Protein AF-0000000087154449 (afdb_homodimer)

Nearest PDB structures (foldseek):
  4b9a-assembly1_A  TM=8.227E-01  e=3.997E-16  Pseudomonas aeruginosa PAO1
  5cw2-assembly4_D  TM=7.350E-01  e=3.280E-17  Mycolicibacterium thermoresistibile ATCC 19527
  4bat-assembly1_A-2  TM=7.778E-01  e=2.723E-15  Pseudomonas aeruginosa PAO1
  4g8c-assembly1_A  TM=7.087E-01  e=6.291E-14  Ochrobactrum sp. T63
  4g8b-assembly2_B  TM=7.041E-01  e=4.986E-14  Ochrobactrum sp. T63

Sequence (568 aa):
MSQVKYRTADVDGFKVFFREAGTQGAPKLLLLHGFPSAGHMFRDLIPQLSEKFNIVAPDLPGFGQSDMPARDKFSYTFDAIAGVIDRFTEVIGFDRYAVYVFDYGAPTGFRLAVKHPERITAIISQNGNAYAEGLSDGWTPIRAYWQDPSQKNRDALRAFLTPETTHWQYTHGTTDPQRVSPDGQNLDNYYMARPGAHDVQLDLFGDYKSNVALYPAFQNYFRTHQPPFLAVWGKNDPFFLPPGAEAFKRDNPKAVVRFFDTGHFALETHAAEIAQSIREFFNRMSQVKYRTADVDGFKVFFREAGTQGAPKLLLLHGFPSAGHMFRDLIPQLSEKFNIVAPDLPGFGQSDMPARDKFSYTFDAIAGVIDRFTEVIGFDRYAVYVFDYGAPTGFRLAVKHPERITAIISQNGNAYAEGLSDGWTPIRAYWQDPSQKNRDALRAFLTPETTHWQYTHGTTDPQRVSPDGQNLDNYYMARPGAHDVQLDLFGDYKSNVALYPAFQNYFRTHQPPFLAVWGKNDPFFLPPGAEAFKRDNPKAVVRFFDTGHFALETHAAEIAQSIREFFNR

Organism: NCBI:txid2511166

pLDDT: mean 97.58, std 3.99, range [52.97, 99.0]

Solvent-accessible surface area (backbone atoms only — not comparable to full-atom values): 28714 Å² total; per-residue (Å²): 124,61,67,55,32,53,46,71,44,76,47,91,84,43,47,35,23,28,42,37,33,32,33,87,87,36,58,31,35,40,40,32,43,28,84,76,44,24,42,70,68,42,65,67,37,51,67,70,42,17,85,66,19,23,36,39,23,43,17,52,76,58,21,63,78,13,45,63,69,56,69,92,80,38,69,60,31,59,68,50,42,27,49,52,52,53,49,39,30,60,74,73,66,57,69,55,28,26,40,35,16,18,48,56,9,18,58,25,49,49,48,47,36,65,76,37,55,88,27,45,64,30,39,36,25,42,50,33,63,62,44,77,73,6,54,38,77,70,43,49,64,49,51,48,20,58,77,43,79,40,72,67,39,54,56,62,51,53,63,68,70,36,69,68,42,45,49,45,48,60,36,43,45,40,84,52,59,42,41,45,64,66,62,60,53,47,45,26,46,43,50,51,66,40,90,62,36,59,59,50,49,52,42,36,53,49,37,45,57,60,48,64,70,39,22,65,58,50,42,47,42,34,48,74,64,47,55,56,34,40,32,48,28,23,51,42,16,70,51,43,30,54,57,18,58,59,50,48,36,76,38,21,75,78,42,43,75,42,76,40,86,16,8,63,48,34,54,58,78,37,22,68,61,50,40,49,51,51,52,56,61,68,71,101,124,61,68,56,34,51,48,71,44,75,46,93,83,43,47,36,23,30,40,36,34,33,34,88,87,38,56,33,35,40,40,32,43,24,85,77,44,22,41,71,69,42,65,66,37,50,69,68,42,16,83,65,20,23,34,39,22,41,16,52,76,58,22,64,79,12,45,61,69,57,70,91,80,40,70,60,32,58,67,49,43,27,49,52,52,50,50,38,30,62,74,73,65,58,70,56,28,27,39,35,16,19,47,58,9,19,58,26,51,48,51,49,37,66,74,37,57,88,28,47,64,28,39,36,26,41,50,32,63,62,44,76,73,7,55,38,77,70,44,49,64,49,50,47,20,56,76,44,78,40,72,66,39,53,57,62,51,53,62,69,71,37,67,69,42,44,49,45,48,59,38,44,44,40,84,51,57,41,41,45,64,64,62,60,52,47,44,27,47,44,50,52,66,41,90,62,36,59,59,49,48,53,41,35,52,48,37,45,58,59,49,64,70,39,22,66,59,51,42,49,42,33,48,72,65,47,55,56,34,38,32,48,27,23,52,40,16,70,50,42,28,58,57,18,58,58,48,47,36,77,39,20,75,78,43,43,77,44,76,40,86,17,9,61,48,34,53,56,76,36,20,68,61,50,39,50,51,51,53,55,61,68,71,101

Foldseek 3Di:
DWDKDWDWDQQVNWIKIKIWAADPPAAEEEEEEAPPFAQVLCVLQCVLCRDRYGYIGIGFALHDPTDPDACVVAPLALVRSLVSVLSVCVRVVLQAHAYEAAHSRQSSVLVSCLVCVVRHQEYEYELRFLDPVFFACVLVLLVVCLVPVDPVSLVVCLVCLDLVNLLCQQQFQAPDSVLFDCPRSVSSNVSSVDPPSSVSVSSHSNNCVVSNVCSVVSLQSCQPSVRAAEYEYACRENTTHVVRQVCSCVRRVNYHYDYDRGYRSCCRRCSNVVSVVVVVSVVD/DWDKDWDWDQLVNWIKIKIWAADPPAAEEEEEEAPPFAQVLCVLQCVLCRDRYGYIGIGFALHDPTHPDACVVAPLALVRSLVSVLSVCVRVVLQAHAYEAAHSRQSSVLVSCLVCVVRHQEYEYELRFLDPVFFACVLVLLVVCLVPVDPVSLVVCLVCLDLVNLLCQQQFQAPDSVLFDCPRSVSSNVSSVDPPSSVSVSSHSNNCVVSNVCSVVSLQSCQPSVRAAEYEYACRENTTHVVRQVCSCVRRVNYHYDYDRGYRSCCRRCSNVVSVVVVVSVVD

InterPro domains:
  IPR000073 Alpha/beta hydrolase fold-1 [PF00561] (29-270)
  IPR000073 Alpha/beta hydrolase fold-1 [PR00111] (52-67)
  IPR000073 Alpha/beta hydrolase fold-1 [PR00111] (113-126)
  IPR000639 Epoxide hydrolase-like [PR00412] (33-51)
  IPR000639 Epoxide hydrolase-like [PR00412] (113-126)
  IPR000639 Epoxide hydrolase-like [PR00412] (259-281)
  IPR029058 Alpha/Beta hydrolase fold [G3DSA:3.40.50.1820] (1-284)
  IPR029058 Alpha/Beta hydrolase fold [SSF53474] (2-284)
  IPR051340 Haloalkane Dehalogenase Enzyme [PTHR42977] (3-284)

Structure (mmCIF, N/CA/C/O backbone):
data_AF-0000000087154449-model_v1
#
loop_
_entity.id
_entity.type
_entity.pdbx_description
1 polymer 'Haloalkane dehalogenase'
#
loop_
_atom_site.group_PDB
_atom_site.id
_atom_site.type_symbol
_atom_site.label_atom_id
_atom_site.label_alt_id
_atom_site.label_comp_id
_atom_site.label_asym_id
_atom_site.label_entity_id
_atom_site.label_seq_id
_atom_site.pdbx_PDB_ins_code
_atom_site.Cartn_x
_atom_site.Cartn_y
_atom_site.Cartn_z
_atom_site.occupancy
_atom_site.B_iso_or_equiv
_atom_site.auth_seq_id
_atom_site.auth_comp_id
_atom_site.auth_asym_id
_atom_site.auth_atom_id
_atom_site.pdbx_PDB_model_num
ATOM 1 N N . MET A 1 1 ? 4.652 -7.859 16.328 1 52.97 1 MET A N 1
ATOM 2 C CA . MET A 1 1 ? 4.191 -6.566 15.828 1 52.97 1 MET A CA 1
ATOM 3 C C . MET A 1 1 ? 2.67 -6.465 15.906 1 52.97 1 MET A C 1
ATOM 5 O O . MET A 1 1 ? 1.964 -7.434 15.617 1 52.97 1 MET A O 1
ATOM 9 N N . SER A 1 2 ? 2.223 -5.406 16.656 1 65.94 2 SER A N 1
ATOM 10 C CA . SER A 1 2 ? 0.781 -5.281 16.828 1 65.94 2 SER A CA 1
ATOM 11 C C . SER A 1 2 ? 0.061 -5.191 15.492 1 65.94 2 SER A C 1
ATOM 13 O O . SER A 1 2 ? 0.592 -4.629 14.531 1 65.94 2 SER A O 1
ATOM 15 N N . GLN A 1 3 ? -0.941 -5.895 15.406 1 86.56 3 GLN A N 1
ATOM 16 C CA . GLN A 1 3 ? -1.777 -5.941 14.211 1 86.56 3 GLN A CA 1
ATOM 17 C C . GLN A 1 3 ? -2.52 -4.625 14.008 1 86.56 3 GLN A C 1
ATOM 19 O O . GLN A 1 3 ? -3.02 -4.031 14.969 1 86.56 3 GLN A O 1
ATOM 24 N N . VAL A 1 4 ? -2.4 -4.062 12.891 1 96.81 4 VAL A N 1
ATOM 25 C CA . VAL A 1 4 ? -3.164 -2.873 12.531 1 96.81 4 VAL A CA 1
ATOM 26 C C . VAL A 1 4 ? -4.617 -3.256 12.258 1 96.81 4 VAL A C 1
ATOM 28 O O . VAL A 1 4 ? -4.887 -4.27 11.609 1 96.81 4 VAL A O 1
ATOM 31 N N . LYS A 1 5 ? -5.551 -2.49 12.844 1 97.44 5 LYS A N 1
ATOM 32 C CA . LYS A 1 5 ? -6.973 -2.621 12.547 1 97.44 5 LYS A CA 1
ATOM 33 C C . LYS A 1 5 ? -7.484 -1.433 11.742 1 97.44 5 LYS A C 1
ATOM 35 O O . LYS A 1 5 ? -6.953 -0.325 11.852 1 97.44 5 LYS A O 1
ATOM 40 N N . TYR A 1 6 ? -8.43 -1.667 10.914 1 98.5 6 TYR A N 1
ATOM 41 C CA . TYR A 1 6 ? -9.07 -0.674 10.055 1 98.5 6 TYR A CA 1
ATOM 42 C C . TYR A 1 6 ? -10.539 -0.495 10.43 1 98.5 6 TYR A C 1
ATOM 44 O O . TYR A 1 6 ? -11.328 -1.433 10.32 1 98.5 6 TYR A O 1
ATOM 52 N N . ARG A 1 7 ? -10.797 0.749 10.867 1 97.94 7 ARG A N 1
ATOM 53 C CA . ARG A 1 7 ? -12.094 0.979 11.5 1 97.94 7 ARG A CA 1
ATOM 54 C C . ARG A 1 7 ? -12.727 2.268 10.992 1 97.94 7 ARG A C 1
ATOM 56 O O . ARG A 1 7 ? -12.086 3.049 10.289 1 97.94 7 ARG A O 1
ATOM 63 N N . THR A 1 8 ? -13.984 2.393 11.258 1 98.5 8 THR A N 1
ATOM 64 C CA . THR A 1 8 ? -14.719 3.627 11.016 1 98.5 8 THR A CA 1
ATOM 65 C C . THR A 1 8 ? -15.383 4.117 12.305 1 98.5 8 THR A C 1
ATOM 67 O O . THR A 1 8 ? -15.867 3.312 13.102 1 98.5 8 THR A O 1
ATOM 70 N N . ALA A 1 9 ? -15.367 5.336 12.523 1 98.75 9 ALA A N 1
ATOM 71 C CA . ALA A 1 9 ? -16.094 5.98 13.609 1 98.75 9 ALA A CA 1
ATOM 72 C C . ALA A 1 9 ? -17.172 6.91 13.07 1 98.75 9 ALA A C 1
ATOM 74 O O . ALA A 1 9 ? -16.969 7.617 12.086 1 98.75 9 ALA A O 1
ATOM 75 N N . ASP A 1 10 ? -18.297 6.914 13.688 1 98.75 10 ASP A N 1
ATOM 76 C CA . ASP A 1 10 ? -19.359 7.879 13.391 1 98.75 10 ASP A CA 1
ATOM 77 C C . ASP A 1 10 ? -19.172 9.164 14.188 1 98.75 10 ASP A C 1
ATOM 79 O O . ASP A 1 10 ? -19.359 9.18 15.406 1 98.75 10 ASP A O 1
ATOM 83 N N . VAL A 1 11 ? -18.766 10.18 13.523 1 98.62 11 VAL A N 1
ATOM 84 C CA . VAL A 1 11 ? -18.562 11.492 14.133 1 98.62 11 VAL A CA 1
ATOM 85 C C . VAL A 1 11 ? -19.734 12.406 13.797 1 98.62 11 VAL A C 1
ATOM 87 O O . VAL A 1 11 ? -19.641 13.211 12.867 1 98.62 11 VAL A O 1
ATOM 90 N N . ASP A 1 12 ? -20.828 12.336 14.586 1 97.88 12 ASP A N 1
ATOM 91 C CA . ASP A 1 12 ? -22.031 13.125 14.406 1 97.88 12 ASP A CA 1
ATOM 92 C C . ASP A 1 12 ? -22.578 12.984 12.984 1 97.88 12 ASP A C 1
ATOM 94 O O . ASP A 1 12 ? -22.875 13.984 12.328 1 97.88 12 ASP A O 1
ATOM 98 N N . GLY A 1 13 ? -22.516 11.906 12.43 1 97.75 13 GLY A N 1
ATOM 99 C CA . GLY A 1 13 ? -23.062 11.617 11.109 1 97.75 13 GLY A CA 1
ATOM 100 C C . GLY A 1 13 ? -21.984 11.562 10.031 1 97.75 13 GLY A C 1
ATOM 101 O O . GLY A 1 13 ? -22.281 11.188 8.891 1 97.75 13 GLY A O 1
ATOM 102 N N . PHE A 1 14 ? -20.812 11.961 10.32 1 98.31 14 PHE A N 1
ATOM 103 C CA . PHE A 1 14 ? -19.672 11.922 9.406 1 98.31 14 PHE A CA 1
ATOM 104 C C . PHE A 1 14 ? -18.828 10.688 9.656 1 98.31 14 PHE A C 1
ATOM 106 O O . PHE A 1 14 ? -18.266 10.516 10.742 1 98.31 14 PHE A O 1
ATOM 113 N N . LYS A 1 15 ? -18.688 9.836 8.68 1 98.56 15 LYS A N 1
ATOM 114 C CA . LYS A 1 15 ? -17.875 8.633 8.828 1 98.56 15 LYS A CA 1
ATOM 115 C C . LYS A 1 15 ? -16.391 8.953 8.68 1 98.56 15 LYS A C 1
ATOM 117 O O . LYS A 1 15 ? -15.969 9.461 7.637 1 98.56 15 LYS A O 1
ATOM 122 N N . VAL A 1 16 ? -15.625 8.656 9.703 1 98.94 16 VAL A N 1
ATOM 123 C CA . VAL A 1 16 ? -14.18 8.805 9.664 1 98.94 16 VAL A CA 1
ATOM 124 C C . VAL A 1 16 ? -13.516 7.426 9.68 1 98.94 16 VAL A C 1
ATOM 126 O O . VAL A 1 16 ? -13.688 6.66 10.633 1 98.94 16 VAL A O 1
ATOM 129 N N . PHE A 1 17 ? -12.867 7.102 8.617 1 98.94 17 PHE A N 1
ATOM 130 C CA . PHE A 1 17 ? -12.062 5.891 8.547 1 98.94 17 PHE A CA 1
ATOM 131 C C . PHE A 1 17 ? -10.711 6.098 9.211 1 98.94 17 PHE A C 1
ATOM 133 O O . PHE A 1 17 ? -10.102 7.164 9.086 1 98.94 17 PHE A O 1
ATOM 140 N N . PHE A 1 18 ? -10.258 5.078 9.953 1 98.88 18 PHE A N 1
ATOM 141 C CA . PHE A 1 18 ? -8.945 5.254 10.562 1 98.88 18 PHE A CA 1
ATOM 142 C C . PHE A 1 18 ? -8.25 3.912 10.758 1 98.88 18 PHE A C 1
ATOM 144 O O . PHE A 1 18 ? -8.906 2.871 10.828 1 98.88 18 PHE A O 1
ATOM 151 N N . ARG A 1 19 ? -6.961 3.938 10.711 1 98.69 19 ARG A N 1
ATOM 152 C CA . ARG A 1 19 ? -6.09 2.842 11.133 1 98.69 19 ARG A CA 1
ATOM 153 C C . ARG A 1 19 ? -5.797 2.912 12.625 1 98.69 19 ARG A C 1
ATOM 155 O O . ARG A 1 19 ? -5.582 3.998 13.172 1 98.69 19 ARG A O 1
ATOM 162 N N . GLU A 1 20 ? -5.902 1.826 13.266 1 98.19 20 GLU A N 1
ATOM 163 C CA . GLU A 1 20 ? -5.641 1.728 14.703 1 98.19 20 GLU A CA 1
ATOM 164 C C . GLU A 1 20 ? -4.617 0.638 15 1 98.19 20 GLU A C 1
ATOM 166 O O . GLU A 1 20 ? -4.68 -0.455 14.438 1 98.19 20 GLU A O 1
ATOM 171 N N . ALA A 1 21 ? -3.602 0.973 15.781 1 97.88 21 ALA A N 1
ATOM 172 C CA . ALA A 1 21 ? -2.588 -0.009 16.156 1 97.88 21 ALA A CA 1
ATOM 173 C C . ALA A 1 21 ? -1.994 0.316 17.531 1 97.88 21 ALA A C 1
ATOM 175 O O . ALA A 1 21 ? -2.148 1.432 18.031 1 97.88 21 ALA A O 1
ATO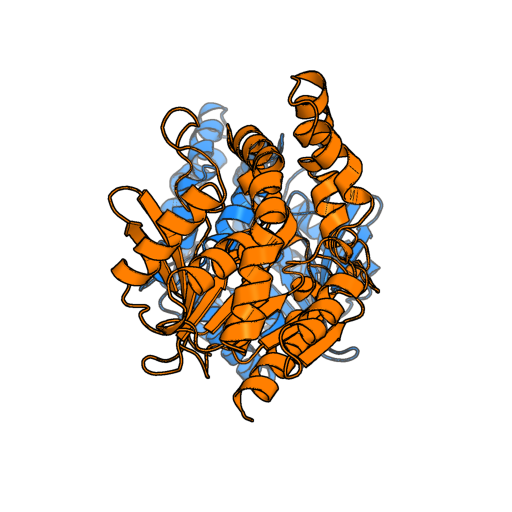M 176 N N . GLY A 1 22 ? -1.288 -0.656 18.078 1 94.69 22 GLY A N 1
ATOM 177 C CA . GLY A 1 22 ? -0.437 -0.406 19.234 1 94.69 22 GLY A CA 1
ATOM 178 C C . GLY A 1 22 ? -1.019 -0.935 20.531 1 94.69 22 GLY A C 1
ATOM 179 O O . GLY A 1 22 ? -1.953 -1.738 20.516 1 94.69 22 GLY A O 1
ATOM 180 N N . THR A 1 23 ? -0.389 -0.611 21.531 1 89.06 23 THR A N 1
ATOM 181 C CA . THR A 1 23 ? -0.636 -1.195 22.844 1 89.06 23 THR A CA 1
ATOM 182 C C . THR A 1 23 ? -1.624 -0.346 23.641 1 89.06 23 THR A C 1
ATOM 184 O O . THR A 1 23 ? -1.407 0.852 23.828 1 89.06 23 THR A O 1
ATOM 187 N N . GLN A 1 24 ? -2.656 -1.008 24.109 1 87.81 24 GLN A N 1
ATOM 188 C CA . GLN A 1 24 ? -3.605 -0.302 24.953 1 87.81 24 GLN A CA 1
ATOM 189 C C . GLN A 1 24 ? -2.936 0.192 26.234 1 87.81 24 GLN A C 1
ATOM 191 O O . GLN A 1 24 ? -2.166 -0.54 26.859 1 87.81 24 GLN A O 1
ATOM 196 N N . GLY A 1 25 ? -3.143 1.397 26.516 1 92.62 25 GLY A N 1
ATOM 197 C CA . GLY A 1 25 ? -2.562 1.979 27.719 1 92.62 25 GLY A CA 1
ATOM 198 C C . GLY A 1 25 ? -1.269 2.725 27.453 1 92.62 25 GLY A C 1
ATOM 199 O O . GLY A 1 25 ? -0.826 3.523 28.281 1 92.62 25 GLY A O 1
ATOM 200 N N . ALA A 1 26 ? -0.704 2.438 26.344 1 95.88 26 ALA A N 1
ATOM 201 C CA . ALA A 1 26 ? 0.488 3.189 25.953 1 95.88 26 ALA A CA 1
ATOM 202 C C . ALA A 1 26 ? 0.137 4.633 25.609 1 95.88 26 ALA A C 1
ATOM 204 O O . ALA A 1 26 ? -1.039 4.977 25.469 1 95.88 26 ALA A O 1
ATOM 205 N N . PRO A 1 27 ? 1.176 5.449 25.547 1 97.56 27 PRO A N 1
ATOM 206 C CA . PRO A 1 27 ? 0.895 6.828 25.141 1 97.56 27 PRO A CA 1
ATOM 207 C C . PRO A 1 27 ? 0.195 6.902 23.781 1 97.56 27 PRO A C 1
ATOM 209 O O . PRO A 1 27 ? 0.528 6.145 22.859 1 97.56 27 PRO A O 1
ATOM 212 N N . LYS A 1 28 ? -0.78 7.789 23.656 1 98.44 28 LYS A N 1
ATOM 213 C CA . LYS A 1 28 ? -1.605 7.918 22.469 1 98.44 28 LYS A CA 1
ATOM 214 C C . LYS A 1 28 ? -0.93 8.805 21.422 1 98.44 28 LYS A C 1
ATOM 216 O O . LYS A 1 28 ? -0.324 9.82 21.766 1 98.44 28 LYS A O 1
ATOM 221 N N . LEU A 1 29 ? -0.909 8.375 20.219 1 98.81 29 LEU A N 1
ATOM 222 C CA . LEU A 1 29 ? -0.314 9.094 19.094 1 98.81 29 LEU A CA 1
ATOM 223 C C . LEU A 1 29 ? -1.309 9.219 17.938 1 98.81 29 LEU A C 1
ATOM 225 O O . LEU A 1 29 ? -1.747 8.219 17.375 1 98.81 29 LEU A O 1
ATOM 229 N N . LEU A 1 30 ? -1.736 10.422 17.609 1 98.94 30 LEU A N 1
ATOM 230 C CA . LEU A 1 30 ? -2.615 10.758 16.5 1 98.94 30 LEU A CA 1
ATOM 231 C C . LEU A 1 30 ? -1.804 11.133 15.258 1 98.94 30 LEU A C 1
ATOM 233 O O . LEU A 1 30 ? -0.995 12.062 15.305 1 98.94 30 LEU A O 1
ATOM 237 N N . LEU A 1 31 ? -1.95 10.406 14.18 1 98.94 31 LEU A N 1
ATOM 238 C CA . LEU A 1 31 ? -1.219 10.68 12.945 1 98.94 31 LEU A CA 1
ATOM 239 C C . LEU A 1 31 ? -2.107 11.391 11.938 1 98.94 31 LEU A C 1
ATOM 241 O O . LEU A 1 31 ? -3.129 10.844 11.508 1 98.94 31 LEU A O 1
ATOM 245 N N . LEU A 1 32 ? -1.71 12.555 11.516 1 99 32 LEU A N 1
ATOM 246 C CA . LEU A 1 32 ? -2.494 13.344 10.57 1 99 32 LEU A CA 1
ATOM 247 C C . LEU A 1 32 ? -1.736 13.531 9.266 1 99 32 LEU A C 1
ATOM 249 O O . LEU A 1 32 ? -0.667 14.148 9.242 1 99 32 LEU A O 1
ATOM 253 N N . HIS A 1 33 ? -2.35 13.07 8.164 1 98.94 33 HIS A N 1
ATOM 254 C CA . HIS A 1 33 ? -1.692 13.008 6.863 1 98.94 33 HIS A CA 1
ATOM 255 C C . HIS A 1 33 ? -1.85 14.32 6.102 1 98.94 33 HIS A C 1
ATOM 257 O O . HIS A 1 33 ? -2.471 15.266 6.602 1 98.94 33 HIS A O 1
ATOM 263 N N . GLY A 1 34 ? -1.191 14.375 4.961 1 98.44 34 GLY A N 1
ATOM 264 C CA . GLY A 1 34 ? -1.283 15.539 4.094 1 98.44 34 GLY A CA 1
ATOM 265 C C . GLY A 1 34 ? -1.734 15.203 2.684 1 98.44 34 GLY A C 1
ATOM 266 O O . GLY A 1 34 ? -2.051 14.047 2.391 1 98.44 34 GLY A O 1
ATOM 267 N N . PHE A 1 35 ? -1.804 16.203 1.852 1 98.06 35 PHE A N 1
ATOM 268 C CA . PHE A 1 35 ? -2.234 16.125 0.461 1 98.06 35 PHE A CA 1
ATOM 269 C C . PHE A 1 35 ? -1.172 15.453 -0.398 1 98.06 35 PHE A C 1
ATOM 271 O O . PHE A 1 35 ? 0.023 15.703 -0.224 1 98.06 35 PHE A O 1
ATOM 278 N N . PRO A 1 36 ? -1.603 14.656 -1.361 1 98.38 36 PRO A N 1
ATOM 279 C CA . PRO A 1 36 ? -2.951 14.141 -1.613 1 98.38 36 PRO A CA 1
ATOM 280 C C . PRO A 1 36 ? -3.205 12.797 -0.933 1 98.38 36 PRO A C 1
ATOM 282 O O . PRO A 1 36 ? -4.117 12.062 -1.325 1 98.38 36 PRO A O 1
ATOM 285 N N . SER A 1 37 ? -2.461 12.516 0.065 1 98.69 37 SER A N 1
ATOM 286 C CA . SER A 1 37 ? -2.453 11.156 0.605 1 98.69 37 SER A CA 1
ATOM 287 C C . SER A 1 37 ? -3.555 10.969 1.643 1 98.69 37 SER A C 1
ATOM 289 O O . SER A 1 37 ? -4.566 11.672 1.615 1 98.69 37 SER A O 1
ATOM 291 N N . ALA A 1 38 ? -3.561 9.922 2.357 1 98.69 38 ALA A N 1
ATOM 292 C CA . ALA A 1 38 ? -4.43 9.5 3.453 1 98.69 38 ALA A CA 1
ATOM 293 C C . ALA A 1 38 ? -3.658 8.672 4.477 1 98.69 38 ALA A C 1
ATOM 295 O O . ALA A 1 38 ? -2.426 8.688 4.5 1 98.69 38 ALA A O 1
ATOM 296 N N . GLY A 1 39 ? -4.379 8.023 5.309 1 98.69 39 GLY A N 1
ATOM 297 C CA . GLY A 1 39 ? -3.76 7.242 6.367 1 98.69 39 GLY A CA 1
ATOM 298 C C . GLY A 1 39 ? -2.756 6.227 5.852 1 98.69 39 GLY A C 1
ATOM 299 O O . GLY A 1 39 ? -1.843 5.824 6.574 1 98.69 39 GLY A O 1
ATOM 300 N N . HIS A 1 40 ? -2.84 5.82 4.535 1 98.69 40 HIS A N 1
ATOM 301 C CA . HIS A 1 40 ? -1.944 4.801 4 1 98.69 40 HIS A CA 1
ATOM 302 C C . HIS A 1 40 ? -0.509 5.312 3.93 1 98.69 40 HIS A C 1
ATOM 304 O O . HIS A 1 40 ? 0.43 4.52 3.811 1 98.69 40 HIS A O 1
ATOM 310 N N . MET A 1 41 ? -0.291 6.625 3.998 1 98.69 41 MET A N 1
ATOM 311 C CA . MET A 1 41 ? 1.072 7.148 3.969 1 98.69 41 MET A CA 1
ATOM 312 C C . MET A 1 41 ? 1.864 6.672 5.184 1 98.69 41 MET A C 1
ATOM 314 O O . MET A 1 41 ? 3.096 6.688 5.172 1 98.69 41 MET A O 1
ATOM 318 N N . PHE A 1 42 ? 1.145 6.223 6.266 1 98.69 42 PHE A N 1
ATOM 319 C CA . PHE A 1 42 ? 1.794 5.859 7.52 1 98.69 42 PHE A CA 1
ATOM 320 C C . PHE A 1 42 ? 2.057 4.359 7.574 1 98.69 42 PHE A C 1
ATOM 322 O O . PHE A 1 42 ? 2.504 3.842 8.602 1 98.69 42 PHE A O 1
ATOM 329 N N . ARG A 1 43 ? 1.88 3.643 6.473 1 97.44 43 ARG A N 1
ATOM 330 C CA . ARG A 1 43 ? 1.883 2.184 6.453 1 97.44 43 ARG A CA 1
ATOM 331 C C . ARG A 1 43 ? 3.219 1.633 6.941 1 97.44 43 ARG A C 1
ATOM 333 O O . ARG A 1 43 ? 3.264 0.587 7.594 1 97.44 43 ARG A O 1
ATOM 340 N N . ASP A 1 44 ? 4.305 2.354 6.699 1 96.44 44 ASP A N 1
ATOM 341 C CA . ASP A 1 44 ? 5.617 1.845 7.094 1 96.44 44 ASP A CA 1
ATOM 342 C C . ASP A 1 44 ? 6.051 2.42 8.438 1 96.44 44 ASP A C 1
ATOM 344 O O . ASP A 1 44 ? 7.004 1.937 9.047 1 96.44 44 ASP A O 1
ATOM 348 N N . LEU A 1 45 ? 5.316 3.416 8.898 1 98.12 45 LEU A N 1
ATOM 349 C CA . LEU A 1 45 ? 5.637 4.047 10.172 1 98.12 45 LEU A CA 1
ATOM 350 C C . LEU A 1 45 ? 4.945 3.328 11.32 1 98.12 45 LEU A C 1
ATOM 352 O O . LEU A 1 45 ? 5.562 3.086 12.367 1 98.12 45 LEU A O 1
ATOM 356 N N . ILE A 1 46 ? 3.695 2.992 11.195 1 98.19 46 ILE A N 1
ATOM 357 C CA . ILE A 1 46 ? 2.832 2.484 12.258 1 98.19 46 ILE A CA 1
ATOM 358 C C . ILE A 1 46 ? 3.453 1.232 12.875 1 98.19 46 ILE A C 1
ATOM 360 O O . ILE A 1 46 ? 3.598 1.141 14.094 1 98.19 46 ILE A O 1
ATOM 364 N N . PRO A 1 47 ? 3.961 0.233 12.016 1 95.25 47 PRO A N 1
ATOM 365 C CA . PRO A 1 47 ? 4.527 -0.973 12.625 1 95.25 47 PRO A CA 1
ATOM 366 C C . PRO A 1 47 ? 5.773 -0.685 13.461 1 95.25 47 PRO A C 1
ATOM 368 O O . PRO A 1 47 ? 6.082 -1.426 14.398 1 95.25 47 PRO A O 1
ATOM 371 N N . GLN A 1 48 ? 6.449 0.409 13.172 1 96.06 48 GLN A N 1
ATOM 372 C CA . GLN A 1 48 ? 7.691 0.74 13.859 1 96.06 48 GLN A CA 1
ATOM 373 C C . GLN A 1 48 ? 7.418 1.396 15.211 1 96.06 48 GLN A C 1
ATOM 375 O O . GLN A 1 48 ? 8.305 1.454 16.062 1 96.06 48 GLN A O 1
ATOM 380 N N . LEU A 1 49 ? 6.168 1.849 15.398 1 97.56 49 LEU A N 1
ATOM 381 C CA . LEU A 1 49 ? 5.879 2.639 16.594 1 97.56 49 LEU A CA 1
ATOM 382 C C . LEU A 1 49 ? 4.828 1.953 17.453 1 97.56 49 LEU A C 1
ATOM 384 O O . LEU A 1 49 ? 4.621 2.338 18.609 1 97.56 49 LEU A O 1
ATOM 388 N N . SER A 1 50 ? 4.238 0.911 16.984 1 96.62 50 SER A N 1
ATOM 389 C CA . SER A 1 50 ? 3.029 0.339 17.562 1 96.62 50 SER A CA 1
ATOM 390 C C . SER A 1 50 ? 3.332 -0.361 18.891 1 96.62 50 SER A C 1
ATOM 392 O O . SER A 1 50 ? 2.426 -0.623 19.688 1 96.62 50 SER A O 1
ATOM 394 N N . GLU A 1 51 ? 4.602 -0.674 19.188 1 94.5 51 GLU A N 1
ATOM 395 C CA . GLU A 1 51 ? 4.957 -1.305 20.453 1 94.5 51 GLU A CA 1
ATOM 396 C C . GLU A 1 51 ? 4.996 -0.283 21.594 1 94.5 51 GLU A C 1
ATOM 398 O O . GLU A 1 51 ? 4.848 -0.639 22.766 1 94.5 51 GLU A O 1
ATOM 403 N N . LYS A 1 52 ? 5.113 0.928 21.219 1 95.81 52 LYS A N 1
ATOM 404 C CA . LYS A 1 52 ? 5.359 1.942 22.25 1 95.81 52 LYS A CA 1
ATOM 405 C C . LYS A 1 52 ? 4.191 2.92 22.344 1 95.81 52 LYS A C 1
ATOM 407 O O . LYS A 1 52 ? 4.086 3.68 23.297 1 95.81 52 LYS A O 1
ATOM 412 N N . PHE A 1 53 ? 3.312 2.852 21.391 1 97.88 53 PHE A N 1
ATOM 413 C CA . PHE A 1 53 ? 2.236 3.836 21.344 1 97.88 53 PHE A CA 1
ATOM 414 C C . PHE A 1 53 ? 0.893 3.158 21.094 1 97.88 53 PHE A C 1
ATOM 416 O O . PHE A 1 53 ? 0.842 2.016 20.641 1 97.88 53 PHE A O 1
ATOM 423 N N . ASN A 1 54 ? -0.137 3.762 21.547 1 97.88 54 ASN A N 1
ATOM 424 C CA . ASN A 1 54 ? -1.494 3.582 21.047 1 97.88 54 ASN A CA 1
ATOM 425 C C . ASN A 1 54 ? -1.802 4.551 19.906 1 97.88 54 ASN A C 1
ATOM 427 O O . ASN A 1 54 ? -1.978 5.746 20.125 1 97.88 54 ASN A O 1
ATOM 431 N N . ILE A 1 55 ? -1.897 4.027 18.672 1 98.62 55 ILE A N 1
ATOM 432 C CA . ILE A 1 55 ? -1.835 4.871 17.484 1 98.62 55 ILE A CA 1
ATOM 433 C C . ILE A 1 55 ? -3.197 4.887 16.781 1 98.62 55 ILE A C 1
ATOM 435 O O . ILE A 1 55 ? -3.836 3.842 16.641 1 98.62 55 ILE A O 1
ATOM 439 N N . VAL A 1 56 ? -3.662 6.062 16.375 1 98.75 56 VAL A N 1
ATOM 440 C CA . VAL A 1 56 ? -4.762 6.184 15.422 1 98.75 56 VAL A CA 1
ATOM 441 C C . VAL A 1 56 ? -4.352 7.109 14.281 1 98.75 56 VAL A C 1
ATOM 443 O O . VAL A 1 56 ? -3.664 8.109 14.5 1 98.75 56 VAL A O 1
ATOM 446 N N . ALA A 1 57 ? -4.656 6.727 13.086 1 98.94 57 ALA A N 1
ATOM 447 C CA . ALA A 1 57 ? -4.406 7.508 11.875 1 98.94 57 ALA A CA 1
ATOM 448 C C . ALA A 1 57 ? -5.676 7.656 11.039 1 98.94 57 ALA A C 1
ATOM 450 O O . ALA A 1 57 ? -5.941 6.836 10.156 1 98.94 57 ALA A O 1
ATOM 451 N N . PRO A 1 58 ? -6.441 8.688 11.219 1 98.94 58 PRO A N 1
ATOM 452 C CA . PRO A 1 58 ? -7.652 8.898 10.414 1 98.94 58 PRO A CA 1
ATOM 453 C C . PRO A 1 58 ? -7.348 9.422 9.016 1 98.94 58 PRO A C 1
ATOM 455 O O . PRO A 1 58 ? -6.348 10.117 8.812 1 98.94 58 PRO A O 1
ATOM 458 N N . ASP A 1 59 ? -8.172 9.008 8.094 1 98.94 59 ASP A N 1
ATOM 459 C CA . ASP A 1 59 ? -8.273 9.789 6.863 1 98.94 59 ASP A CA 1
ATOM 460 C C . ASP A 1 59 ? -9.023 11.102 7.102 1 98.94 59 ASP A C 1
ATOM 462 O O . ASP A 1 59 ? -10.133 11.094 7.637 1 98.94 59 ASP A O 1
ATOM 466 N N . LEU A 1 60 ? -8.398 12.164 6.75 1 98.94 60 LEU A N 1
ATOM 467 C CA . LEU A 1 60 ? -9.078 13.445 6.922 1 98.94 60 LEU A CA 1
ATOM 468 C C . LEU A 1 60 ? -10.367 13.484 6.105 1 98.94 60 LEU A C 1
ATOM 470 O O . LEU A 1 60 ? -10.508 12.758 5.121 1 98.94 60 LEU A O 1
ATOM 474 N N . PRO A 1 61 ? -11.328 14.312 6.531 1 98.69 61 PRO A N 1
ATOM 475 C CA . PRO A 1 61 ? -12.547 14.484 5.742 1 98.69 61 PRO A CA 1
ATOM 476 C C . PRO A 1 61 ? -12.266 14.789 4.273 1 98.69 61 PRO A C 1
ATOM 478 O O . PRO A 1 61 ? -11.508 15.719 3.971 1 98.69 61 PRO A O 1
ATOM 481 N N . GLY A 1 62 ? -12.844 13.992 3.426 1 98.38 62 GLY A N 1
ATOM 482 C CA . GLY A 1 62 ? -12.641 14.195 1.999 1 98.38 62 GLY A CA 1
ATOM 483 C C . GLY A 1 62 ? -11.477 13.406 1.437 1 98.38 62 GLY A C 1
ATOM 484 O O . GLY A 1 62 ? -11.219 13.438 0.231 1 98.38 62 GLY A O 1
ATOM 485 N N . PHE A 1 63 ? -10.805 12.672 2.264 1 98.69 63 PHE A N 1
ATOM 486 C CA . PHE A 1 63 ? -9.625 11.922 1.84 1 98.69 63 PHE A CA 1
ATOM 487 C C . PHE A 1 63 ? -9.805 10.438 2.113 1 98.69 63 PHE A C 1
ATOM 489 O O . PHE A 1 63 ? -10.531 10.055 3.029 1 98.69 63 PHE A O 1
ATOM 496 N N . GLY A 1 64 ? -9.07 9.633 1.289 1 98.5 64 GLY A N 1
ATOM 497 C CA . GLY A 1 64 ? -9.055 8.195 1.535 1 98.5 64 GLY A CA 1
ATOM 498 C C . GLY A 1 64 ? -10.438 7.59 1.64 1 98.5 64 GLY A C 1
ATOM 499 O O . GLY A 1 64 ? -11.273 7.785 0.758 1 98.5 64 GLY A O 1
ATOM 500 N N . GLN A 1 65 ? -10.672 6.945 2.812 1 98.5 65 GLN A N 1
ATOM 501 C CA . GLN A 1 65 ? -11.914 6.188 2.943 1 98.5 65 GLN A CA 1
ATOM 502 C C . GLN A 1 65 ? -12.883 6.887 3.887 1 98.5 65 GLN A C 1
ATOM 504 O O . GLN A 1 65 ? -13.945 6.348 4.203 1 98.5 65 GLN A O 1
ATOM 509 N N . SER A 1 66 ? -12.547 8.07 4.336 1 98.81 66 SER A N 1
ATOM 510 C CA . SER A 1 66 ? -13.508 8.906 5.051 1 98.81 66 SER A CA 1
ATOM 511 C C . SER A 1 66 ? -14.539 9.516 4.102 1 98.81 66 SER A C 1
ATOM 513 O O . SER A 1 66 ? -14.328 9.523 2.885 1 98.81 66 SER A O 1
ATOM 515 N N . ASP A 1 67 ? -15.633 10.016 4.688 1 98.62 67 ASP A N 1
ATOM 516 C CA . ASP A 1 67 ? -16.688 10.617 3.875 1 98.62 67 ASP A CA 1
ATOM 517 C C . ASP A 1 67 ? -16.156 11.797 3.066 1 98.62 67 ASP A C 1
ATOM 519 O O . ASP A 1 67 ? -15.32 12.562 3.551 1 98.62 67 ASP A O 1
ATOM 523 N N . MET A 1 68 ? -16.688 11.922 1.914 1 98.5 68 MET A N 1
ATOM 524 C CA . MET A 1 68 ? -16.453 13.086 1.065 1 98.5 68 MET A CA 1
ATOM 525 C C . MET A 1 68 ? -17.766 13.648 0.525 1 98.5 68 MET A C 1
ATOM 527 O O . MET A 1 68 ? -18.031 13.562 -0.674 1 98.5 68 MET A O 1
ATOM 531 N N . PRO A 1 69 ? -18.531 14.219 1.424 1 98.06 69 PRO A N 1
ATOM 532 C CA . PRO A 1 69 ? -19.797 14.773 0.94 1 98.06 69 PRO A CA 1
ATOM 533 C C . PRO A 1 69 ? -19.594 15.859 -0.12 1 98.06 69 PRO A C 1
ATOM 535 O O . PRO A 1 69 ? -18.516 16.438 -0.219 1 98.06 69 PRO A O 1
ATOM 538 N N . ALA A 1 70 ? -20.672 16.094 -0.903 1 97 70 ALA A N 1
ATOM 539 C CA . ALA A 1 70 ? -20.625 17.156 -1.901 1 97 70 ALA A CA 1
ATOM 540 C C . ALA A 1 70 ? -20.344 18.516 -1.252 1 97 70 ALA A C 1
ATOM 542 O O . ALA A 1 70 ? -20.625 18.703 -0.067 1 97 70 ALA A O 1
ATOM 543 N N . ARG A 1 71 ? -19.812 19.344 -1.97 1 97.12 71 ARG A N 1
ATOM 544 C CA . ARG A 1 71 ? -19.328 20.625 -1.478 1 97.12 71 ARG A CA 1
ATOM 545 C C . ARG A 1 71 ? -20.469 21.484 -0.962 1 97.12 71 ARG A C 1
ATOM 547 O O . ARG A 1 71 ? -20.25 22.422 -0.198 1 97.12 71 ARG A O 1
ATOM 554 N N . ASP A 1 72 ? -21.703 21.219 -1.368 1 96.44 72 ASP A N 1
ATOM 555 C CA . ASP A 1 72 ? -22.844 21.969 -0.879 1 96.44 72 ASP A CA 1
ATOM 556 C C . ASP A 1 72 ? -23.297 21.469 0.487 1 96.44 72 ASP A C 1
ATOM 558 O O . ASP A 1 72 ? -24.078 22.125 1.184 1 96.44 72 ASP A O 1
ATOM 562 N N . LYS A 1 73 ? -22.812 20.297 0.949 1 97.12 73 LYS A N 1
ATOM 563 C CA . LYS A 1 73 ? -23.203 19.672 2.209 1 97.12 73 LYS A CA 1
ATOM 564 C C . LYS A 1 73 ? -22.109 19.797 3.256 1 97.12 73 LYS A C 1
ATOM 566 O O . LYS A 1 73 ? -22.359 19.625 4.453 1 97.12 73 LYS A O 1
ATOM 571 N N . PHE A 1 74 ? -20.891 20.031 2.818 1 97.81 74 PHE A N 1
ATOM 572 C CA . PHE A 1 74 ? -19.734 20.156 3.697 1 97.81 74 PHE A CA 1
ATOM 573 C C . PHE A 1 74 ? -18.75 21.188 3.156 1 97.81 74 PHE A C 1
ATOM 575 O O . PHE A 1 74 ? -18.312 21.094 2.006 1 97.81 74 PHE A O 1
ATOM 582 N N . SER A 1 75 ? -18.438 22.188 3.988 1 98 75 SER A N 1
ATOM 583 C CA . SER A 1 75 ? -17.422 23.172 3.596 1 98 75 SER A CA 1
ATOM 584 C C . SER A 1 75 ? -16.016 22.641 3.795 1 98 75 SER A C 1
ATOM 586 O O . SER A 1 75 ? -15.578 22.438 4.93 1 98 75 SER A O 1
ATOM 588 N N . TYR A 1 76 ? -15.359 22.469 2.695 1 98.56 76 TYR A N 1
ATOM 589 C CA . TYR A 1 76 ? -14 21.938 2.785 1 98.56 76 TYR A CA 1
ATOM 590 C C . TYR A 1 76 ? -13.008 23.047 3.119 1 98.56 76 TYR A C 1
ATOM 592 O O . TYR A 1 76 ? -12.289 23.531 2.24 1 98.56 76 TYR A O 1
ATOM 600 N N . THR A 1 77 ? -12.922 23.344 4.371 1 98.81 77 THR A N 1
ATOM 601 C CA . THR A 1 77 ? -11.961 24.25 4.988 1 98.81 77 THR A CA 1
ATOM 602 C C . THR A 1 77 ? -11.148 23.531 6.055 1 98.81 77 THR A C 1
ATOM 604 O O . THR A 1 77 ? -11.57 22.5 6.586 1 98.81 77 THR A O 1
ATOM 607 N N . PHE A 1 78 ? -10.016 24.062 6.32 1 98.88 78 PHE A N 1
ATOM 608 C CA . PHE A 1 78 ? -9.18 23.438 7.34 1 98.88 78 PHE A CA 1
ATOM 609 C C . PHE A 1 78 ? -9.828 23.547 8.711 1 98.88 78 PHE A C 1
ATOM 611 O O . PHE A 1 78 ? -9.672 22.656 9.555 1 98.88 78 PHE A O 1
ATOM 618 N N . ASP A 1 79 ? -10.602 24.594 8.93 1 98.81 79 ASP A N 1
ATOM 619 C CA . ASP A 1 79 ? -11.344 24.719 10.18 1 98.81 79 ASP A CA 1
ATOM 620 C C . ASP A 1 79 ? -12.367 23.594 10.328 1 98.81 79 ASP A C 1
ATOM 622 O O . ASP A 1 79 ? -12.484 22.984 11.391 1 98.81 79 ASP A O 1
ATOM 626 N N . ALA A 1 80 ? -13.102 23.328 9.273 1 98.81 80 ALA A N 1
ATOM 627 C CA . ALA A 1 80 ? -14.094 22.266 9.289 1 98.81 80 ALA A CA 1
ATOM 628 C C . ALA A 1 80 ? -13.438 20.891 9.469 1 98.81 80 ALA A C 1
ATOM 630 O O . ALA A 1 80 ? -13.93 20.062 10.227 1 98.81 80 ALA A O 1
ATOM 631 N N . ILE A 1 81 ? -12.359 20.672 8.766 1 98.81 81 ILE A N 1
ATOM 632 C CA . ILE A 1 81 ? -11.625 19.422 8.859 1 98.81 81 ILE A CA 1
ATOM 633 C C . ILE A 1 81 ? -11.125 19.219 10.297 1 98.81 81 ILE A C 1
ATOM 635 O O . ILE A 1 81 ? -11.32 18.156 10.883 1 98.81 81 ILE A O 1
ATOM 639 N N . ALA A 1 82 ? -10.555 20.281 10.883 1 98.88 82 ALA A N 1
ATOM 640 C CA . ALA A 1 82 ? -10.07 20.203 12.258 1 98.88 82 ALA A CA 1
ATOM 641 C C . ALA A 1 82 ? -11.211 19.922 13.227 1 98.88 82 ALA A C 1
ATOM 643 O O . ALA A 1 82 ? -11.039 19.172 14.195 1 98.88 82 ALA A O 1
ATOM 644 N N . GLY A 1 83 ? -12.352 20.531 12.938 1 98.81 83 GLY A N 1
ATOM 645 C CA . GLY A 1 83 ? -13.516 20.281 13.773 1 98.81 83 GLY A CA 1
ATOM 646 C C . GLY A 1 83 ? -13.938 18.828 13.789 1 98.81 83 GLY A C 1
ATOM 647 O O . GLY A 1 83 ? -14.219 18.266 14.859 1 98.81 83 GLY A O 1
ATOM 648 N N . VAL A 1 84 ? -14 18.203 12.633 1 98.88 84 VAL A N 1
ATOM 649 C CA . VAL A 1 84 ? -14.391 16.797 12.531 1 98.88 84 VAL A CA 1
ATOM 650 C C . VAL A 1 84 ? -13.367 15.93 13.25 1 98.88 84 VAL A C 1
ATOM 652 O O . VAL A 1 84 ? -13.734 15.016 13.992 1 98.88 84 VAL A O 1
ATOM 655 N N . ILE A 1 85 ? -12.086 16.203 13.109 1 98.94 85 ILE A N 1
ATOM 656 C CA . ILE A 1 85 ? -11.031 15.398 13.703 1 98.94 85 ILE A CA 1
ATOM 657 C C . ILE A 1 85 ? -11.016 15.602 15.219 1 98.94 85 ILE A C 1
ATOM 659 O O . ILE A 1 85 ? -10.758 14.664 15.977 1 98.94 85 ILE A O 1
ATOM 663 N N . ASP A 1 86 ? -11.242 16.844 15.633 1 98.88 86 ASP A N 1
ATOM 664 C CA . ASP A 1 86 ? -11.367 17.109 17.062 1 98.88 86 ASP A CA 1
ATOM 665 C C . ASP A 1 86 ? -12.469 16.25 17.688 1 98.88 86 ASP A C 1
ATOM 667 O O . ASP A 1 86 ? -12.234 15.555 18.672 1 98.88 86 ASP A O 1
ATOM 671 N N . ARG A 1 87 ? -13.648 16.266 17.078 1 98.81 87 ARG A N 1
ATOM 672 C CA . ARG A 1 87 ? -14.781 15.477 17.547 1 98.81 87 ARG A CA 1
ATOM 673 C C . ARG A 1 87 ? -14.477 13.984 17.469 1 98.81 87 ARG A C 1
ATOM 675 O O . ARG A 1 87 ? -14.875 13.211 18.328 1 98.81 87 ARG A O 1
ATOM 682 N N . PHE A 1 88 ? -13.773 13.586 16.453 1 98.94 88 PHE A N 1
ATOM 683 C CA . PHE A 1 88 ? -13.328 12.203 16.281 1 98.94 88 PHE A CA 1
ATOM 684 C C . PHE A 1 88 ? -12.523 11.75 17.5 1 98.94 88 PHE A C 1
ATOM 686 O O . PHE A 1 88 ? -12.766 10.664 18.031 1 98.94 88 PHE A O 1
ATOM 693 N N . THR A 1 89 ? -11.555 12.578 17.938 1 98.81 89 THR A N 1
ATOM 694 C CA . THR A 1 89 ? -10.734 12.211 19.078 1 98.81 89 THR A CA 1
ATOM 695 C C . THR A 1 89 ? -11.602 12.016 20.328 1 98.81 89 THR A C 1
ATOM 697 O O . THR A 1 89 ? -11.352 11.109 21.125 1 98.81 89 THR A O 1
ATOM 700 N N . GLU A 1 90 ? -12.633 12.812 20.469 1 98.56 90 GLU A N 1
ATOM 701 C CA . GLU A 1 90 ? -13.562 12.656 21.578 1 98.56 90 GLU A CA 1
ATOM 702 C C . GLU A 1 90 ? -14.328 11.344 21.484 1 98.56 90 GLU A C 1
ATOM 704 O O . GLU A 1 90 ? -14.461 10.617 22.469 1 98.56 90 GLU A O 1
ATOM 709 N N . VAL A 1 91 ? -14.797 11.062 20.328 1 98.56 91 VAL A N 1
ATOM 710 C CA . VAL A 1 91 ? -15.648 9.906 20.078 1 98.56 91 VAL A CA 1
ATOM 711 C C . VAL A 1 91 ? -14.875 8.625 20.406 1 98.56 91 VAL A C 1
ATOM 713 O O . VAL A 1 91 ? -15.438 7.68 20.969 1 98.56 91 VAL A O 1
ATOM 716 N N . ILE A 1 92 ? -13.586 8.641 20.141 1 97.69 92 ILE A N 1
ATOM 717 C CA . ILE A 1 92 ? -12.859 7.383 20.266 1 97.69 92 ILE A CA 1
ATOM 718 C C . ILE A 1 92 ? -12.078 7.379 21.578 1 97.69 92 ILE A C 1
ATOM 720 O O . ILE A 1 92 ? -11.289 6.461 21.844 1 97.69 92 ILE A O 1
ATOM 724 N N . GLY A 1 93 ? -12.086 8.398 22.312 1 96.81 93 GLY A N 1
ATOM 725 C CA . GLY A 1 93 ? -11.484 8.453 23.641 1 96.81 93 GLY A CA 1
ATOM 726 C C . GLY A 1 93 ? -10.008 8.812 23.609 1 96.81 93 GLY A C 1
ATOM 727 O O . GLY A 1 93 ? -9.227 8.32 24.422 1 96.81 93 GLY A O 1
ATOM 728 N N . PHE A 1 94 ? -9.648 9.555 22.672 1 96.88 94 PHE A N 1
ATOM 729 C CA . PHE A 1 94 ? -8.297 10.094 22.594 1 96.88 94 PHE A CA 1
ATOM 730 C C . PHE A 1 94 ? -8.211 11.453 23.281 1 96.88 94 PHE A C 1
ATOM 732 O O . PHE A 1 94 ? -8.07 12.484 22.625 1 96.88 94 PHE A O 1
ATOM 739 N N . ASP A 1 95 ? -8.086 11.484 24.578 1 94.56 95 ASP A N 1
ATOM 740 C CA . ASP A 1 95 ? -8.234 12.672 25.422 1 94.56 95 ASP A CA 1
ATOM 741 C C . ASP A 1 95 ? -6.906 13.398 25.578 1 94.56 95 ASP A C 1
ATOM 743 O O . ASP A 1 95 ? -6.883 14.609 25.812 1 94.56 95 ASP A O 1
ATOM 747 N N . ARG A 1 96 ? -5.824 12.68 25.641 1 98 96 ARG A N 1
ATOM 748 C CA . ARG A 1 96 ? -4.465 13.195 25.734 1 98 96 ARG A CA 1
ATOM 749 C C . ARG A 1 96 ? -3.516 12.414 24.828 1 98 96 ARG A C 1
ATOM 751 O O . ARG A 1 96 ? -3.41 11.195 24.938 1 98 96 ARG A O 1
ATOM 758 N N . TYR A 1 97 ? -2.881 13.18 23.906 1 98.75 97 TYR A N 1
ATOM 759 C CA . TYR A 1 97 ? -2.145 12.461 22.875 1 98.75 97 TYR A CA 1
ATOM 760 C C . TYR A 1 97 ? -1.038 13.328 22.281 1 98.75 97 TYR A C 1
ATOM 762 O O . TYR A 1 97 ? -1.103 14.562 22.359 1 98.75 97 TYR A O 1
ATOM 770 N N . ALA A 1 98 ? 0.028 12.695 21.797 1 98.88 98 ALA A N 1
ATOM 771 C CA . ALA A 1 98 ? 0.933 13.344 20.844 1 98.88 98 ALA A CA 1
ATOM 772 C C . ALA A 1 98 ? 0.318 13.414 19.453 1 98.88 98 ALA A C 1
ATOM 774 O O . ALA A 1 98 ? -0.475 12.547 19.078 1 98.88 98 ALA A O 1
ATOM 775 N N . VAL A 1 99 ? 0.684 14.43 18.688 1 98.94 99 VAL A N 1
ATOM 776 C CA . VAL A 1 99 ? 0.143 14.562 17.344 1 98.94 99 VAL A CA 1
ATOM 777 C C . VAL A 1 99 ? 1.286 14.625 16.328 1 98.94 99 VAL A C 1
ATOM 779 O O . VAL A 1 99 ? 2.266 15.344 16.531 1 98.94 99 VAL A O 1
ATOM 782 N N . TYR A 1 100 ? 1.213 13.75 15.391 1 98.94 100 TYR A N 1
ATOM 783 C CA . TYR A 1 100 ? 2.059 13.766 14.203 1 98.94 100 TYR A CA 1
ATOM 784 C C . TYR A 1 100 ? 1.377 14.5 13.055 1 98.94 100 TYR A C 1
ATOM 786 O O . TYR A 1 100 ? 0.274 14.141 12.641 1 98.94 100 TYR A O 1
ATOM 794 N N . VAL A 1 101 ? 2.074 15.523 12.523 1 98.94 101 VAL A N 1
ATOM 795 C CA . VAL A 1 101 ? 1.428 16.312 11.484 1 98.94 101 VAL A CA 1
ATOM 796 C C . VAL A 1 101 ? 2.299 16.328 10.227 1 98.94 101 VAL A C 1
ATOM 798 O O . VAL A 1 101 ? 3.523 16.438 10.312 1 98.94 101 VAL A O 1
ATOM 801 N N . PHE A 1 102 ? 1.668 16.203 9.078 1 98.94 102 PHE A N 1
ATOM 802 C CA . PHE A 1 102 ? 2.291 16.344 7.762 1 98.94 102 PHE A CA 1
ATOM 803 C C . PHE A 1 102 ? 1.407 17.141 6.82 1 98.94 102 PHE A C 1
ATOM 805 O O . PHE A 1 102 ? 0.247 16.797 6.594 1 98.94 102 PHE A O 1
ATOM 812 N N . ASP A 1 103 ? 1.989 18.266 6.258 1 98.44 103 ASP A N 1
ATOM 813 C CA . ASP A 1 103 ? 1.282 19.016 5.223 1 98.44 103 ASP A CA 1
ATOM 814 C C . ASP A 1 103 ? -0.096 19.453 5.711 1 98.44 103 ASP A C 1
ATOM 816 O O . ASP A 1 103 ? -0.205 20.203 6.688 1 98.44 103 ASP A O 1
ATOM 820 N N . TYR A 1 104 ? -1.232 18.875 5.254 1 98.81 104 TYR A N 1
ATOM 821 C CA . TYR A 1 104 ? -2.576 19.219 5.695 1 98.81 104 TYR A CA 1
ATOM 822 C C . TYR A 1 104 ? -2.799 18.828 7.148 1 98.81 104 TYR A C 1
ATOM 824 O O . TYR A 1 104 ? -3.68 19.359 7.82 1 98.81 104 TYR A O 1
ATOM 832 N N . GLY A 1 105 ? -1.974 17.891 7.586 1 98.88 105 GLY A N 1
ATOM 833 C CA . GLY A 1 105 ? -2.045 17.531 8.992 1 98.88 105 GLY A CA 1
ATOM 834 C C . GLY A 1 105 ? -1.632 18.641 9.922 1 98.88 105 GLY A C 1
ATOM 835 O O . GLY A 1 105 ? -2.068 18.688 11.078 1 98.88 105 GLY A O 1
ATOM 836 N N . ALA A 1 106 ? -0.818 19.516 9.43 1 98.88 106 ALA A N 1
ATOM 837 C CA . ALA A 1 106 ? -0.303 20.594 10.281 1 98.88 106 ALA A CA 1
ATOM 838 C C . ALA A 1 106 ? -1.397 21.594 10.617 1 98.88 106 ALA A C 1
ATOM 840 O O . ALA A 1 106 ? -1.693 21.828 11.789 1 98.88 106 ALA A O 1
ATOM 841 N N . PRO A 1 107 ? -2.035 22.188 9.594 1 98.56 107 PRO A N 1
ATOM 842 C CA . PRO A 1 107 ? -3.098 23.109 9.984 1 98.56 107 PRO A CA 1
ATOM 843 C C . PRO A 1 107 ? -4.211 22.422 10.781 1 98.56 107 PRO A C 1
ATOM 845 O O . PRO A 1 107 ? -4.828 23.047 11.648 1 98.56 107 PRO A O 1
ATOM 848 N N . THR A 1 108 ? -4.441 21.141 10.555 1 98.88 108 THR A N 1
ATOM 849 C CA . THR A 1 108 ? -5.434 20.391 11.312 1 98.88 108 THR A CA 1
ATOM 850 C C . THR A 1 108 ? -4.965 20.188 12.75 1 98.88 108 THR A C 1
ATOM 852 O O . THR A 1 108 ? -5.66 20.562 13.695 1 98.88 108 THR A O 1
ATOM 855 N N . GLY A 1 109 ? -3.814 19.672 12.922 1 98.94 109 GLY A N 1
ATOM 856 C CA . GLY A 1 109 ? -3.277 19.359 14.234 1 98.94 109 GLY A CA 1
ATOM 857 C C . GLY A 1 109 ? -2.977 20.578 15.07 1 98.94 109 GLY A C 1
ATOM 858 O O . GLY A 1 109 ? -3.178 20.578 16.281 1 98.94 109 GLY A O 1
ATOM 859 N N . PHE A 1 110 ? -2.469 21.672 14.445 1 98.94 110 PHE A N 1
ATOM 860 C CA . PHE A 1 110 ? -2.146 22.875 15.188 1 98.94 110 PHE A CA 1
ATOM 861 C C . PHE A 1 110 ? -3.414 23.562 15.688 1 98.94 110 PHE A C 1
ATOM 863 O O . PHE A 1 110 ? -3.422 24.172 16.766 1 98.94 110 PHE A O 1
ATOM 870 N N . ARG A 1 111 ? -4.508 23.438 14.938 1 98.94 111 ARG A N 1
ATOM 871 C CA . ARG A 1 111 ? -5.781 23.953 15.43 1 98.94 111 ARG A CA 1
ATOM 872 C C . ARG A 1 111 ? -6.246 23.188 16.656 1 98.94 111 ARG A C 1
ATOM 874 O O . ARG A 1 111 ? -6.77 23.781 17.609 1 98.94 111 ARG A O 1
ATOM 881 N N . LEU A 1 112 ? -6.062 21.859 16.609 1 98.88 112 LEU A N 1
ATOM 882 C CA . LEU A 1 112 ? -6.395 21.047 17.781 1 98.88 112 LEU A CA 1
ATOM 883 C C . LEU A 1 112 ? -5.547 21.453 18.969 1 98.88 112 LEU A C 1
ATOM 885 O O . LEU A 1 112 ? -6.055 21.578 20.094 1 98.88 112 LEU A O 1
ATOM 889 N N . ALA A 1 113 ? -4.266 21.734 18.75 1 98.88 113 ALA A N 1
ATOM 890 C CA . ALA A 1 113 ? -3.33 22.094 19.812 1 98.88 113 ALA A CA 1
ATOM 891 C C . ALA A 1 113 ? -3.703 23.422 20.438 1 98.88 113 ALA A C 1
ATOM 893 O O . ALA A 1 113 ? -3.688 23.578 21.672 1 98.88 113 ALA A O 1
ATOM 894 N N . VAL A 1 114 ? -4.027 24.375 19.594 1 98.88 114 VAL A N 1
ATOM 895 C CA . VAL A 1 114 ? -4.398 25.703 20.078 1 98.88 114 VAL A CA 1
ATOM 896 C C . VAL A 1 114 ? -5.707 25.625 20.859 1 98.88 114 VAL A C 1
ATOM 898 O O . VAL A 1 114 ? -5.855 26.266 21.906 1 98.88 114 VAL A O 1
ATOM 901 N N . LYS A 1 115 ? -6.609 24.797 20.391 1 98.62 115 LYS A N 1
ATOM 902 C CA . LYS A 1 115 ? -7.934 24.688 20.984 1 98.62 115 LYS A CA 1
ATOM 903 C C . LYS A 1 115 ? -7.867 23.953 22.328 1 98.62 115 LYS A C 1
ATOM 905 O O . LYS A 1 115 ? -8.594 24.281 23.266 1 98.62 115 LYS A O 1
ATOM 910 N N . HIS A 1 116 ? -7.051 22.938 22.375 1 98.44 116 HIS A N 1
ATOM 911 C CA . HIS A 1 116 ? -6.941 22.094 23.562 1 98.44 116 HIS A CA 1
ATOM 912 C C . HIS A 1 116 ? -5.48 21.891 23.938 1 98.44 116 HIS A C 1
ATOM 914 O O . HIS A 1 116 ? -4.988 20.766 23.922 1 98.44 116 HIS A O 1
ATOM 920 N N . PRO A 1 117 ? -4.832 22.953 24.391 1 98.56 117 PRO A N 1
ATOM 921 C CA . PRO A 1 117 ? -3.412 22.781 24.703 1 98.56 117 PRO A CA 1
ATOM 922 C C . PRO A 1 117 ? -3.176 21.703 25.766 1 98.56 117 PRO A C 1
ATOM 924 O O . PRO A 1 117 ? -2.137 21.047 25.75 1 98.56 117 PRO A O 1
ATOM 927 N N . GLU A 1 118 ? -4.18 21.453 26.594 1 98.06 118 GLU A N 1
ATOM 928 C CA . GLU A 1 118 ? -4.047 20.5 27.688 1 98.06 118 GLU A CA 1
ATOM 929 C C . GLU A 1 118 ? -4.082 19.062 27.172 1 98.06 118 GLU A C 1
ATOM 931 O O . GLU A 1 118 ? -3.662 18.141 27.875 1 98.06 118 GLU A O 1
ATOM 936 N N . ARG A 1 119 ? -4.496 18.859 25.938 1 98.56 119 ARG A N 1
ATOM 937 C CA . ARG A 1 119 ? -4.648 17.516 25.391 1 98.56 119 ARG A CA 1
ATOM 938 C C . ARG A 1 119 ? -3.391 17.094 24.641 1 98.56 119 ARG A C 1
ATOM 940 O O . ARG A 1 119 ? -3.219 15.906 24.344 1 98.56 119 ARG A O 1
ATOM 947 N N . ILE A 1 120 ? -2.494 17.984 24.375 1 98.81 120 ILE A N 1
ATOM 948 C CA . ILE A 1 120 ? -1.347 17.703 23.516 1 98.81 120 ILE A CA 1
ATOM 949 C C . ILE A 1 120 ? -0.138 17.344 24.391 1 98.81 120 ILE A C 1
ATOM 951 O O . ILE A 1 120 ? 0.314 18.172 25.188 1 98.81 120 ILE A O 1
ATOM 955 N N . THR A 1 121 ? 0.387 16.188 24.188 1 98.69 121 THR A N 1
ATOM 956 C CA . THR A 1 121 ? 1.528 15.758 25 1 98.69 121 THR A CA 1
ATOM 957 C C . THR A 1 121 ? 2.838 16.031 24.25 1 98.69 121 THR A C 1
ATOM 959 O O . THR A 1 121 ? 3.889 16.172 24.891 1 98.69 121 THR A O 1
ATOM 962 N N . ALA A 1 122 ? 2.801 16.047 22.953 1 98.88 122 ALA A N 1
ATOM 963 C CA . ALA A 1 122 ? 3.943 16.328 22.094 1 98.88 122 ALA A CA 1
ATOM 964 C C . ALA A 1 122 ? 3.496 16.562 20.656 1 98.88 122 ALA A C 1
ATOM 966 O O . ALA A 1 122 ? 2.369 16.219 20.281 1 98.88 122 ALA A O 1
ATOM 967 N N . ILE A 1 123 ? 4.359 17.172 19.859 1 98.94 123 ILE A N 1
ATOM 968 C CA . ILE A 1 123 ? 4.113 17.375 18.438 1 98.94 123 ILE A CA 1
ATOM 969 C C . ILE A 1 123 ? 5.289 16.844 17.625 1 98.94 123 ILE A C 1
ATOM 971 O O . ILE A 1 123 ? 6.445 17.156 17.922 1 98.94 123 ILE A O 1
ATOM 975 N N . ILE A 1 124 ? 5.023 16 16.75 1 98.94 124 ILE A N 1
ATOM 976 C CA . ILE A 1 124 ? 5.965 15.562 15.727 1 98.94 124 ILE A CA 1
ATOM 977 C C . ILE A 1 124 ? 5.57 16.156 14.375 1 98.94 124 ILE A C 1
ATOM 979 O O . ILE A 1 124 ? 4.508 15.836 13.836 1 98.94 124 ILE A O 1
ATOM 983 N N . SER A 1 125 ? 6.398 16.984 13.812 1 98.94 125 SER A N 1
ATOM 984 C CA . SER A 1 125 ? 6.094 17.609 12.539 1 98.94 125 SER A CA 1
ATOM 985 C C . SER A 1 125 ? 6.969 17.047 11.422 1 98.94 125 SER A C 1
ATOM 987 O O . SER A 1 125 ? 8.172 17.312 11.383 1 98.94 125 SER A O 1
ATOM 989 N N . GLN A 1 126 ? 6.391 16.328 10.562 1 98.88 126 GLN A N 1
ATOM 990 C CA . GLN A 1 126 ? 7.035 15.953 9.305 1 98.88 126 GLN A CA 1
ATOM 991 C C . GLN A 1 126 ? 6.637 16.906 8.18 1 98.88 126 GLN A C 1
ATOM 993 O O . GLN A 1 126 ? 5.629 16.703 7.508 1 98.88 126 GLN A O 1
ATOM 998 N N . ASN A 1 127 ? 7.445 17.859 7.98 1 98.81 127 ASN A N 1
ATOM 999 C CA . ASN A 1 127 ? 7.184 18.875 6.977 1 98.81 127 ASN A CA 1
ATOM 1000 C C . ASN A 1 127 ? 5.809 19.516 7.172 1 98.81 127 ASN A C 1
ATOM 1002 O O . ASN A 1 127 ? 5.086 19.75 6.203 1 98.81 127 ASN A O 1
ATOM 1006 N N . GLY A 1 128 ? 5.332 19.609 8.469 1 98.75 128 GLY A N 1
ATOM 1007 C CA . GLY A 1 128 ? 4.184 20.422 8.859 1 98.75 128 GLY A CA 1
ATOM 1008 C C . GLY A 1 128 ? 4.551 21.844 9.25 1 98.75 128 GLY A C 1
ATOM 1009 O O . GLY A 1 128 ? 5.043 22.078 10.352 1 98.75 128 GLY A O 1
ATOM 1010 N N . ASN A 1 129 ? 4.297 22.766 8.359 1 98.69 129 ASN A N 1
ATOM 1011 C CA . ASN A 1 129 ? 4.84 24.109 8.445 1 98.69 129 ASN A CA 1
ATOM 1012 C C . ASN A 1 129 ? 3.887 25.062 9.172 1 98.69 129 ASN A C 1
ATOM 1014 O O . ASN A 1 129 ? 2.668 24.875 9.125 1 98.69 129 ASN A O 1
ATOM 1018 N N . ALA A 1 130 ? 4.449 26.016 9.938 1 98.81 130 ALA A N 1
ATOM 1019 C CA . ALA A 1 130 ? 3.668 27.047 10.617 1 98.81 130 ALA A CA 1
ATOM 1020 C C . ALA A 1 130 ? 4.312 28.422 10.445 1 98.81 130 ALA A C 1
ATOM 1022 O O . ALA A 1 130 ? 4.062 29.328 11.242 1 98.81 130 ALA A O 1
ATOM 1023 N N . TYR A 1 131 ? 5.215 28.562 9.484 1 98.69 131 TYR A N 1
ATOM 1024 C CA . TYR A 1 131 ? 5.969 29.797 9.281 1 98.69 131 TYR A CA 1
ATOM 1025 C C . TYR A 1 131 ? 6.004 30.188 7.809 1 98.69 131 TYR A C 1
ATOM 1027 O O . TYR A 1 131 ? 6.207 29.328 6.941 1 98.69 131 TYR A O 1
ATOM 1035 N N . ALA A 1 132 ? 5.914 31.5 7.527 1 97.69 132 ALA A N 1
ATOM 1036 C CA . ALA A 1 132 ? 5.949 32 6.152 1 97.69 132 ALA A CA 1
ATOM 1037 C C . ALA A 1 132 ? 7.281 31.672 5.484 1 97.69 132 ALA A C 1
ATOM 1039 O O . ALA A 1 132 ? 7.328 31.406 4.277 1 97.69 132 ALA A O 1
ATOM 1040 N N . GLU A 1 133 ? 8.297 31.672 6.258 1 96.38 133 GLU A N 1
ATOM 1041 C CA . GLU A 1 133 ? 9.633 31.406 5.734 1 96.38 133 GLU A CA 1
ATOM 1042 C C . GLU A 1 133 ? 9.766 29.969 5.242 1 96.38 133 GLU A C 1
ATOM 1044 O O . GLU A 1 133 ? 10.695 29.641 4.5 1 96.38 133 GLU A O 1
ATOM 1049 N N . GLY A 1 134 ? 8.844 29.141 5.672 1 98 134 GLY A N 1
ATOM 1050 C CA . GLY A 1 134 ? 8.875 27.734 5.258 1 98 134 GLY A CA 1
ATOM 1051 C C . GLY A 1 134 ? 8.164 27.5 3.938 1 98 134 GLY A C 1
ATOM 1052 O O . GLY A 1 134 ? 8.234 26.391 3.385 1 98 134 GLY A O 1
ATOM 1053 N N . LEU A 1 135 ? 7.484 28.469 3.391 1 97.88 135 LEU A N 1
ATOM 1054 C CA . LEU A 1 135 ? 6.754 28.312 2.137 1 97.88 135 LEU A CA 1
ATOM 1055 C C . LEU A 1 135 ? 7.648 28.625 0.944 1 97.88 135 LEU A C 1
ATOM 1057 O O . LEU A 1 135 ? 8.289 29.688 0.903 1 97.88 135 LEU A O 1
ATOM 1061 N N . SER A 1 136 ? 7.695 27.75 0.006 1 97.12 136 SER A N 1
ATOM 1062 C CA . SER A 1 136 ? 8.523 27.938 -1.182 1 97.12 136 SER A CA 1
ATOM 1063 C C . SER A 1 136 ? 7.82 28.781 -2.229 1 97.12 136 SER A C 1
ATOM 1065 O O . SER A 1 136 ? 6.68 29.219 -2.025 1 97.12 136 SER A O 1
ATOM 1067 N N . ASP A 1 137 ? 8.578 28.938 -3.367 1 92.62 137 ASP A N 1
ATOM 1068 C CA . ASP A 1 137 ? 7.988 29.594 -4.527 1 92.62 137 ASP A CA 1
ATOM 1069 C C . ASP A 1 137 ? 6.949 28.703 -5.203 1 92.62 137 ASP A C 1
ATOM 1071 O O . ASP A 1 137 ? 6.156 29.188 -6.02 1 92.62 137 ASP A O 1
ATOM 1075 N N . GLY A 1 138 ? 6.961 27.5 -4.824 1 89.12 138 GLY A N 1
ATOM 1076 C CA . GLY A 1 138 ? 5.965 26.594 -5.352 1 89.12 138 GLY A CA 1
ATOM 1077 C C . GLY A 1 138 ? 4.543 26.953 -4.965 1 89.12 138 GLY A C 1
ATOM 1078 O O . GLY A 1 138 ? 3.584 26.469 -5.559 1 89.12 138 GLY A O 1
ATOM 1079 N N . TRP A 1 139 ? 4.395 27.859 -4.074 1 93.94 139 TRP A N 1
ATOM 1080 C CA . TRP A 1 139 ? 3.084 28.281 -3.588 1 93.94 139 TRP A CA 1
ATOM 1081 C C . TRP A 1 139 ? 2.531 29.422 -4.434 1 93.94 139 TRP A C 1
ATOM 1083 O O . TRP A 1 139 ? 1.391 29.859 -4.238 1 93.94 139 TRP A O 1
ATOM 1093 N N . THR A 1 140 ? 3.271 29.859 -5.457 1 93.5 140 THR A N 1
ATOM 1094 C CA . THR A 1 140 ? 2.934 31.047 -6.234 1 93.5 140 THR A CA 1
ATOM 1095 C C . THR A 1 140 ? 1.562 30.891 -6.887 1 93.5 140 THR A C 1
ATOM 1097 O O . THR A 1 140 ? 0.715 31.781 -6.773 1 93.5 140 THR A O 1
ATOM 1100 N N . PRO A 1 141 ? 1.312 29.75 -7.543 1 95.31 141 PRO A N 1
ATOM 1101 C CA . PRO A 1 141 ? -0.014 29.641 -8.156 1 95.31 141 PRO A CA 1
ATOM 1102 C C . PRO A 1 141 ? -1.141 29.609 -7.125 1 95.31 141 PRO A C 1
ATOM 1104 O O . PRO A 1 141 ? -2.234 30.125 -7.391 1 95.31 141 PRO A O 1
ATOM 1107 N N . ILE A 1 142 ? -0.893 29.047 -6.004 1 96.81 142 ILE A N 1
ATOM 1108 C CA . ILE A 1 142 ? -1.898 28.984 -4.949 1 96.81 142 ILE A CA 1
ATOM 1109 C C . ILE A 1 142 ? -2.129 30.375 -4.379 1 96.81 142 ILE A C 1
ATOM 1111 O O . ILE A 1 142 ? -3.271 30.781 -4.145 1 96.81 142 ILE A O 1
ATOM 1115 N N . ARG A 1 143 ? -1.041 31.141 -4.176 1 97 143 ARG A N 1
ATOM 1116 C CA . ARG A 1 143 ? -1.146 32.5 -3.686 1 97 143 ARG A CA 1
ATOM 1117 C C . ARG A 1 143 ? -1.9 33.375 -4.68 1 97 143 ARG A C 1
ATOM 1119 O O . ARG A 1 143 ? -2.656 34.281 -4.277 1 97 143 ARG A O 1
ATOM 1126 N N . ALA A 1 144 ? -1.685 33.125 -5.961 1 97.5 144 ALA A N 1
ATOM 1127 C CA . ALA A 1 144 ? -2.439 33.875 -6.977 1 97.5 144 ALA A CA 1
ATOM 1128 C C . ALA A 1 144 ? -3.939 33.625 -6.82 1 97.5 144 ALA A C 1
ATOM 1130 O O . ALA A 1 144 ? -4.738 34.562 -6.953 1 97.5 144 ALA A O 1
ATOM 1131 N N . TYR A 1 145 ? -4.273 32.406 -6.512 1 97.88 145 TYR A N 1
ATOM 1132 C CA . TYR A 1 145 ? -5.672 32.031 -6.301 1 97.88 145 TYR A CA 1
ATOM 1133 C C . TYR A 1 145 ? -6.219 32.688 -5.039 1 97.88 145 TYR A C 1
ATOM 1135 O O . TYR A 1 145 ? -7.383 33.094 -5 1 97.88 145 TYR A O 1
ATOM 1143 N N . TRP A 1 146 ? -5.383 32.844 -3.984 1 97.44 146 TRP A N 1
ATOM 1144 C CA . TRP A 1 146 ? -5.773 33.5 -2.748 1 97.44 146 TRP A CA 1
ATOM 1145 C C . TRP A 1 146 ? -6.105 34.969 -3.004 1 97.44 146 TRP A C 1
ATOM 1147 O O . TRP A 1 146 ? -7.078 35.5 -2.457 1 97.44 146 TRP A O 1
ATOM 1157 N N . GLN A 1 147 ? -5.312 35.594 -3.807 1 97.19 147 GLN A N 1
ATOM 1158 C CA . GLN A 1 147 ? -5.438 37.031 -4.066 1 97.19 147 GLN A CA 1
ATOM 1159 C C . GLN A 1 147 ? -6.621 37.312 -4.988 1 97.19 147 GLN A C 1
ATOM 1161 O O . GLN A 1 147 ? -7.324 38.312 -4.812 1 97.19 147 GLN A O 1
ATOM 1166 N N . ASP A 1 148 ? -6.77 36.469 -5.996 1 97.81 148 ASP A N 1
ATOM 1167 C CA . ASP A 1 148 ? -7.855 36.562 -6.965 1 97.81 148 ASP A CA 1
ATOM 1168 C C . ASP A 1 148 ? -8.5 35.219 -7.234 1 97.81 148 ASP A C 1
ATOM 1170 O O . ASP A 1 148 ? -8.094 34.5 -8.156 1 97.81 148 ASP A O 1
ATOM 1174 N N . PRO A 1 149 ? -9.555 34.938 -6.438 1 97.31 149 PRO A N 1
ATOM 1175 C CA . PRO A 1 149 ? -10.164 33.625 -6.566 1 97.31 149 PRO A CA 1
ATOM 1176 C C . PRO A 1 149 ? -11.055 33.5 -7.805 1 97.31 149 PRO A C 1
ATOM 1178 O O . PRO A 1 149 ? -12.203 33.062 -7.711 1 97.31 149 PRO A O 1
ATOM 1181 N N . SER A 1 150 ? -10.484 33.781 -9.008 1 97.88 150 SER A N 1
ATOM 1182 C CA . SER A 1 150 ? -11.172 33.656 -10.289 1 97.88 150 SER A CA 1
ATOM 1183 C C . SER A 1 150 ? -11.172 32.188 -10.758 1 97.88 150 SER A C 1
ATOM 1185 O O . SER A 1 150 ? -10.383 31.375 -10.273 1 97.88 150 SER A O 1
ATOM 1187 N N . GLN A 1 151 ? -12.133 31.891 -11.648 1 97.62 151 GLN A N 1
ATOM 1188 C CA . GLN A 1 151 ? -12.172 30.562 -12.242 1 97.62 151 GLN A CA 1
ATOM 1189 C C . GLN A 1 151 ? -10.867 30.25 -12.961 1 97.62 151 GLN A C 1
ATOM 1191 O O . GLN A 1 151 ? -10.414 29.094 -12.961 1 97.62 151 GLN A O 1
ATOM 1196 N N . LYS A 1 152 ? -10.305 31.266 -13.531 1 97.81 152 LYS A N 1
ATOM 1197 C CA . LYS A 1 152 ? -9.039 31.094 -14.234 1 97.81 152 LYS A CA 1
ATOM 1198 C C . LYS A 1 152 ? -7.938 30.641 -13.273 1 97.81 152 LYS A C 1
ATOM 1200 O O . LYS A 1 152 ? -7.227 29.672 -13.555 1 97.81 152 LYS A O 1
ATOM 1205 N N . ASN A 1 153 ? -7.758 31.312 -12.125 1 98.19 153 ASN A N 1
ATOM 1206 C CA . ASN A 1 153 ? -6.738 30.953 -11.141 1 98.19 153 ASN A CA 1
ATOM 1207 C C . ASN A 1 153 ? -7.031 29.609 -10.5 1 98.19 153 ASN A C 1
ATOM 1209 O O . ASN A 1 153 ? -6.113 28.844 -10.188 1 98.19 153 ASN A O 1
ATOM 1213 N N . ARG A 1 154 ? -8.305 29.344 -10.32 1 98.06 154 ARG A N 1
ATOM 1214 C CA . ARG A 1 154 ? -8.719 28.047 -9.789 1 98.06 154 ARG A CA 1
ATOM 1215 C C . ARG A 1 154 ? -8.336 26.922 -10.742 1 98.06 154 ARG A C 1
ATOM 1217 O O . ARG A 1 154 ? -7.754 25.922 -10.328 1 98.06 154 ARG A O 1
ATOM 1224 N N . ASP A 1 155 ? -8.609 27.094 -12.039 1 97.75 155 ASP A N 1
ATOM 1225 C CA . ASP A 1 155 ? -8.336 26.094 -13.055 1 97.75 155 ASP A CA 1
ATOM 1226 C C . ASP A 1 155 ? -6.836 25.859 -13.219 1 97.75 155 ASP A C 1
ATOM 1228 O O . ASP A 1 155 ? -6.402 24.75 -13.508 1 97.75 155 ASP A O 1
ATOM 1232 N N . ALA A 1 156 ? -6.066 26.891 -12.984 1 97.31 156 ALA A N 1
ATOM 1233 C CA . ALA A 1 156 ? -4.613 26.781 -13.094 1 97.31 156 ALA A CA 1
ATOM 1234 C C . ALA A 1 156 ? -4.062 25.797 -12.078 1 97.31 156 ALA A C 1
ATOM 1236 O O . ALA A 1 156 ? -3.016 25.172 -12.312 1 97.31 156 ALA A O 1
ATOM 1237 N N . LEU A 1 157 ? -4.797 25.594 -11.023 1 98.06 157 LEU A N 1
ATOM 1238 C CA . LEU A 1 157 ? -4.328 24.719 -9.953 1 98.06 157 LEU A CA 1
ATOM 1239 C C . LEU A 1 157 ? -4.617 23.266 -10.266 1 98.06 157 LEU A C 1
ATOM 1241 O O . LEU A 1 157 ? -4.137 22.359 -9.57 1 98.06 157 LEU A O 1
ATOM 1245 N N . ARG A 1 158 ? -5.371 22.953 -11.305 1 97.5 158 ARG A N 1
ATOM 1246 C CA . ARG A 1 158 ? -5.707 21.594 -11.672 1 97.5 158 ARG A CA 1
ATOM 1247 C C . ARG A 1 158 ? -4.457 20.797 -12.055 1 97.5 158 ARG A C 1
ATOM 1249 O O . ARG A 1 158 ? -4.426 19.578 -11.93 1 97.5 158 ARG A O 1
ATOM 1256 N N . ALA A 1 159 ? -3.4 21.5 -12.43 1 95.81 159 ALA A N 1
ATOM 1257 C CA . ALA A 1 159 ? -2.131 20.859 -12.773 1 95.81 159 ALA A CA 1
ATOM 1258 C C . ALA A 1 159 ? -1.531 20.156 -11.555 1 95.81 159 ALA A C 1
ATOM 1260 O O . ALA A 1 159 ? -0.816 19.156 -11.703 1 95.81 159 ALA A O 1
ATOM 1261 N N . PHE A 1 160 ? -1.856 20.609 -10.336 1 95.62 160 PHE A N 1
ATOM 1262 C CA . PHE A 1 160 ? -1.346 20.031 -9.094 1 95.62 160 PHE A CA 1
ATOM 1263 C C . PHE A 1 160 ? -2.018 18.703 -8.797 1 95.62 160 PHE A C 1
ATOM 1265 O O . PHE A 1 160 ? -1.556 17.938 -7.938 1 95.62 160 PHE A O 1
ATOM 1272 N N . LEU A 1 161 ? -3.061 18.391 -9.547 1 97.88 161 LEU A N 1
ATOM 1273 C CA . LEU A 1 161 ? -3.908 17.266 -9.156 1 97.88 161 LEU A CA 1
ATOM 1274 C C . LEU A 1 161 ? -3.703 16.078 -10.102 1 97.88 161 LEU A C 1
ATOM 1276 O O . LEU A 1 161 ? -4.367 15.047 -9.961 1 97.88 161 LEU A O 1
ATOM 1280 N N . THR A 1 162 ? -2.729 16.172 -11.047 1 97.56 162 THR A N 1
ATOM 1281 C CA . THR A 1 162 ? -2.504 15.125 -12.039 1 97.56 162 THR A CA 1
ATOM 1282 C C . THR A 1 162 ? -1.616 14.023 -11.469 1 97.56 162 THR A C 1
ATOM 1284 O O . THR A 1 162 ? -0.818 14.266 -10.562 1 97.56 162 THR A O 1
ATOM 1287 N N . PRO A 1 163 ? -1.737 12.781 -11.984 1 97.81 163 PRO A N 1
ATOM 1288 C CA . PRO A 1 163 ? -0.849 11.688 -11.57 1 97.81 163 PRO A CA 1
ATOM 1289 C C . PRO A 1 163 ? 0.628 12.031 -11.75 1 97.81 163 PRO A C 1
ATOM 1291 O O . PRO A 1 163 ? 1.467 11.602 -10.953 1 97.81 163 PRO A O 1
ATOM 1294 N N . GLU A 1 164 ? 0.962 12.805 -12.773 1 97.75 164 GLU A N 1
ATOM 1295 C CA . GLU A 1 164 ? 2.344 13.211 -13.008 1 97.75 164 GLU A CA 1
ATOM 1296 C C . GLU A 1 164 ? 2.859 14.078 -11.859 1 97.75 164 GLU A C 1
ATOM 1298 O O . GLU A 1 164 ? 3.998 13.922 -11.414 1 97.75 164 GLU A O 1
ATOM 1303 N N . THR A 1 165 ? 2.027 14.984 -11.414 1 97.75 165 THR A N 1
ATOM 1304 C CA . THR A 1 165 ? 2.402 15.828 -10.289 1 97.75 165 THR A CA 1
ATOM 1305 C C . THR A 1 165 ? 2.535 15.008 -9.008 1 97.75 165 THR A C 1
ATOM 1307 O O . THR A 1 165 ? 3.439 15.234 -8.203 1 97.75 165 THR A O 1
ATOM 1310 N N . THR A 1 166 ? 1.611 14.062 -8.797 1 98.56 166 THR A N 1
ATOM 1311 C CA . THR A 1 166 ? 1.719 13.18 -7.645 1 98.56 166 THR A CA 1
ATOM 1312 C C . THR A 1 166 ? 3.047 12.43 -7.66 1 98.56 166 THR A C 1
ATOM 1314 O O . THR A 1 166 ? 3.738 12.359 -6.641 1 98.56 166 THR A O 1
ATOM 1317 N N . HIS A 1 167 ? 3.416 11.898 -8.828 1 98.38 167 HIS A N 1
ATOM 1318 C CA . HIS A 1 167 ? 4.691 11.203 -8.969 1 98.38 167 HIS A CA 1
ATOM 1319 C C . HIS A 1 167 ? 5.859 12.125 -8.625 1 98.38 167 HIS A C 1
ATOM 1321 O O . HIS A 1 167 ? 6.781 11.727 -7.914 1 98.38 167 HIS A O 1
ATOM 1327 N N . TRP A 1 168 ? 5.789 13.32 -9.117 1 98.38 168 TRP A N 1
ATOM 1328 C CA . TRP A 1 168 ? 6.828 14.305 -8.836 1 98.38 168 TRP A CA 1
ATOM 1329 C C . TRP A 1 168 ? 6.922 14.586 -7.34 1 98.38 168 TRP A C 1
ATOM 1331 O O . TRP A 1 168 ? 8.023 14.648 -6.785 1 98.38 168 TRP A O 1
ATOM 1341 N N . GLN A 1 169 ? 5.797 14.734 -6.613 1 98.06 169 GLN A N 1
ATOM 1342 C CA . GLN A 1 169 ? 5.781 14.984 -5.176 1 98.06 169 GLN A CA 1
ATOM 1343 C C . GLN A 1 169 ? 6.461 13.852 -4.414 1 98.06 169 GLN A C 1
ATOM 1345 O O . GLN A 1 169 ? 7.109 14.078 -3.391 1 98.06 169 GLN A O 1
ATOM 1350 N N . TYR A 1 170 ? 6.305 12.656 -4.922 1 98.69 170 TYR A N 1
ATOM 1351 C CA . TYR A 1 170 ? 6.844 11.484 -4.242 1 98.69 170 TYR A CA 1
ATOM 1352 C C . TYR A 1 170 ? 8.336 11.344 -4.504 1 98.69 170 TYR A C 1
ATOM 1354 O O . TYR A 1 170 ? 9.086 10.875 -3.643 1 98.69 170 TYR A O 1
ATOM 1362 N N . THR A 1 171 ? 8.812 11.742 -5.664 1 98.62 171 THR A N 1
ATOM 1363 C CA . THR A 1 171 ? 10.156 11.352 -6.066 1 98.62 171 THR A CA 1
ATOM 1364 C C . THR A 1 171 ? 11.117 12.539 -5.984 1 98.62 171 THR A C 1
ATOM 1366 O O . THR A 1 171 ? 12.312 12.359 -5.777 1 98.62 171 THR A O 1
ATOM 1369 N N . HIS A 1 172 ? 10.594 13.75 -6.156 1 98.38 172 HIS A N 1
ATOM 1370 C CA . HIS A 1 172 ? 11.469 14.922 -6.121 1 98.38 172 HIS A CA 1
ATOM 1371 C C . HIS A 1 172 ? 12.188 15.023 -4.781 1 98.38 172 HIS A C 1
ATOM 1373 O O . HIS A 1 172 ? 11.57 14.898 -3.723 1 98.38 172 HIS A O 1
ATOM 1379 N N . GLY A 1 173 ? 13.469 15.242 -4.82 1 98.44 173 GLY A N 1
ATOM 1380 C CA . GLY A 1 173 ? 14.258 15.469 -3.623 1 98.44 173 GLY A CA 1
ATOM 1381 C C . GLY A 1 173 ? 14.82 14.195 -3.025 1 98.44 173 GLY A C 1
ATOM 1382 O O . GLY A 1 173 ? 15.648 14.234 -2.119 1 98.44 173 GLY A O 1
ATOM 1383 N N . THR A 1 174 ? 14.312 13.055 -3.477 1 98.31 174 THR A N 1
ATOM 1384 C CA . THR A 1 174 ? 14.883 11.797 -3.01 1 98.31 174 THR A CA 1
ATOM 1385 C C . THR A 1 174 ? 16.25 11.555 -3.641 1 98.31 174 THR A C 1
ATOM 1387 O O . THR A 1 174 ? 16.531 12.031 -4.742 1 98.31 174 THR A O 1
ATOM 1390 N N . THR A 1 175 ? 17.109 10.805 -2.951 1 97.5 175 THR A N 1
ATOM 1391 C CA . THR A 1 175 ? 18.438 10.492 -3.471 1 97.5 175 THR A CA 1
ATOM 1392 C C . THR A 1 175 ? 18.359 9.367 -4.5 1 97.5 175 THR A C 1
ATOM 1394 O O . THR A 1 175 ? 19.234 9.258 -5.363 1 97.5 175 THR A O 1
ATOM 1397 N N . ASP A 1 176 ? 17.422 8.531 -4.406 1 96.81 176 ASP A N 1
ATOM 1398 C CA . ASP A 1 176 ? 17.219 7.398 -5.312 1 96.81 176 ASP A CA 1
ATOM 1399 C C . ASP A 1 176 ? 15.742 7.117 -5.535 1 96.81 176 ASP A C 1
ATOM 1401 O O . ASP A 1 176 ? 15.117 6.402 -4.75 1 96.81 176 ASP A O 1
ATOM 1405 N N . PRO A 1 177 ? 15.211 7.539 -6.617 1 97.31 177 PRO A N 1
ATOM 1406 C CA . PRO A 1 177 ? 13.781 7.344 -6.887 1 97.31 177 PRO A CA 1
ATOM 1407 C C . PRO A 1 177 ? 13.391 5.871 -6.945 1 97.31 177 PRO A C 1
ATOM 1409 O O . PRO A 1 177 ? 12.211 5.535 -6.789 1 97.31 177 PRO A O 1
ATOM 1412 N N . GLN A 1 178 ? 14.344 4.938 -7.137 1 97.06 178 GLN A N 1
ATOM 1413 C CA . GLN A 1 178 ? 14.039 3.514 -7.211 1 97.06 178 GLN A CA 1
ATOM 1414 C C . GLN A 1 178 ? 13.695 2.953 -5.832 1 97.06 178 GLN A C 1
ATOM 1416 O O . GLN A 1 178 ? 13.211 1.827 -5.715 1 97.06 178 GLN A O 1
ATOM 1421 N N . ARG A 1 179 ? 13.883 3.779 -4.832 1 97.12 179 ARG A N 1
ATOM 1422 C CA . ARG A 1 179 ? 13.57 3.361 -3.469 1 97.12 179 ARG A CA 1
ATOM 1423 C C . ARG A 1 179 ? 12.172 3.822 -3.064 1 97.12 179 ARG A C 1
ATOM 1425 O O . ARG A 1 179 ? 11.711 3.525 -1.962 1 97.12 179 ARG A O 1
ATOM 1432 N N . VAL A 1 180 ? 11.5 4.52 -3.957 1 98.25 180 VAL A N 1
ATOM 1433 C CA . VAL A 1 180 ? 10.156 5.02 -3.668 1 98.25 180 VAL A CA 1
ATOM 1434 C C . VAL A 1 180 ? 9.117 4.031 -4.191 1 98.25 180 VAL A C 1
ATOM 1436 O O . VAL A 1 180 ? 9.023 3.799 -5.398 1 98.25 180 VAL A O 1
ATOM 1439 N N . SER A 1 181 ? 8.422 3.477 -3.275 1 98 181 SER A N 1
ATOM 1440 C CA . SER A 1 181 ? 7.352 2.562 -3.664 1 98 181 SER A CA 1
ATOM 1441 C C . SER A 1 181 ? 6.293 3.271 -4.504 1 98 181 SER A C 1
ATOM 1443 O O . SER A 1 181 ? 5.844 4.367 -4.152 1 98 181 SER A O 1
ATOM 1445 N N . PRO A 1 182 ? 5.844 2.682 -5.559 1 98.31 182 PRO A N 1
ATOM 1446 C CA . PRO A 1 182 ? 4.75 3.291 -6.32 1 98.31 182 PRO A CA 1
ATOM 1447 C C . PRO A 1 182 ? 3.395 3.125 -5.637 1 98.31 182 PRO A C 1
ATOM 1449 O O . PRO A 1 182 ? 2.41 3.738 -6.059 1 98.31 182 PRO A O 1
ATOM 1452 N N . ASP A 1 183 ? 3.297 2.338 -4.578 1 98.56 183 ASP A N 1
ATOM 1453 C CA . ASP A 1 183 ? 2.008 1.977 -3.998 1 98.56 183 ASP A CA 1
ATOM 1454 C C . ASP A 1 183 ? 1.32 3.195 -3.387 1 98.56 183 ASP A C 1
ATOM 1456 O O . ASP A 1 183 ? 0.12 3.4 -3.58 1 98.56 183 ASP A O 1
ATOM 1460 N N . GLY A 1 184 ? 2.098 4.016 -2.66 1 98.56 184 GLY A N 1
ATOM 1461 C CA . GLY A 1 184 ? 1.518 5.199 -2.045 1 98.56 184 GLY A CA 1
ATOM 1462 C C . GLY A 1 184 ? 0.937 6.172 -3.053 1 98.56 184 GLY A C 1
ATOM 1463 O O . GLY A 1 184 ? -0.21 6.605 -2.916 1 98.56 184 GLY A O 1
ATOM 1464 N N . GLN A 1 185 ? 1.729 6.496 -4.062 1 98.62 185 GLN A N 1
ATOM 1465 C CA . GLN A 1 185 ? 1.259 7.449 -5.062 1 98.62 185 GLN A CA 1
ATOM 1466 C C . GLN A 1 185 ? 0.08 6.883 -5.852 1 98.62 185 GLN A C 1
ATOM 1468 O O . GLN A 1 185 ? -0.832 7.621 -6.23 1 98.62 185 GLN A O 1
ATOM 1473 N N . ASN A 1 186 ? 0.079 5.562 -6.109 1 98.75 186 ASN A N 1
ATOM 1474 C CA . ASN A 1 186 ? -1.018 4.977 -6.875 1 98.75 186 ASN A CA 1
ATOM 1475 C C . ASN A 1 186 ? -2.303 4.914 -6.051 1 98.75 186 ASN A C 1
ATOM 1477 O O . ASN A 1 186 ? -3.398 5.047 -6.598 1 98.75 186 ASN A O 1
ATOM 1481 N N . LEU A 1 187 ? -2.184 4.699 -4.738 1 98.88 187 LEU A N 1
ATOM 1482 C CA . LEU A 1 187 ? -3.35 4.82 -3.869 1 98.88 187 LEU A CA 1
ATOM 1483 C C . LEU A 1 187 ? -3.877 6.254 -3.865 1 98.88 187 LEU A C 1
ATOM 1485 O O . LEU A 1 187 ? -5.09 6.473 -3.906 1 98.88 187 LEU A O 1
ATOM 1489 N N . ASP A 1 188 ? -2.961 7.227 -3.812 1 98.88 188 ASP A N 1
ATOM 1490 C CA . ASP A 1 188 ? -3.385 8.617 -3.916 1 98.88 188 ASP A CA 1
ATOM 1491 C C . ASP A 1 188 ? -4.176 8.859 -5.199 1 98.88 188 ASP A C 1
ATOM 1493 O O . ASP A 1 188 ? -5.258 9.445 -5.168 1 98.88 188 ASP A O 1
ATOM 1497 N N . ASN A 1 189 ? -3.59 8.391 -6.301 1 98.75 189 ASN A N 1
ATOM 1498 C CA . ASN A 1 189 ? -4.242 8.57 -7.594 1 98.75 189 ASN A CA 1
ATOM 1499 C C . ASN A 1 189 ? -5.594 7.859 -7.645 1 98.75 189 ASN A C 1
ATOM 1501 O O . ASN A 1 189 ? -6.539 8.359 -8.258 1 98.75 189 ASN A O 1
ATOM 1505 N N . TYR A 1 190 ? -5.68 6.719 -6.98 1 98.69 190 TYR A N 1
ATOM 1506 C CA . TYR A 1 190 ? -6.938 5.984 -6.887 1 98.69 190 TYR A CA 1
ATOM 1507 C C . TYR A 1 190 ? -8.008 6.836 -6.215 1 98.69 190 TYR A C 1
ATOM 1509 O O . TYR A 1 190 ? -9.117 6.984 -6.746 1 98.69 190 TYR A O 1
ATOM 1517 N N . TYR A 1 191 ? -7.707 7.434 -5.082 1 98.56 191 TYR A N 1
ATOM 1518 C CA . TYR A 1 191 ? -8.68 8.219 -4.324 1 98.56 191 TYR A CA 1
ATOM 1519 C C . TYR A 1 191 ? -8.961 9.547 -5.02 1 98.56 191 TYR A C 1
ATOM 1521 O O . TYR A 1 191 ? -10.078 10.062 -4.953 1 98.56 191 TYR A O 1
ATOM 1529 N N . MET A 1 192 ? -7.945 10.094 -5.715 1 98 192 MET A N 1
ATOM 1530 C CA . MET A 1 192 ? -8.094 11.383 -6.383 1 98 192 MET A CA 1
ATOM 1531 C C . MET A 1 192 ? -8.938 11.25 -7.641 1 98 192 MET A C 1
ATOM 1533 O O . MET A 1 192 ? -9.445 12.25 -8.164 1 98 192 MET A O 1
ATOM 1537 N N . ALA A 1 193 ? -9.109 10.008 -8.117 1 97.19 193 ALA A N 1
ATOM 1538 C CA . ALA A 1 193 ? -9.859 9.781 -9.344 1 97.19 193 ALA A CA 1
ATOM 1539 C C . ALA A 1 193 ? -11.367 9.789 -9.078 1 97.19 193 ALA A C 1
ATOM 1541 O O . ALA A 1 193 ? -12.172 9.82 -10.008 1 97.19 193 ALA A O 1
ATOM 1542 N N . ARG A 1 194 ? -11.797 9.805 -7.809 1 96.81 194 ARG A N 1
ATOM 1543 C CA . ARG A 1 194 ? -13.219 9.82 -7.461 1 96.81 194 ARG A CA 1
ATOM 1544 C C . ARG A 1 194 ? -13.875 11.117 -7.91 1 96.81 194 ARG A C 1
ATOM 1546 O O . ARG A 1 194 ? -13.266 12.188 -7.844 1 96.81 194 ARG A O 1
ATOM 1553 N N . PRO A 1 195 ? -15.148 10.984 -8.352 1 96.69 195 PRO A N 1
ATOM 1554 C CA . PRO A 1 195 ? -15.852 12.211 -8.719 1 96.69 195 PRO A CA 1
ATOM 1555 C C . PRO A 1 195 ? -15.898 13.227 -7.586 1 96.69 195 PRO A C 1
ATOM 1557 O O . PRO A 1 195 ? -16.25 12.883 -6.457 1 96.69 195 PRO A O 1
ATOM 1560 N N . GLY A 1 196 ? -15.438 14.438 -7.852 1 97.25 196 GLY A N 1
ATOM 1561 C CA . GLY A 1 196 ? -15.539 15.523 -6.887 1 97.25 196 GLY A CA 1
ATOM 1562 C C . GLY A 1 196 ? -14.258 15.734 -6.098 1 97.25 196 GLY A C 1
ATOM 1563 O O . GLY A 1 196 ? -14.086 16.781 -5.461 1 97.25 196 GLY A O 1
ATOM 1564 N N . ALA A 1 197 ? -13.352 14.82 -6.156 1 98.19 197 ALA A N 1
ATOM 1565 C CA . ALA A 1 197 ? -12.148 14.891 -5.332 1 98.19 197 ALA A CA 1
ATOM 1566 C C . ALA A 1 197 ? -11.289 16.094 -5.719 1 98.19 197 ALA A C 1
ATOM 1568 O O . ALA A 1 197 ? -10.742 16.781 -4.852 1 98.19 197 ALA A O 1
ATOM 1569 N N . HIS A 1 198 ? -11.211 16.344 -7.031 1 98.19 198 HIS A N 1
ATOM 1570 C CA . HIS A 1 198 ? -10.414 17.484 -7.48 1 98.19 198 HIS A CA 1
ATOM 1571 C C . HIS A 1 198 ? -10.992 18.797 -6.961 1 98.19 198 HIS A C 1
ATOM 1573 O O . HIS A 1 198 ? -10.25 19.672 -6.512 1 98.19 198 HIS A O 1
ATOM 1579 N N . ASP A 1 199 ? -12.258 18.906 -7 1 98 199 ASP A N 1
ATOM 1580 C CA . ASP A 1 199 ? -12.898 20.141 -6.559 1 98 199 ASP A CA 1
ATOM 1581 C C . ASP A 1 199 ? -12.727 20.344 -5.055 1 98 199 ASP A C 1
ATOM 1583 O O . ASP A 1 199 ? -12.562 21.469 -4.59 1 98 199 ASP A O 1
ATOM 1587 N N . VAL A 1 200 ? -12.789 19.25 -4.312 1 98.31 200 VAL A N 1
ATOM 1588 C CA . VAL A 1 200 ? -12.523 19.312 -2.879 1 98.31 200 VAL A CA 1
ATOM 1589 C C . VAL A 1 200 ? -11.125 19.859 -2.629 1 98.31 200 VAL A C 1
ATOM 1591 O O . VAL A 1 200 ? -10.945 20.75 -1.788 1 98.31 200 VAL A O 1
ATOM 1594 N N . GLN A 1 201 ? -10.164 19.406 -3.443 1 98.62 201 GLN A N 1
ATOM 1595 C CA . GLN A 1 201 ? -8.789 19.859 -3.248 1 98.62 201 GLN A CA 1
ATOM 1596 C C . GLN A 1 201 ? -8.617 21.312 -3.668 1 98.62 201 GLN A C 1
ATOM 1598 O O . GLN A 1 201 ? -7.871 22.062 -3.039 1 98.62 201 GLN A O 1
ATOM 1603 N N . LEU A 1 202 ? -9.297 21.688 -4.715 1 98.56 202 LEU A N 1
ATOM 1604 C CA . LEU A 1 202 ? -9.227 23.078 -5.148 1 98.56 202 LEU A CA 1
ATOM 1605 C C . LEU A 1 202 ? -9.789 24.016 -4.078 1 98.56 202 LEU A C 1
ATOM 1607 O O . LEU A 1 202 ? -9.266 25.109 -3.863 1 98.56 202 LEU A O 1
ATOM 1611 N N . ASP A 1 203 ? -10.867 23.562 -3.391 1 98.5 203 ASP A N 1
ATOM 1612 C CA . ASP A 1 203 ? -11.391 24.328 -2.266 1 98.5 203 ASP A CA 1
ATOM 1613 C C . ASP A 1 203 ? -10.352 24.453 -1.155 1 98.5 203 ASP A C 1
ATOM 1615 O O . ASP A 1 203 ? -10.164 25.531 -0.594 1 98.5 203 ASP A O 1
ATOM 1619 N N . LEU A 1 204 ? -9.68 23.438 -0.888 1 98.69 204 LEU A N 1
ATOM 1620 C CA . LEU A 1 204 ? -8.695 23.422 0.193 1 98.69 204 LEU A CA 1
ATOM 1621 C C . LEU A 1 204 ? -7.465 24.25 -0.185 1 98.69 204 LEU A C 1
ATOM 1623 O O . LEU A 1 204 ? -6.879 24.922 0.665 1 98.69 204 LEU A O 1
ATOM 1627 N N . PHE A 1 205 ? -7.082 24.172 -1.46 1 98.38 205 PHE A N 1
ATOM 1628 C CA . PHE A 1 205 ? -6.02 25.062 -1.923 1 98.38 205 PHE A CA 1
ATOM 1629 C C . PHE A 1 205 ? -6.379 26.516 -1.658 1 98.38 205 PHE A C 1
ATOM 1631 O O . PHE A 1 205 ? -5.539 27.297 -1.199 1 98.38 205 PHE A O 1
ATOM 1638 N N . GLY A 1 206 ? -7.562 26.828 -1.95 1 98.19 206 GLY A N 1
ATOM 1639 C CA . GLY A 1 206 ? -8.039 28.172 -1.702 1 98.19 206 GLY A CA 1
ATOM 1640 C C . GLY A 1 206 ? -8.086 28.531 -0.228 1 98.19 206 GLY A C 1
ATOM 1641 O O . GLY A 1 206 ? -7.746 29.641 0.16 1 98.19 206 GLY A O 1
ATOM 1642 N N . ASP A 1 207 ? -8.469 27.594 0.57 1 98.5 207 ASP A N 1
ATOM 1643 C CA . ASP A 1 207 ? -8.664 27.844 1.994 1 98.5 207 ASP A CA 1
ATOM 1644 C C . ASP A 1 207 ? -7.324 27.875 2.734 1 98.5 207 ASP A C 1
ATOM 1646 O O . ASP A 1 207 ? -7.266 28.25 3.904 1 98.5 207 ASP A O 1
ATOM 1650 N N . TYR A 1 208 ? -6.297 27.484 2.115 1 98.25 208 TYR A N 1
ATOM 1651 C CA . TYR A 1 208 ? -5.023 27.391 2.818 1 98.25 208 TYR A CA 1
ATOM 1652 C C . TYR A 1 208 ? -4.582 28.766 3.314 1 98.25 208 TYR A C 1
ATOM 1654 O O . TYR A 1 208 ? -3.842 28.875 4.293 1 98.25 208 TYR A O 1
ATOM 1662 N N . LYS A 1 209 ? -5.043 29.828 2.701 1 98.06 209 LYS A N 1
ATOM 1663 C CA . LYS A 1 209 ? -4.727 31.172 3.158 1 98.06 209 LYS A CA 1
ATOM 1664 C C . LYS A 1 209 ? -5.156 31.375 4.609 1 98.06 209 LYS A C 1
ATOM 1666 O O . LYS A 1 209 ? -4.543 32.156 5.336 1 98.06 209 LYS A O 1
ATOM 1671 N N . SER A 1 210 ? -6.191 30.656 5.039 1 98.31 210 SER A N 1
ATOM 1672 C CA . SER A 1 210 ? -6.648 30.766 6.422 1 98.31 210 SER A CA 1
ATOM 1673 C C . SER A 1 210 ? -5.621 30.203 7.391 1 98.31 210 SER A C 1
ATOM 1675 O O . SER A 1 210 ? -5.535 30.641 8.539 1 98.31 210 SER A O 1
ATOM 1677 N N . ASN A 1 211 ? -4.852 29.188 6.949 1 98.44 211 ASN A N 1
ATOM 1678 C CA . ASN A 1 211 ? -3.781 28.625 7.773 1 98.44 211 ASN A CA 1
ATOM 1679 C C . ASN A 1 211 ? -2.629 29.609 7.938 1 98.44 211 ASN A C 1
ATOM 1681 O O . ASN A 1 211 ? -2.098 29.766 9.039 1 98.44 211 ASN A O 1
ATOM 1685 N N . VAL A 1 212 ? -2.273 30.266 6.832 1 98.38 212 VAL A N 1
ATOM 1686 C CA . VAL A 1 212 ? -1.2 31.25 6.879 1 98.38 212 VAL A CA 1
ATOM 1687 C C . VAL A 1 212 ? -1.597 32.406 7.805 1 98.38 212 VAL A C 1
ATOM 1689 O O . VAL A 1 212 ? -0.778 32.875 8.586 1 98.38 212 VAL A O 1
ATOM 1692 N N . ALA A 1 213 ? -2.84 32.75 7.773 1 98.56 213 ALA A N 1
ATOM 1693 C CA . ALA A 1 213 ? -3.357 33.812 8.625 1 98.56 213 ALA A CA 1
ATOM 1694 C C . ALA A 1 213 ? -3.307 33.406 10.102 1 98.56 213 ALA A C 1
ATOM 1696 O O . ALA A 1 213 ? -3.258 34.281 10.984 1 98.56 213 ALA A O 1
ATOM 1697 N N . LEU A 1 214 ? -3.262 32.125 10.391 1 98.75 214 LEU A N 1
ATOM 1698 C CA . LEU A 1 214 ? -3.281 31.625 11.758 1 98.75 214 LEU A CA 1
ATOM 1699 C C . LEU A 1 214 ? -1.866 31.344 12.258 1 98.75 214 LEU A C 1
ATOM 1701 O O . LEU A 1 214 ? -1.672 30.984 13.414 1 98.75 214 LEU A O 1
ATOM 1705 N N . TYR A 1 215 ? -0.819 31.562 11.422 1 98.75 215 TYR A N 1
ATOM 1706 C CA . TYR A 1 215 ? 0.549 31.281 11.844 1 98.75 215 TYR A CA 1
ATOM 1707 C C . TYR A 1 215 ? 0.887 32.031 13.133 1 98.75 215 TYR A C 1
ATOM 1709 O O . TYR A 1 215 ? 1.447 31.422 14.062 1 98.75 215 TYR A O 1
ATOM 1717 N N . PRO A 1 216 ? 0.474 33.312 13.305 1 98.81 216 PRO A N 1
ATOM 1718 C CA . PRO A 1 216 ? 0.789 33.969 14.57 1 98.81 216 PRO A CA 1
ATOM 1719 C C . PRO A 1 216 ? 0.163 33.281 15.773 1 98.81 216 PRO A C 1
ATOM 1721 O O . PRO A 1 216 ? 0.783 33.188 16.844 1 98.81 216 PRO A O 1
ATOM 1724 N N . ALA A 1 217 ? -1 32.75 15.625 1 98.88 217 ALA A N 1
ATOM 1725 C CA . ALA A 1 217 ? -1.655 32.031 16.719 1 98.88 217 ALA A CA 1
ATOM 1726 C C . ALA A 1 217 ? -0.934 30.734 17.031 1 98.88 217 ALA A C 1
ATOM 1728 O O . ALA A 1 217 ? -0.773 30.375 18.203 1 98.88 217 ALA A O 1
ATOM 1729 N N . PHE A 1 218 ? -0.552 30 16.016 1 98.88 218 PHE A N 1
ATOM 1730 C CA . PHE A 1 218 ? 0.207 28.766 16.219 1 98.88 218 PHE A CA 1
ATOM 1731 C C . PHE A 1 218 ? 1.539 29.047 16.891 1 98.88 218 PHE A C 1
ATOM 1733 O O . PHE A 1 218 ? 1.918 28.359 17.844 1 98.88 218 PHE A O 1
ATOM 1740 N N . GLN A 1 219 ? 2.203 30.094 16.406 1 98.88 219 GLN A N 1
ATOM 1741 C CA . GLN A 1 219 ? 3.49 30.5 16.969 1 98.88 219 GLN A CA 1
ATOM 1742 C C . GLN A 1 219 ? 3.355 30.906 18.422 1 98.88 219 GLN A C 1
ATOM 1744 O O . GLN A 1 219 ? 4.191 30.562 19.266 1 98.88 219 GLN A O 1
ATOM 1749 N N . ASN A 1 220 ? 2.314 31.625 18.719 1 98.88 220 ASN A N 1
ATOM 1750 C CA . ASN A 1 220 ? 2.041 31.969 20.094 1 98.88 220 ASN A CA 1
ATOM 1751 C C . ASN A 1 220 ? 1.831 30.734 20.969 1 98.88 220 ASN A C 1
ATOM 1753 O O . ASN A 1 220 ? 2.301 30.688 22.109 1 98.88 220 ASN A O 1
ATOM 1757 N N . TYR A 1 221 ? 1.111 29.766 20.438 1 98.88 221 TYR A N 1
ATOM 1758 C CA . TYR A 1 221 ? 0.919 28.516 21.141 1 98.88 221 TYR A CA 1
ATOM 1759 C C . TYR A 1 221 ? 2.258 27.844 21.438 1 98.88 221 TYR A C 1
ATOM 1761 O O . TYR A 1 221 ? 2.494 27.391 22.562 1 98.88 221 TYR A O 1
ATOM 1769 N N . PHE A 1 222 ? 3.154 27.766 20.438 1 98.88 222 PHE A N 1
ATOM 1770 C CA . PHE A 1 222 ? 4.461 27.141 20.625 1 98.88 222 PHE A CA 1
ATOM 1771 C C . PHE A 1 222 ? 5.254 27.859 21.703 1 98.88 222 PHE A C 1
ATOM 1773 O O . PHE A 1 222 ? 5.945 27.234 22.5 1 98.88 222 PHE A O 1
ATOM 1780 N N . ARG A 1 223 ? 5.133 29.188 21.75 1 98.44 223 ARG A N 1
ATOM 1781 C CA . ARG A 1 223 ? 5.879 30 22.703 1 98.44 223 ARG A CA 1
ATOM 1782 C C . ARG A 1 223 ? 5.34 29.828 24.125 1 98.44 223 ARG A C 1
ATOM 1784 O O . ARG A 1 223 ? 6.109 29.734 25.078 1 98.44 223 ARG A O 1
ATOM 1791 N N . THR A 1 224 ? 4.09 29.766 24.219 1 98.62 224 THR A N 1
ATOM 1792 C CA . THR A 1 224 ? 3.416 29.797 25.5 1 98.62 224 THR A CA 1
ATOM 1793 C C . THR A 1 224 ? 3.461 28.422 26.172 1 98.62 224 THR A C 1
ATOM 1795 O O . THR A 1 224 ? 3.74 28.312 27.375 1 98.62 224 THR A O 1
ATOM 1798 N N . HIS A 1 225 ? 3.189 27.406 25.422 1 98.5 225 HIS A N 1
ATOM 1799 C CA . HIS A 1 225 ? 3.002 26.094 26.016 1 98.5 225 HIS A CA 1
ATOM 1800 C C . HIS A 1 225 ? 4.258 25.234 25.875 1 98.5 225 HIS A C 1
ATOM 1802 O O . HIS A 1 225 ? 4.445 24.281 26.625 1 98.5 225 HIS A O 1
ATOM 1808 N N . GLN A 1 226 ? 5.043 25.516 24.891 1 98.31 226 GLN A N 1
ATOM 1809 C CA . GLN A 1 226 ? 6.309 24.844 24.625 1 98.31 226 GLN A CA 1
ATOM 1810 C C . GLN A 1 226 ? 6.152 23.328 24.703 1 98.31 226 GLN A C 1
ATOM 1812 O O . GLN A 1 226 ? 6.906 22.656 25.422 1 98.31 226 GLN A O 1
ATOM 1817 N N . PRO A 1 227 ? 5.16 22.781 24 1 98.44 227 PRO A N 1
ATOM 1818 C CA . PRO A 1 227 ? 5.082 21.328 24 1 98.44 227 PRO A CA 1
ATOM 1819 C C . PRO A 1 227 ? 6.375 20.672 23.531 1 98.44 227 PRO A C 1
ATOM 1821 O O . PRO A 1 227 ? 7.098 21.234 22.703 1 98.44 227 PRO A O 1
ATOM 1824 N N . PRO A 1 228 ? 6.742 19.438 24.156 1 98.75 228 PRO A N 1
ATOM 1825 C CA . PRO A 1 228 ? 7.797 18.703 23.453 1 98.75 228 PRO A CA 1
ATOM 1826 C C . PRO A 1 228 ? 7.578 18.672 21.938 1 98.75 228 PRO A C 1
ATOM 1828 O O . PRO A 1 228 ? 6.477 18.359 21.484 1 98.75 228 PRO A O 1
ATOM 1831 N N . PHE A 1 229 ? 8.586 19.094 21.156 1 98.88 229 PHE A N 1
ATOM 1832 C CA . PHE A 1 229 ? 8.414 19.297 19.719 1 98.88 229 PHE A CA 1
ATOM 1833 C C . PHE A 1 229 ? 9.57 18.703 18.938 1 98.88 229 PHE A C 1
ATOM 1835 O O . PHE A 1 229 ? 10.727 19.062 19.156 1 98.88 229 PHE A O 1
ATOM 1842 N N . LEU A 1 230 ? 9.234 17.766 18.078 1 98.94 230 LEU A N 1
ATOM 1843 C CA . LEU A 1 230 ? 10.203 17.141 17.172 1 98.94 230 LEU A CA 1
ATOM 1844 C C . LEU A 1 230 ? 9.828 17.406 15.711 1 98.94 230 LEU A C 1
ATOM 1846 O O . LEU A 1 230 ? 8.766 16.984 15.258 1 98.94 230 LEU A O 1
ATOM 1850 N N . ALA A 1 231 ? 10.672 18.125 15.008 1 98.94 231 ALA A N 1
ATOM 1851 C CA . ALA A 1 231 ? 10.523 18.25 13.562 1 98.94 231 ALA A CA 1
ATOM 1852 C C . ALA A 1 231 ? 11.414 17.266 12.828 1 98.94 231 ALA A C 1
ATOM 1854 O O . ALA A 1 231 ? 12.633 17.266 13 1 98.94 231 ALA A O 1
ATOM 1855 N N . VAL A 1 232 ? 10.828 16.391 12.094 1 98.88 232 VAL A N 1
ATOM 1856 C CA . VAL A 1 232 ? 11.516 15.469 11.188 1 98.88 232 VAL A CA 1
ATOM 1857 C C . VAL A 1 232 ? 11.219 15.859 9.734 1 98.88 232 VAL A C 1
ATOM 1859 O O . VAL A 1 232 ? 10.125 15.594 9.227 1 98.88 232 VAL A O 1
ATOM 1862 N N . TRP A 1 233 ? 12.203 16.375 9.047 1 98.88 233 TRP A N 1
ATOM 1863 C CA . TRP A 1 233 ? 11.953 17.219 7.875 1 98.88 233 TRP A CA 1
ATOM 1864 C C . TRP A 1 233 ? 12.734 16.703 6.668 1 98.88 233 TRP A C 1
ATOM 1866 O O . TRP A 1 233 ? 13.961 16.562 6.73 1 98.88 233 TRP A O 1
ATOM 1876 N N . GLY A 1 234 ? 11.953 16.297 5.582 1 98.81 234 GLY A N 1
ATOM 1877 C CA . GLY A 1 234 ? 12.664 16.141 4.32 1 98.81 234 GLY A CA 1
ATOM 1878 C C . GLY A 1 234 ? 13.312 17.422 3.834 1 98.81 234 GLY A C 1
ATOM 1879 O O . GLY A 1 234 ? 12.625 18.375 3.48 1 98.81 234 GLY A O 1
ATOM 1880 N N . LYS A 1 235 ? 14.547 17.453 3.777 1 98.31 235 LYS A N 1
ATOM 1881 C CA . LYS A 1 235 ? 15.258 18.703 3.557 1 98.31 235 LYS A CA 1
ATOM 1882 C C . LYS A 1 235 ? 15.055 19.203 2.131 1 98.31 235 LYS A C 1
ATOM 1884 O O . LYS A 1 235 ? 15.203 20.406 1.865 1 98.31 235 LYS A O 1
ATOM 1889 N N . ASN A 1 236 ? 14.711 18.266 1.222 1 98.56 236 ASN A N 1
ATOM 1890 C CA . ASN A 1 236 ? 14.57 18.641 -0.182 1 98.56 236 ASN A CA 1
ATOM 1891 C C . ASN A 1 236 ? 13.109 18.828 -0.57 1 98.56 236 ASN A C 1
ATOM 1893 O O . ASN A 1 236 ? 12.766 18.781 -1.753 1 98.56 236 ASN A O 1
ATOM 1897 N N . ASP A 1 237 ? 12.242 18.984 0.392 1 98.5 237 ASP A N 1
ATOM 1898 C CA . ASP A 1 237 ? 10.828 19.25 0.143 1 98.5 237 ASP A CA 1
ATOM 1899 C C . ASP A 1 237 ? 10.633 20.5 -0.705 1 98.5 237 ASP A C 1
ATOM 1901 O O . ASP A 1 237 ? 11.102 21.578 -0.341 1 98.5 237 ASP A O 1
ATOM 1905 N N . PRO A 1 238 ? 9.953 20.375 -1.798 1 97.44 238 PRO A N 1
ATOM 1906 C CA . PRO A 1 238 ? 9.797 21.516 -2.697 1 97.44 238 PRO A CA 1
ATOM 1907 C C . PRO A 1 238 ? 8.734 22.5 -2.221 1 97.44 238 PRO A C 1
ATOM 1909 O O . PRO A 1 238 ? 8.602 23.594 -2.779 1 97.44 238 PRO A O 1
ATOM 1912 N N . PHE A 1 239 ? 7.992 22.188 -1.216 1 97.88 239 PHE A N 1
ATOM 1913 C CA . PHE A 1 239 ? 6.891 23.031 -0.766 1 97.88 239 PHE A CA 1
ATOM 1914 C C . PHE A 1 239 ? 7.215 23.672 0.578 1 97.88 239 PHE A C 1
ATOM 1916 O O . PHE A 1 239 ? 6.945 24.859 0.786 1 97.88 239 PHE A O 1
ATOM 1923 N N . PHE A 1 240 ? 7.699 22.859 1.495 1 98.62 240 PHE A N 1
ATOM 1924 C CA . PHE A 1 240 ? 8.031 23.297 2.848 1 98.62 240 PHE A CA 1
ATOM 1925 C C . PHE A 1 240 ? 9.531 23.234 3.088 1 98.62 240 PHE A C 1
ATOM 1927 O O . PHE A 1 240 ? 10.078 22.141 3.303 1 98.62 240 PHE A O 1
ATOM 1934 N N . LEU A 1 241 ? 10.125 24.391 3.189 1 98.62 241 LEU A N 1
ATOM 1935 C CA . LEU A 1 241 ? 11.578 24.547 3.137 1 98.62 241 LEU A CA 1
ATOM 1936 C C . LEU A 1 241 ? 12.195 24.375 4.52 1 98.62 241 LEU A C 1
ATOM 1938 O O . LEU A 1 241 ? 11.516 24.562 5.535 1 98.62 241 LEU A O 1
ATOM 1942 N N . PRO A 1 242 ? 13.492 24.016 4.578 1 98.62 242 PRO A N 1
ATOM 1943 C CA . PRO A 1 242 ? 14.195 23.844 5.844 1 98.62 242 PRO A CA 1
ATOM 1944 C C . PRO A 1 242 ? 14.062 25.031 6.777 1 98.62 242 PRO A C 1
ATOM 1946 O O . PRO A 1 242 ? 13.938 24.875 7.992 1 98.62 242 PRO A O 1
ATOM 1949 N N . PRO A 1 243 ? 13.992 26.281 6.285 1 98.62 243 PRO A N 1
ATOM 1950 C CA . PRO A 1 243 ? 13.797 27.406 7.195 1 98.62 243 PRO A CA 1
ATOM 1951 C C . PRO A 1 243 ? 12.516 27.281 8.008 1 98.62 243 PRO A C 1
ATOM 1953 O O . PRO A 1 243 ? 12.445 27.781 9.141 1 98.62 243 PRO A O 1
ATOM 1956 N N . GLY A 1 244 ? 11.492 26.656 7.441 1 98.56 244 GLY A N 1
ATOM 1957 C CA . GLY A 1 244 ? 10.273 26.422 8.203 1 98.56 244 GLY A CA 1
ATOM 1958 C C . GLY A 1 244 ? 10.484 25.531 9.414 1 98.56 244 GLY A C 1
ATOM 1959 O O . GLY A 1 244 ? 9.93 25.781 10.477 1 98.56 244 GLY A O 1
ATOM 1960 N N . ALA A 1 245 ? 11.258 24.5 9.25 1 98.75 245 ALA A N 1
ATOM 1961 C CA . ALA A 1 245 ? 11.586 23.609 10.359 1 98.75 245 ALA A CA 1
ATOM 1962 C C . ALA A 1 245 ? 12.414 24.328 11.422 1 98.75 245 ALA A C 1
ATOM 1964 O O . ALA A 1 245 ? 12.148 24.203 12.617 1 98.75 245 ALA A O 1
ATOM 1965 N N . GLU A 1 246 ? 13.406 25.078 11.016 1 98.56 246 GLU A N 1
ATOM 1966 C CA . GLU A 1 246 ? 14.297 25.781 11.93 1 98.56 246 GLU A CA 1
ATOM 1967 C C . GLU A 1 246 ? 13.547 26.859 12.711 1 98.56 246 GLU A C 1
ATOM 1969 O O . GLU A 1 246 ? 13.891 27.141 13.867 1 98.56 246 GLU A O 1
ATOM 1974 N N . ALA A 1 247 ? 12.531 27.375 12.078 1 98.75 247 ALA A N 1
ATOM 1975 C CA . ALA A 1 247 ? 11.789 28.5 12.672 1 98.75 247 ALA A CA 1
ATOM 1976 C C . ALA A 1 247 ? 11.062 28.062 13.938 1 98.75 247 ALA A C 1
ATOM 1978 O O . ALA A 1 247 ? 10.758 28.891 14.805 1 98.75 247 ALA A O 1
ATOM 1979 N N . PHE A 1 248 ? 10.773 26.75 14.078 1 98.81 248 PHE A N 1
ATOM 1980 C CA . PHE A 1 248 ? 10.117 26.297 15.297 1 98.81 248 PHE A CA 1
ATOM 1981 C C . PHE A 1 248 ? 10.93 26.656 16.531 1 98.81 248 PHE A C 1
ATOM 1983 O O . PHE A 1 248 ? 10.375 26.922 17.594 1 98.81 248 PHE A O 1
ATOM 1990 N N . LYS A 1 249 ? 12.242 26.703 16.422 1 98.56 249 LYS A N 1
ATOM 1991 C CA . LYS A 1 249 ? 13.148 26.984 17.531 1 98.56 249 LYS A CA 1
ATOM 1992 C C . LYS A 1 249 ? 13.016 28.422 18 1 98.56 249 LYS A C 1
ATOM 1994 O O . LYS A 1 249 ? 13.383 28.75 19.125 1 98.56 249 LYS A O 1
ATOM 1999 N N . ARG A 1 250 ? 12.57 29.266 17.141 1 98.38 250 ARG A N 1
ATOM 2000 C CA . ARG A 1 250 ? 12.359 30.656 17.516 1 98.38 250 ARG A CA 1
ATOM 2001 C C . ARG A 1 250 ? 11.281 30.781 18.578 1 98.38 250 ARG A C 1
ATOM 2003 O O . ARG A 1 250 ? 11.383 31.625 19.484 1 98.38 250 ARG A O 1
ATOM 2010 N N . ASP A 1 251 ? 10.258 29.984 18.484 1 98.62 251 ASP A N 1
ATOM 2011 C CA . ASP A 1 251 ? 9.102 30.094 19.375 1 98.62 251 ASP A CA 1
ATOM 2012 C C . ASP A 1 251 ? 9.125 29 20.438 1 98.62 251 ASP A C 1
ATOM 2014 O O . ASP A 1 251 ? 8.469 29.125 21.484 1 98.62 251 ASP A O 1
ATOM 2018 N N . ASN A 1 252 ? 9.773 27.922 20.25 1 98.62 252 ASN A N 1
ATOM 2019 C CA . ASN A 1 252 ? 10.031 26.828 21.188 1 98.62 252 ASN A CA 1
ATOM 2020 C C . ASN A 1 252 ? 11.5 26.422 21.188 1 98.62 252 ASN A C 1
ATOM 2022 O O . ASN A 1 252 ? 11.883 25.484 20.484 1 98.62 252 ASN A O 1
ATOM 2026 N N . PRO A 1 253 ? 12.336 27.062 21.938 1 98.12 253 PRO A N 1
ATOM 2027 C CA . PRO A 1 253 ? 13.789 26.844 21.906 1 98.12 253 PRO A CA 1
ATOM 2028 C C . PRO A 1 253 ? 14.172 25.391 22.203 1 98.12 253 PRO A C 1
ATOM 2030 O O . PRO A 1 253 ? 15.305 24.984 21.938 1 98.12 253 PRO A O 1
ATOM 2033 N N . LYS A 1 254 ? 13.219 24.609 22.75 1 98 254 LYS A N 1
ATOM 2034 C CA . LYS A 1 254 ? 13.5 23.203 23.078 1 98 254 LYS A CA 1
ATOM 2035 C C . LYS A 1 254 ? 13.156 22.297 21.906 1 98 254 LYS A C 1
ATOM 2037 O O . LYS A 1 254 ? 13.414 21.094 21.953 1 98 254 LYS A O 1
ATOM 2042 N N . ALA A 1 255 ? 12.586 22.859 20.859 1 98.75 255 ALA A N 1
ATOM 2043 C CA . ALA A 1 255 ? 12.242 22.062 19.688 1 98.75 255 ALA A CA 1
ATOM 2044 C C . ALA A 1 255 ? 13.477 21.375 19.094 1 98.75 255 ALA A C 1
ATOM 2046 O O . ALA A 1 255 ? 14.555 21.969 19.047 1 98.75 255 ALA A O 1
ATOM 2047 N N . VAL A 1 256 ? 13.328 20.141 18.781 1 98.81 256 VAL A N 1
ATOM 2048 C CA . VAL A 1 256 ? 14.375 19.359 18.125 1 98.81 256 VAL A CA 1
ATOM 2049 C C . VAL A 1 256 ? 14.086 19.266 16.625 1 98.81 256 VAL A C 1
ATOM 2051 O O . VAL A 1 256 ? 12.969 18.938 16.219 1 98.81 256 VAL A O 1
ATOM 2054 N N . VAL A 1 257 ? 15.102 19.625 15.82 1 98.81 257 VAL A N 1
ATOM 2055 C CA . VAL A 1 257 ? 14.938 19.578 14.367 1 98.81 257 VAL A CA 1
ATOM 2056 C C . VAL A 1 257 ? 15.922 18.562 13.773 1 98.81 257 VAL A C 1
ATOM 2058 O O . VAL A 1 257 ? 17.125 18.625 14.047 1 98.81 257 VAL A O 1
ATOM 2061 N N . ARG A 1 258 ? 15.375 17.625 13.055 1 98.81 258 ARG A N 1
ATOM 2062 C CA . ARG A 1 258 ? 16.188 16.641 12.336 1 98.81 258 ARG A CA 1
ATOM 2063 C C . ARG A 1 258 ? 15.852 16.656 10.844 1 98.81 258 ARG A C 1
ATOM 2065 O O . ARG A 1 258 ? 14.688 16.516 10.461 1 98.81 258 ARG A O 1
ATOM 2072 N N . PHE A 1 259 ? 16.891 16.781 10.031 1 98.88 259 PHE A N 1
ATOM 2073 C CA . PHE A 1 259 ? 16.719 16.781 8.578 1 98.88 259 PHE A CA 1
ATOM 2074 C C . PHE A 1 259 ? 17.078 15.414 7.992 1 98.88 259 PHE A C 1
ATOM 2076 O O . PHE A 1 259 ? 18 14.75 8.469 1 98.88 259 PHE A O 1
ATOM 2083 N N . PHE A 1 260 ? 16.375 15.039 7.027 1 98.81 260 PHE A N 1
ATOM 2084 C CA . PHE A 1 260 ? 16.609 13.82 6.266 1 98.81 260 PHE A CA 1
ATOM 2085 C C . PHE A 1 260 ? 16.797 14.133 4.785 1 98.81 260 PHE A C 1
ATOM 2087 O O . PHE A 1 260 ? 16.156 15.039 4.254 1 98.81 260 PHE A O 1
ATOM 2094 N N . ASP A 1 261 ? 17.719 13.438 4.133 1 98.62 261 ASP A N 1
ATOM 2095 C CA . ASP A 1 261 ? 18.047 13.68 2.734 1 98.62 261 ASP A CA 1
ATOM 2096 C C . ASP A 1 261 ? 17 13.078 1.807 1 98.62 261 ASP A C 1
ATOM 2098 O O . ASP A 1 261 ? 17.266 12.086 1.119 1 98.62 261 ASP A O 1
ATOM 2102 N N . THR A 1 262 ? 15.891 13.648 1.784 1 98.62 262 THR A N 1
ATOM 2103 C CA . THR A 1 262 ? 14.742 13.234 0.984 1 98.62 262 THR A CA 1
ATOM 2104 C C . THR A 1 262 ? 13.773 14.398 0.789 1 98.62 262 THR A C 1
ATOM 2106 O O . THR A 1 262 ? 14.062 15.531 1.18 1 98.62 262 THR A O 1
ATOM 2109 N N . GLY A 1 263 ? 12.633 14.125 0.114 1 98.56 263 GLY A N 1
ATOM 2110 C CA . GLY A 1 263 ? 11.703 15.18 -0.268 1 98.56 263 GLY A CA 1
ATOM 2111 C C . GLY A 1 263 ? 10.453 15.211 0.591 1 98.56 263 GLY A C 1
ATOM 2112 O O . GLY A 1 263 ? 10.523 15.039 1.81 1 98.56 263 GLY A O 1
ATOM 2113 N N . HIS A 1 264 ? 9.336 15.562 -0.029 1 98.56 264 HIS A N 1
ATOM 2114 C CA . HIS A 1 264 ? 8.055 15.891 0.592 1 98.56 264 HIS A CA 1
ATOM 2115 C C . HIS A 1 264 ? 7.484 14.688 1.332 1 98.56 264 HIS A C 1
ATOM 2117 O O . HIS A 1 264 ? 7.055 14.805 2.48 1 98.56 264 HIS A O 1
ATOM 2123 N N . PHE A 1 265 ? 7.496 13.531 0.697 1 98.69 265 PHE A N 1
ATOM 2124 C CA . PHE A 1 265 ? 7.02 12.297 1.31 1 98.69 265 PHE A CA 1
ATOM 2125 C C . PHE A 1 265 ? 8.18 11.516 1.922 1 98.69 265 PHE A C 1
ATOM 2127 O O . PHE A 1 265 ? 8.469 10.398 1.494 1 98.69 265 PHE A O 1
ATOM 2134 N N . ALA A 1 266 ? 8.648 12.031 2.998 1 98.75 266 ALA A N 1
ATOM 2135 C CA . ALA A 1 266 ? 9.891 11.562 3.613 1 98.75 266 ALA A CA 1
ATOM 2136 C C . ALA A 1 266 ? 9.75 10.125 4.109 1 98.75 266 ALA A C 1
ATOM 2138 O O . ALA A 1 266 ? 10.719 9.367 4.105 1 98.75 266 ALA A O 1
ATOM 2139 N N . LEU A 1 267 ? 8.523 9.672 4.465 1 98.56 267 LEU A N 1
ATOM 2140 C CA . LEU A 1 267 ? 8.305 8.344 5.023 1 98.56 267 LEU A CA 1
ATOM 2141 C C . LEU A 1 267 ? 8.531 7.266 3.967 1 98.56 267 LEU A C 1
ATOM 2143 O O . LEU A 1 267 ? 8.758 6.102 4.301 1 98.56 267 LEU A O 1
ATOM 2147 N N . GLU A 1 268 ? 8.477 7.637 2.658 1 97.88 268 GLU A N 1
ATOM 2148 C CA . GLU A 1 268 ? 8.625 6.648 1.593 1 97.88 268 GLU A CA 1
ATOM 2149 C C . GLU A 1 268 ? 10.039 6.086 1.559 1 97.88 268 GLU A C 1
ATOM 2151 O O . GLU A 1 268 ? 10.25 4.941 1.148 1 97.88 268 GLU A O 1
ATOM 2156 N N . THR A 1 269 ? 11.008 6.883 2.047 1 97.56 269 THR A N 1
ATOM 2157 C CA . THR A 1 269 ? 12.398 6.438 1.961 1 97.56 269 THR A CA 1
ATOM 2158 C C . THR A 1 269 ? 13.031 6.379 3.348 1 97.56 269 THR A C 1
ATOM 2160 O O . THR A 1 269 ? 14.047 5.703 3.543 1 97.56 269 THR A O 1
ATOM 2163 N N . HIS A 1 270 ? 12.422 7.043 4.367 1 98 270 HIS A N 1
ATOM 2164 C CA . HIS A 1 270 ? 13.117 7.195 5.637 1 98 270 HIS A CA 1
ATOM 2165 C C . HIS A 1 270 ? 12.203 6.844 6.809 1 98 270 HIS A C 1
ATOM 2167 O O . HIS A 1 270 ? 12.352 7.395 7.902 1 98 270 HIS A O 1
ATOM 2173 N N . ALA A 1 271 ? 11.242 5.98 6.617 1 97.69 271 ALA A N 1
ATOM 2174 C CA . ALA A 1 271 ? 10.305 5.645 7.68 1 97.69 271 ALA A CA 1
ATOM 2175 C C . ALA A 1 271 ? 11.023 5.074 8.898 1 97.69 271 ALA A C 1
ATOM 2177 O O . ALA A 1 271 ? 10.711 5.426 10.031 1 97.69 271 ALA A O 1
ATOM 2178 N N . ALA A 1 272 ? 11.969 4.168 8.695 1 96.75 272 ALA A N 1
ATOM 2179 C CA . ALA A 1 272 ? 12.688 3.543 9.805 1 96.75 272 ALA A CA 1
ATOM 2180 C C . ALA A 1 272 ? 13.492 4.574 10.586 1 96.75 272 ALA A C 1
ATOM 2182 O O . ALA A 1 272 ? 13.5 4.559 11.82 1 96.75 272 ALA A O 1
ATOM 2183 N N . GLU A 1 273 ? 14.188 5.465 9.883 1 98 273 GLU A N 1
ATOM 2184 C CA . GLU A 1 273 ? 15 6.492 10.523 1 98 273 GLU A CA 1
ATOM 2185 C C . GLU A 1 273 ? 14.125 7.492 11.281 1 98 273 GLU A C 1
ATOM 2187 O O . GLU A 1 273 ? 14.477 7.918 12.383 1 98 273 GLU A O 1
ATOM 2192 N N . ILE A 1 274 ? 13.055 7.852 10.711 1 98.75 274 ILE A N 1
ATOM 2193 C CA . ILE A 1 274 ? 12.133 8.789 11.359 1 98.75 274 ILE A CA 1
ATOM 2194 C C . ILE A 1 274 ? 11.516 8.133 12.594 1 98.75 274 ILE A C 1
ATOM 2196 O O . ILE A 1 274 ? 11.43 8.758 13.648 1 98.75 274 ILE A O 1
ATOM 2200 N N . ALA A 1 275 ? 11.109 6.863 12.469 1 98.44 275 ALA A N 1
ATOM 2201 C CA . ALA A 1 275 ? 10.586 6.133 13.617 1 98.44 275 ALA A CA 1
ATOM 2202 C C . ALA A 1 275 ? 11.617 6.082 14.75 1 98.44 275 ALA A C 1
ATOM 2204 O O . ALA A 1 275 ? 11.266 6.262 15.922 1 98.44 275 ALA A O 1
ATOM 2205 N N . GLN A 1 276 ? 12.844 5.824 14.391 1 98.19 276 GLN A N 1
ATOM 2206 C CA . GLN A 1 276 ? 13.914 5.805 15.383 1 98.19 276 GLN A CA 1
ATOM 2207 C C . GLN A 1 276 ? 14.047 7.16 16.078 1 98.19 276 GLN A C 1
ATOM 2209 O O . GLN A 1 276 ? 14.195 7.227 17.297 1 98.19 276 GLN A O 1
ATOM 2214 N N . SER A 1 277 ? 13.984 8.219 15.297 1 98.62 277 SER A N 1
ATOM 2215 C CA . SER A 1 277 ? 14.047 9.57 15.859 1 98.62 277 SER A CA 1
ATOM 2216 C C . SER A 1 277 ? 12.906 9.812 16.844 1 98.62 277 SER A C 1
ATOM 2218 O O . SER A 1 277 ? 13.117 10.422 17.891 1 98.62 277 SER A O 1
ATOM 2220 N N . ILE A 1 278 ? 11.75 9.344 16.516 1 98.69 278 ILE A N 1
ATOM 2221 C CA . ILE A 1 278 ? 10.578 9.516 17.375 1 98.69 278 ILE A CA 1
ATOM 2222 C C . ILE A 1 278 ? 10.766 8.727 18.672 1 98.69 278 ILE A C 1
ATOM 2224 O O . ILE A 1 278 ? 10.531 9.25 19.766 1 98.69 278 ILE A O 1
ATOM 2228 N N . ARG A 1 279 ? 11.195 7.488 18.531 1 97.94 279 ARG A N 1
ATOM 2229 C CA . ARG A 1 279 ? 11.414 6.668 19.719 1 97.94 279 ARG A CA 1
ATOM 2230 C C . ARG A 1 279 ? 12.453 7.301 20.641 1 97.94 279 ARG A C 1
ATOM 2232 O O . ARG A 1 279 ? 12.273 7.344 21.859 1 97.94 279 ARG A O 1
ATOM 2239 N N . GLU A 1 280 ? 13.562 7.789 20.047 1 97.69 280 GLU A N 1
ATOM 2240 C CA . GLU A 1 280 ? 14.609 8.438 20.828 1 97.69 280 GLU A CA 1
ATOM 2241 C C . GLU A 1 280 ? 14.094 9.703 21.5 1 97.69 280 GLU A C 1
ATOM 2243 O O . GLU A 1 280 ? 14.469 10.008 22.625 1 97.69 280 GLU A O 1
ATOM 2248 N N . PHE A 1 281 ? 13.273 10.398 20.844 1 97.94 281 PHE A N 1
ATOM 2249 C CA . PHE A 1 281 ? 12.711 11.648 21.328 1 97.94 281 PHE A CA 1
ATOM 2250 C C . PHE A 1 281 ? 11.82 11.406 22.547 1 97.94 281 PHE A C 1
ATOM 2252 O O . PHE A 1 281 ? 11.836 12.188 23.5 1 97.94 281 PHE A O 1
ATOM 2259 N N . PHE A 1 282 ? 11.047 10.312 22.594 1 95.56 282 PHE A N 1
ATOM 2260 C CA . PHE A 1 282 ? 10.109 10.031 23.672 1 95.56 282 PHE A CA 1
ATOM 2261 C C . PHE A 1 282 ? 10.797 9.266 24.797 1 95.56 282 PHE A C 1
ATOM 2263 O O . PHE A 1 282 ? 10.242 9.133 25.891 1 95.56 282 PHE A O 1
ATOM 2270 N N . ASN A 1 283 ? 11.961 8.633 24.562 1 87.44 283 ASN A N 1
ATOM 2271 C CA . ASN A 1 283 ? 12.711 7.977 25.625 1 87.44 283 ASN A CA 1
ATOM 2272 C C . ASN A 1 283 ? 13.492 8.984 26.469 1 87.44 283 ASN A C 1
ATOM 2274 O O . ASN A 1 283 ? 14.016 8.641 27.531 1 87.44 283 ASN A O 1
ATOM 2278 N N . ARG A 1 284 ? 13.602 10.109 26.125 1 70.75 284 ARG A N 1
ATOM 2279 C CA . ARG A 1 284 ? 14.297 11.148 26.891 1 70.75 284 ARG A CA 1
ATOM 2280 C C . ARG A 1 284 ? 13.383 11.742 27.953 1 70.75 284 ARG A C 1
ATOM 2282 O O . ARG A 1 284 ? 12.156 11.742 27.812 1 70.75 284 ARG A O 1
ATOM 2289 N N . MET B 1 1 ? 16.672 -3.744 7.871 1 53.97 1 MET B N 1
ATOM 2290 C CA . MET B 1 1 ? 15.82 -4.328 6.836 1 53.97 1 MET B CA 1
ATOM 2291 C C . MET B 1 1 ? 16.203 -3.809 5.457 1 53.97 1 MET B C 1
ATOM 2293 O O . MET B 1 1 ? 16.531 -2.627 5.301 1 53.97 1 MET B O 1
ATOM 2297 N N . SER B 1 2 ? 16.531 -4.797 4.586 1 65.94 2 SER B N 1
ATOM 2298 C CA . SER B 1 2 ? 16.984 -4.383 3.262 1 65.94 2 SER B CA 1
ATOM 2299 C C . SER B 1 2 ? 15.93 -3.527 2.561 1 65.94 2 SER B C 1
ATOM 2301 O O . SER B 1 2 ? 14.734 -3.725 2.754 1 65.94 2 SER B O 1
ATOM 2303 N N . GLN B 1 3 ? 16.375 -2.549 2.004 1 86.69 3 GLN B N 1
ATOM 2304 C CA . GLN B 1 3 ? 15.539 -1.61 1.261 1 86.69 3 GLN B CA 1
ATOM 2305 C C . GLN B 1 3 ? 14.992 -2.248 -0.014 1 86.69 3 GLN B C 1
ATOM 2307 O O . GLN B 1 3 ? 15.711 -2.979 -0.704 1 86.69 3 GLN B O 1
ATOM 2312 N N . VAL B 1 4 ? 13.758 -2.191 -0.205 1 96.81 4 VAL B N 1
ATOM 2313 C CA . VAL B 1 4 ? 13.133 -2.643 -1.443 1 96.81 4 VAL B CA 1
ATOM 2314 C C . VAL B 1 4 ? 13.391 -1.626 -2.553 1 96.81 4 VAL B C 1
ATOM 2316 O O . VAL B 1 4 ? 13.297 -0.417 -2.33 1 96.81 4 VAL B O 1
ATOM 2319 N N . LYS B 1 5 ? 13.82 -2.125 -3.729 1 97.56 5 LYS B N 1
ATOM 2320 C CA . LYS B 1 5 ? 13.961 -1.307 -4.93 1 97.56 5 LYS B CA 1
ATOM 2321 C C . LYS B 1 5 ? 12.883 -1.649 -5.957 1 97.56 5 LYS B C 1
ATOM 2323 O O . LYS B 1 5 ? 12.406 -2.785 -6.004 1 97.56 5 LYS B O 1
ATOM 2328 N N . TYR B 1 6 ? 12.477 -0.697 -6.691 1 98.5 6 TYR B N 1
ATOM 2329 C CA . TYR B 1 6 ? 11.477 -0.812 -7.742 1 98.5 6 TYR B CA 1
ATOM 2330 C C . TYR B 1 6 ? 12.078 -0.531 -9.109 1 98.5 6 TYR B C 1
ATOM 2332 O O . TYR B 1 6 ? 12.547 0.578 -9.375 1 98.5 6 TYR B O 1
ATOM 2340 N N . ARG B 1 7 ? 12.008 -1.592 -9.914 1 97.94 7 ARG B N 1
ATOM 2341 C CA . ARG B 1 7 ? 12.781 -1.544 -11.156 1 97.94 7 ARG B CA 1
ATOM 2342 C C . ARG B 1 7 ? 11.961 -2.051 -12.328 1 97.94 7 ARG B C 1
ATOM 2344 O O . ARG B 1 7 ? 10.867 -2.594 -12.148 1 97.94 7 ARG B O 1
ATOM 2351 N N . THR B 1 8 ? 12.445 -1.781 -13.492 1 98.5 8 THR B N 1
ATOM 2352 C CA . THR B 1 8 ? 11.906 -2.338 -14.727 1 98.5 8 THR B CA 1
ATOM 2353 C C . THR B 1 8 ? 12.992 -3.055 -15.516 1 98.5 8 THR B C 1
ATOM 2355 O O . THR B 1 8 ? 14.148 -2.615 -15.531 1 98.5 8 THR B O 1
ATOM 2358 N N . ALA B 1 9 ? 12.68 -4.109 -16.078 1 98.75 9 ALA B N 1
ATOM 2359 C CA . ALA B 1 9 ? 13.555 -4.832 -17 1 98.75 9 ALA B CA 1
ATOM 2360 C C . ALA B 1 9 ? 12.953 -4.867 -18.406 1 98.75 9 ALA B C 1
ATOM 2362 O O . ALA B 1 9 ? 11.742 -5.039 -18.562 1 98.75 9 ALA B O 1
ATOM 2363 N N . ASP B 1 10 ? 13.766 -4.699 -19.391 1 98.75 10 ASP B N 1
ATOM 2364 C CA . ASP B 1 10 ? 13.352 -4.891 -20.781 1 98.75 10 ASP B CA 1
ATOM 2365 C C . ASP B 1 10 ? 13.492 -6.352 -21.203 1 98.75 10 ASP B C 1
ATOM 2367 O O . ASP B 1 10 ? 14.609 -6.855 -21.344 1 98.75 10 ASP B O 1
ATOM 2371 N N . VAL B 1 11 ? 12.398 -7 -21.328 1 98.62 11 VAL B N 1
ATOM 2372 C CA . VAL B 1 11 ? 12.352 -8.398 -21.75 1 98.62 11 VAL B CA 1
ATOM 2373 C C . VAL B 1 11 ? 11.953 -8.477 -23.234 1 98.62 11 VAL B C 1
ATOM 2375 O O . VAL B 1 11 ? 10.789 -8.703 -23.547 1 98.62 11 VAL B O 1
ATOM 2378 N N . ASP B 1 12 ? 12.945 -8.352 -24.141 1 97.88 12 ASP B N 1
ATOM 2379 C CA . ASP B 1 12 ? 12.75 -8.398 -25.594 1 97.88 12 ASP B CA 1
ATOM 2380 C C . ASP B 1 12 ? 11.68 -7.395 -26.031 1 97.88 12 ASP B C 1
ATOM 2382 O O . ASP B 1 12 ? 10.766 -7.75 -26.766 1 97.88 12 ASP B O 1
ATOM 2386 N N . GLY B 1 13 ? 11.617 -6.309 -25.484 1 97.75 13 GLY B N 1
ATOM 2387 C CA . GLY B 1 13 ? 10.695 -5.246 -25.844 1 97.75 13 GLY B CA 1
ATOM 2388 C C . GLY B 1 13 ? 9.508 -5.133 -24.906 1 97.75 13 GLY B C 1
ATOM 2389 O O . GLY B 1 13 ? 8.719 -4.191 -25 1 97.75 13 GLY B O 1
ATOM 2390 N N . PHE B 1 14 ? 9.336 -6.051 -24.047 1 98.31 14 PHE B N 1
ATOM 2391 C CA . PHE B 1 14 ? 8.273 -6.047 -23.047 1 98.31 14 PHE B CA 1
ATOM 2392 C C . PHE B 1 14 ? 8.797 -5.543 -21.703 1 98.31 14 PHE B C 1
ATOM 2394 O O . PHE B 1 14 ? 9.695 -6.145 -21.125 1 98.31 14 PHE B O 1
ATOM 2401 N N . LYS B 1 15 ? 8.25 -4.477 -21.203 1 98.56 15 LYS B N 1
ATOM 2402 C CA . LYS B 1 15 ? 8.672 -3.936 -19.922 1 98.56 15 LYS B CA 1
ATOM 2403 C C . LYS B 1 15 ? 8.062 -4.715 -18.766 1 98.56 15 LYS B C 1
ATOM 2405 O O . LYS B 1 15 ? 6.836 -4.797 -18.641 1 98.56 15 LYS B O 1
ATOM 2410 N N . VAL B 1 16 ? 8.898 -5.277 -17.938 1 98.94 16 VAL B N 1
ATOM 2411 C CA . VAL B 1 16 ? 8.469 -5.965 -16.719 1 98.94 16 VAL B CA 1
ATOM 2412 C C . VAL B 1 16 ? 8.883 -5.16 -15.492 1 98.94 16 VAL B C 1
ATOM 2414 O O . VAL B 1 16 ? 10.07 -4.934 -15.266 1 98.94 16 VAL B O 1
ATOM 2417 N N . PHE B 1 17 ? 7.934 -4.68 -14.773 1 98.94 17 PHE B N 1
ATOM 2418 C CA . PHE B 1 17 ? 8.164 -4.023 -13.492 1 98.94 17 PHE B CA 1
ATOM 2419 C C . PHE B 1 17 ? 8.352 -5.051 -12.383 1 98.94 17 PHE B C 1
ATOM 2421 O O . PHE B 1 17 ? 7.664 -6.07 -12.352 1 98.94 17 PHE B O 1
ATOM 2428 N N . PHE B 1 18 ? 9.312 -4.781 -11.492 1 98.88 18 PHE B N 1
ATOM 2429 C CA . PHE B 1 18 ? 9.477 -5.746 -10.414 1 98.88 18 PHE B CA 1
ATOM 2430 C C . PHE B 1 18 ? 10.023 -5.066 -9.164 1 98.88 18 PHE B C 1
ATOM 2432 O O . PHE B 1 18 ? 10.664 -4.016 -9.25 1 98.88 18 PHE B O 1
ATOM 2439 N N . ARG B 1 19 ? 9.664 -5.59 -8.039 1 98.69 19 ARG B N 1
ATOM 2440 C CA . ARG B 1 19 ? 10.266 -5.281 -6.746 1 98.69 19 ARG B CA 1
ATOM 2441 C C . ARG B 1 19 ? 11.484 -6.16 -6.488 1 98.69 19 ARG B C 1
ATOM 2443 O O . ARG B 1 19 ? 11.477 -7.352 -6.801 1 98.69 19 ARG B O 1
ATOM 2450 N N . GLU B 1 20 ? 12.523 -5.57 -6.059 1 98.19 20 GLU B N 1
ATOM 2451 C CA . GLU B 1 20 ? 13.773 -6.273 -5.754 1 98.19 20 GLU B CA 1
ATOM 2452 C C . GLU B 1 20 ? 14.234 -5.977 -4.332 1 98.19 20 GLU B C 1
ATOM 2454 O O . GLU B 1 20 ? 14.188 -4.828 -3.883 1 98.19 20 GLU B O 1
ATOM 2459 N N . ALA B 1 21 ? 14.555 -7.02 -3.574 1 97.81 21 ALA B N 1
ATOM 2460 C CA . ALA B 1 21 ? 15.047 -6.84 -2.211 1 97.81 21 ALA B CA 1
ATOM 2461 C C . ALA B 1 21 ? 15.984 -7.977 -1.812 1 97.81 21 ALA B C 1
ATOM 2463 O O . ALA B 1 21 ? 16.016 -9.023 -2.463 1 97.81 21 ALA B O 1
ATOM 2464 N N . GLY B 1 22 ? 16.688 -7.758 -0.708 1 94.56 22 GLY B N 1
ATOM 2465 C CA . GLY B 1 22 ? 17.406 -8.844 -0.05 1 94.56 22 GLY B CA 1
ATOM 2466 C C . GLY B 1 22 ? 18.906 -8.805 -0.292 1 94.56 22 GLY B C 1
ATOM 2467 O O . GLY B 1 22 ? 19.438 -7.797 -0.762 1 94.56 22 GLY B O 1
ATOM 2468 N N . THR B 1 23 ? 19.5 -9.766 0.149 1 88.75 23 THR B N 1
ATOM 2469 C CA . THR B 1 23 ? 20.953 -9.828 0.234 1 88.75 23 THR B CA 1
ATOM 2470 C C . THR B 1 23 ? 21.547 -10.469 -1.022 1 88.75 23 THR B C 1
ATOM 2472 O O . THR B 1 23 ? 21.172 -11.578 -1.397 1 88.75 23 THR B O 1
ATOM 2475 N N . GLN B 1 24 ? 22.469 -9.742 -1.607 1 87.69 24 GLN B N 1
ATOM 2476 C CA . GLN B 1 24 ? 23.172 -10.305 -2.76 1 87.69 24 GLN B CA 1
ATOM 2477 C C . GLN B 1 24 ? 23.922 -11.57 -2.377 1 87.69 24 GLN B C 1
ATOM 2479 O O . GLN B 1 24 ? 24.594 -11.609 -1.337 1 87.69 24 GLN B O 1
ATOM 2484 N N . GLY B 1 25 ? 23.734 -12.578 -3.127 1 92.5 25 GLY B N 1
ATOM 2485 C CA . GLY B 1 25 ? 24.422 -13.836 -2.867 1 92.5 25 GLY B CA 1
ATOM 2486 C C . GLY B 1 25 ? 23.578 -14.82 -2.088 1 92.5 25 GLY B C 1
ATOM 2487 O O . GLY B 1 25 ? 23.875 -16.016 -2.057 1 92.5 25 GLY B O 1
ATOM 2488 N N . ALA B 1 26 ? 22.578 -14.297 -1.48 1 95.81 26 ALA B N 1
ATOM 2489 C CA . ALA B 1 26 ? 21.641 -15.195 -0.793 1 95.81 26 ALA B CA 1
ATOM 2490 C C . ALA B 1 26 ? 20.828 -16.016 -1.791 1 95.81 26 ALA B C 1
ATOM 2492 O O . ALA B 1 26 ? 20.859 -15.734 -2.992 1 95.81 26 ALA B O 1
ATOM 2493 N N . PRO B 1 27 ? 20.203 -17.047 -1.264 1 97.56 27 PRO B N 1
ATOM 2494 C CA . PRO B 1 27 ? 19.344 -17.828 -2.17 1 97.56 27 PRO B CA 1
ATOM 2495 C C . PRO B 1 27 ? 18.297 -16.953 -2.85 1 97.56 27 PRO B C 1
ATOM 2497 O O . PRO B 1 27 ? 17.703 -16.078 -2.217 1 97.56 27 PRO B O 1
ATOM 2500 N N . LYS B 1 28 ? 18.062 -17.203 -4.129 1 98.44 28 LYS B N 1
ATOM 2501 C CA . LYS B 1 28 ? 17.141 -16.406 -4.941 1 98.44 28 LYS B CA 1
ATOM 2502 C C . LYS B 1 28 ? 15.703 -16.875 -4.781 1 98.44 28 LYS B C 1
ATOM 2504 O O . LYS B 1 28 ? 15.445 -18.078 -4.715 1 98.44 28 LYS B O 1
ATOM 2509 N N . LEU B 1 29 ? 14.805 -15.992 -4.59 1 98.81 29 LEU B N 1
ATOM 2510 C CA . LEU B 1 29 ? 13.383 -16.266 -4.422 1 98.81 29 LEU B CA 1
ATOM 2511 C C . LEU B 1 29 ? 12.547 -15.422 -5.383 1 98.81 29 LEU B C 1
ATOM 2513 O O . LEU B 1 29 ? 12.562 -14.188 -5.309 1 98.81 29 LEU B O 1
ATOM 2517 N N . LEU B 1 30 ? 11.875 -16.031 -6.336 1 98.94 30 LEU B N 1
ATOM 2518 C CA . LEU B 1 30 ? 10.961 -15.414 -7.289 1 98.94 30 LEU B CA 1
ATOM 2519 C C . LEU B 1 30 ? 9.523 -15.461 -6.777 1 98.94 30 LEU B C 1
ATOM 2521 O O . LEU B 1 30 ? 8.992 -16.531 -6.5 1 98.94 30 LEU B O 1
ATOM 2525 N N . LEU B 1 31 ? 8.906 -14.32 -6.582 1 98.94 31 LEU B N 1
ATOM 2526 C CA . LEU B 1 31 ? 7.531 -14.25 -6.09 1 98.94 31 LEU B CA 1
ATOM 2527 C C . LEU B 1 31 ? 6.559 -13.969 -7.23 1 98.94 31 LEU B C 1
ATOM 2529 O O . LEU B 1 31 ? 6.648 -12.93 -7.887 1 98.94 31 LEU B O 1
ATOM 2533 N N . LEU B 1 32 ? 5.625 -14.844 -7.438 1 99 32 LEU B N 1
ATOM 2534 C CA . LEU B 1 32 ? 4.656 -14.695 -8.523 1 99 32 LEU B CA 1
ATOM 2535 C C . LEU B 1 32 ? 3.244 -14.539 -7.965 1 99 32 LEU B C 1
ATOM 2537 O O . LEU B 1 32 ? 2.725 -15.445 -7.312 1 99 32 LEU B O 1
ATOM 2541 N N . HIS B 1 33 ? 2.607 -13.406 -8.305 1 98.94 33 HIS B N 1
ATOM 2542 C CA . HIS B 1 33 ? 1.327 -13.016 -7.723 1 98.94 33 HIS B CA 1
ATOM 2543 C C . HIS B 1 33 ? 0.162 -13.625 -8.5 1 98.94 33 HIS B C 1
ATOM 2545 O O . HIS B 1 33 ? 0.37 -14.344 -9.477 1 98.94 33 HIS B O 1
ATOM 2551 N N . GLY B 1 34 ? -1.025 -13.398 -7.977 1 98.44 34 GLY B N 1
ATOM 2552 C CA . GLY B 1 34 ? -2.24 -13.867 -8.625 1 98.44 34 GLY B CA 1
ATOM 2553 C C . GLY B 1 34 ? -3.238 -12.758 -8.898 1 98.44 34 GLY B C 1
ATOM 2554 O O . GLY B 1 34 ? -2.949 -11.586 -8.648 1 98.44 34 GLY B O 1
ATOM 2555 N N . PHE B 1 35 ? -4.375 -13.125 -9.43 1 98.12 35 PHE B N 1
ATOM 2556 C CA . PHE B 1 35 ? -5.465 -12.234 -9.805 1 98.12 35 PHE B CA 1
ATOM 2557 C C . PHE B 1 35 ? -6.203 -11.734 -8.57 1 98.12 35 PHE B C 1
ATOM 2559 O O . PHE B 1 35 ? -6.441 -12.5 -7.629 1 98.12 35 PHE B O 1
ATOM 2566 N N . PRO B 1 36 ? -6.621 -10.477 -8.586 1 98.38 36 PRO B N 1
ATOM 2567 C CA . PRO B 1 36 ? -6.316 -9.406 -9.539 1 98.38 36 PRO B CA 1
ATOM 2568 C C . PRO B 1 36 ? -5.113 -8.57 -9.125 1 98.38 36 PRO B C 1
ATOM 2570 O O . PRO B 1 36 ? -4.953 -7.438 -9.586 1 98.38 36 PRO B O 1
ATOM 2573 N N . SER B 1 37 ? -4.289 -9.125 -8.32 1 98.69 37 SER B N 1
ATOM 2574 C CA . SER B 1 37 ? -3.266 -8.32 -7.66 1 98.69 37 SER B CA 1
ATOM 2575 C C . SER B 1 37 ? -2.012 -8.211 -8.523 1 98.69 37 SER B C 1
ATOM 2577 O O . SER B 1 37 ? -2.08 -8.336 -9.75 1 98.69 37 SER B O 1
ATOM 2579 N N . ALA B 1 38 ? -0.957 -7.723 -8.023 1 98.69 38 ALA B N 1
ATOM 2580 C CA . ALA B 1 38 ? 0.388 -7.551 -8.57 1 98.69 38 ALA B CA 1
ATOM 2581 C C . ALA B 1 38 ? 1.442 -7.691 -7.477 1 98.69 38 ALA B C 1
ATOM 2583 O O . ALA B 1 38 ? 1.158 -8.203 -6.391 1 98.69 38 ALA B O 1
ATOM 2584 N N . GLY B 1 39 ? 2.615 -7.285 -7.785 1 98.69 39 GLY B N 1
ATOM 2585 C CA . GLY B 1 39 ? 3.717 -7.426 -6.848 1 98.69 39 GLY B CA 1
ATOM 2586 C C . GLY B 1 39 ? 3.434 -6.797 -5.496 1 98.69 39 GLY B C 1
ATOM 2587 O O . GLY B 1 39 ? 4.02 -7.195 -4.484 1 98.69 39 GLY B O 1
ATOM 2588 N N . HIS B 1 40 ? 2.467 -5.824 -5.414 1 98.69 40 HIS B N 1
ATOM 2589 C CA . HIS B 1 40 ? 2.195 -5.141 -4.152 1 98.69 40 HIS B CA 1
ATOM 2590 C C . HIS B 1 40 ? 1.58 -6.09 -3.131 1 98.69 40 HIS B C 1
ATOM 2592 O O . HIS B 1 40 ? 1.567 -5.793 -1.934 1 98.69 40 HIS B O 1
ATOM 2598 N N . MET B 1 41 ? 1.067 -7.238 -3.557 1 98.69 41 MET B N 1
ATOM 2599 C CA . MET B 1 41 ? 0.505 -8.188 -2.604 1 98.69 41 MET B CA 1
ATOM 2600 C C . MET B 1 41 ? 1.579 -8.703 -1.652 1 98.69 41 MET B C 1
ATOM 2602 O O . MET B 1 41 ? 1.268 -9.219 -0.575 1 98.69 41 MET B O 1
ATOM 2606 N N . PHE B 1 42 ? 2.883 -8.57 -2.049 1 98.69 42 PHE B N 1
ATOM 2607 C CA . PHE B 1 42 ? 3.984 -9.133 -1.276 1 98.69 42 PHE B CA 1
ATOM 2608 C C . PHE B 1 42 ? 4.578 -8.094 -0.338 1 98.69 42 PHE B C 1
ATOM 2610 O O . PHE B 1 42 ? 5.59 -8.352 0.321 1 98.69 42 PHE B O 1
ATOM 2617 N N . ARG B 1 43 ? 3.934 -6.949 -0.173 1 97.38 43 ARG B N 1
ATOM 2618 C CA . ARG B 1 43 ? 4.508 -5.801 0.516 1 97.38 43 ARG B CA 1
ATOM 2619 C C . ARG B 1 43 ? 4.844 -6.141 1.964 1 97.38 43 ARG B C 1
ATOM 2621 O O . ARG B 1 43 ? 5.832 -5.645 2.51 1 97.38 43 ARG B O 1
ATOM 2628 N N . ASP B 1 44 ? 4.086 -7.035 2.576 1 96.44 44 ASP B N 1
ATOM 2629 C CA . ASP B 1 44 ? 4.328 -7.355 3.979 1 96.44 44 ASP B CA 1
ATOM 2630 C C . ASP B 1 44 ? 5.176 -8.617 4.117 1 96.44 44 ASP B C 1
ATOM 2632 O O . ASP B 1 44 ? 5.672 -8.922 5.203 1 96.44 44 ASP B O 1
ATOM 2636 N N . LEU B 1 45 ? 5.359 -9.297 3.006 1 98.06 45 LEU B N 1
ATOM 2637 C CA . LEU B 1 45 ? 6.148 -10.523 3.016 1 98.06 45 LEU B CA 1
ATOM 2638 C C . LEU B 1 45 ? 7.621 -10.227 2.768 1 98.06 45 LEU B C 1
ATOM 2640 O O . LEU B 1 45 ? 8.492 -10.773 3.443 1 98.06 45 LEU B O 1
ATOM 2644 N N . ILE B 1 46 ? 7.945 -9.398 1.818 1 98.19 46 ILE B N 1
ATOM 2645 C CA . ILE B 1 46 ? 9.289 -9.148 1.313 1 98.19 46 ILE B CA 1
ATOM 2646 C C . ILE B 1 46 ? 10.195 -8.711 2.459 1 98.19 46 ILE B C 1
ATOM 2648 O O . ILE B 1 46 ? 11.281 -9.273 2.654 1 98.19 46 ILE B O 1
ATOM 2652 N N . PRO B 1 47 ? 9.734 -7.727 3.355 1 95.31 47 PRO B N 1
ATOM 2653 C CA . PRO B 1 47 ? 10.625 -7.297 4.43 1 95.31 47 PRO B CA 1
ATOM 2654 C C . PRO B 1 47 ? 10.953 -8.422 5.414 1 95.31 47 PRO B C 1
ATOM 2656 O O . PRO B 1 47 ? 12.008 -8.406 6.043 1 95.31 47 PRO B O 1
ATOM 2659 N N . GLN B 1 48 ? 10.094 -9.414 5.496 1 96.06 48 GLN B N 1
ATOM 2660 C CA . GLN B 1 48 ? 10.273 -10.5 6.453 1 96.06 48 GLN B CA 1
ATOM 2661 C C . GLN B 1 48 ? 11.258 -11.539 5.93 1 96.06 48 GLN B C 1
ATOM 2663 O O . GLN B 1 48 ? 11.773 -12.352 6.699 1 96.06 48 GLN B O 1
ATOM 2668 N N . LEU B 1 49 ? 11.531 -11.484 4.621 1 97.56 49 LEU B N 1
ATOM 2669 C CA . LEU B 1 49 ? 12.328 -12.547 4.02 1 97.56 49 LEU B CA 1
ATOM 2670 C C . LEU B 1 49 ? 13.617 -11.992 3.432 1 97.56 49 LEU B C 1
ATOM 2672 O O . LEU B 1 49 ? 14.531 -12.758 3.094 1 97.56 49 LEU B O 1
ATOM 2676 N N . SER B 1 50 ? 13.781 -10.711 3.393 1 96.62 50 SER B N 1
ATOM 2677 C CA . SER B 1 50 ? 14.82 -10.055 2.609 1 96.62 50 SER B CA 1
ATOM 2678 C C . SER B 1 50 ? 16.188 -10.25 3.236 1 96.62 50 SER B C 1
ATOM 2680 O O . SER B 1 50 ? 17.219 -10.047 2.576 1 96.62 50 SER B O 1
ATOM 2682 N N . GLU B 1 51 ? 16.281 -10.656 4.504 1 94.44 51 GLU B N 1
ATOM 2683 C CA . GLU B 1 51 ? 17.578 -10.906 5.141 1 94.44 51 GLU B CA 1
ATOM 2684 C C . GLU B 1 51 ? 18.141 -12.25 4.719 1 94.44 51 GLU B C 1
ATOM 2686 O O . GLU B 1 51 ? 19.359 -12.461 4.773 1 94.44 51 GLU B O 1
ATOM 2691 N N . LYS B 1 52 ? 17.297 -13.078 4.246 1 95.75 52 LYS B N 1
ATOM 2692 C CA . LYS B 1 52 ? 17.734 -14.453 4.004 1 95.75 52 LYS B CA 1
ATOM 2693 C C . LYS B 1 52 ? 17.703 -14.789 2.516 1 95.75 52 LYS B C 1
ATOM 2695 O O . LYS B 1 52 ? 18.266 -15.789 2.084 1 95.75 52 LYS B O 1
ATOM 2700 N N . PHE B 1 53 ? 17.078 -13.93 1.756 1 97.88 53 PHE B N 1
ATOM 2701 C CA . PHE B 1 53 ? 16.891 -14.242 0.344 1 97.88 53 PHE B CA 1
ATOM 2702 C C . PHE B 1 53 ? 17.281 -13.055 -0.528 1 97.88 53 PHE B C 1
ATOM 2704 O O . PHE B 1 53 ? 17.328 -11.914 -0.048 1 97.88 53 PHE B O 1
ATOM 2711 N N . ASN B 1 54 ? 17.672 -13.32 -1.708 1 97.81 54 ASN B N 1
ATOM 2712 C CA . ASN B 1 54 ? 17.625 -12.391 -2.83 1 97.81 54 ASN B CA 1
ATOM 2713 C C . ASN B 1 54 ? 16.297 -12.484 -3.582 1 97.81 54 ASN B C 1
ATOM 2715 O O . ASN B 1 54 ? 16.062 -13.461 -4.297 1 97.81 54 ASN B O 1
ATOM 2719 N N . ILE B 1 55 ? 15.453 -11.453 -3.447 1 98.62 55 ILE B N 1
ATOM 2720 C CA . ILE B 1 55 ? 14.047 -11.578 -3.814 1 98.62 55 ILE B CA 1
ATOM 2721 C C . ILE B 1 55 ? 13.758 -10.711 -5.039 1 98.62 55 ILE B C 1
ATOM 2723 O O . ILE B 1 55 ? 14.203 -9.57 -5.117 1 98.62 55 ILE B O 1
ATOM 2727 N N . VAL B 1 56 ? 13.023 -11.258 -6.008 1 98.75 56 VAL B N 1
ATOM 2728 C CA . VAL B 1 56 ? 12.398 -10.453 -7.055 1 98.75 56 VAL B CA 1
ATOM 2729 C C . VAL B 1 56 ? 10.914 -10.805 -7.156 1 98.75 56 VAL B C 1
ATOM 2731 O O . VAL B 1 56 ? 10.531 -11.977 -7.016 1 98.75 56 VAL B O 1
ATOM 2734 N N . ALA B 1 57 ? 10.078 -9.82 -7.27 1 98.88 57 ALA B N 1
ATOM 2735 C CA . ALA B 1 57 ? 8.641 -9.969 -7.441 1 98.88 57 ALA B CA 1
ATOM 2736 C C . ALA B 1 57 ? 8.141 -9.172 -8.648 1 98.88 57 ALA B C 1
ATOM 2738 O O . ALA B 1 57 ? 7.766 -8.008 -8.516 1 98.88 57 ALA B O 1
ATOM 2739 N N . PRO B 1 58 ? 8.055 -9.758 -9.812 1 98.94 58 PRO B N 1
ATOM 2740 C CA . PRO B 1 58 ? 7.547 -9.047 -10.984 1 98.94 58 PRO B CA 1
ATOM 2741 C C . PRO B 1 58 ? 6.027 -8.922 -10.992 1 98.94 58 PRO B C 1
ATOM 2743 O O . PRO B 1 58 ? 5.332 -9.781 -10.445 1 98.94 58 PRO B O 1
ATOM 2746 N N . ASP B 1 59 ? 5.582 -7.832 -11.539 1 98.94 59 ASP B N 1
ATOM 2747 C CA . ASP B 1 59 ? 4.203 -7.828 -12.016 1 98.94 59 ASP B CA 1
ATOM 2748 C C . ASP B 1 59 ? 4.062 -8.656 -13.289 1 98.94 59 ASP B C 1
ATOM 2750 O O . ASP B 1 59 ? 4.801 -8.461 -14.25 1 98.94 59 ASP B O 1
ATOM 2754 N N . LEU B 1 60 ? 3.166 -9.57 -13.258 1 98.94 60 LEU B N 1
ATOM 2755 C CA . LEU B 1 60 ? 2.957 -10.383 -14.453 1 98.94 60 LEU B CA 1
ATOM 2756 C C . LEU B 1 60 ? 2.527 -9.508 -15.633 1 98.94 60 LEU B C 1
ATOM 2758 O O . LEU B 1 60 ? 1.981 -8.422 -15.438 1 98.94 60 LEU B O 1
ATOM 2762 N N . PRO B 1 61 ? 2.791 -9.969 -16.859 1 98.69 61 PRO B N 1
ATOM 2763 C CA . PRO B 1 61 ? 2.312 -9.234 -18.031 1 98.69 61 PRO B CA 1
ATOM 2764 C C . PRO B 1 61 ? 0.824 -8.906 -17.953 1 98.69 61 PRO B C 1
ATOM 2766 O O . PRO B 1 61 ? 0.002 -9.797 -17.734 1 98.69 61 PRO B O 1
ATOM 2769 N N . GLY B 1 62 ? 0.533 -7.641 -18.109 1 98.38 62 GLY B N 1
ATOM 2770 C CA . GLY B 1 62 ? -0.856 -7.211 -18.062 1 98.38 62 GLY B CA 1
ATOM 2771 C C . GLY B 1 62 ? -1.307 -6.801 -16.672 1 98.38 62 GLY B C 1
ATOM 2772 O O . GLY B 1 62 ? -2.443 -6.359 -16.484 1 98.38 62 GLY B O 1
ATOM 2773 N N . PHE B 1 63 ? -0.438 -6.895 -15.703 1 98.69 63 PHE B N 1
ATOM 2774 C CA . PHE B 1 63 ? -0.788 -6.586 -14.32 1 98.69 63 PHE B CA 1
ATOM 2775 C C . PHE B 1 63 ? 0.101 -5.473 -13.773 1 98.69 63 PHE B C 1
ATOM 2777 O O . PHE B 1 63 ? 1.237 -5.305 -14.219 1 98.69 63 PHE B O 1
ATOM 2784 N N . GLY B 1 64 ? -0.475 -4.75 -12.766 1 98.5 64 GLY B N 1
ATOM 2785 C CA . GLY B 1 64 ? 0.32 -3.752 -12.07 1 98.5 64 GLY B CA 1
ATOM 2786 C C . GLY B 1 64 ? 0.985 -2.758 -13 1 98.5 64 GLY B C 1
ATOM 2787 O O . GLY B 1 64 ? 0.323 -2.15 -13.844 1 98.5 64 GLY B O 1
ATOM 2788 N N . GLN B 1 65 ? 2.336 -2.721 -12.883 1 98.5 65 GLN B N 1
ATOM 2789 C CA . GLN B 1 65 ? 3.053 -1.684 -13.617 1 98.5 65 GLN B CA 1
ATOM 2790 C C . GLN B 1 65 ? 3.836 -2.277 -14.789 1 98.5 65 GLN B C 1
ATOM 2792 O O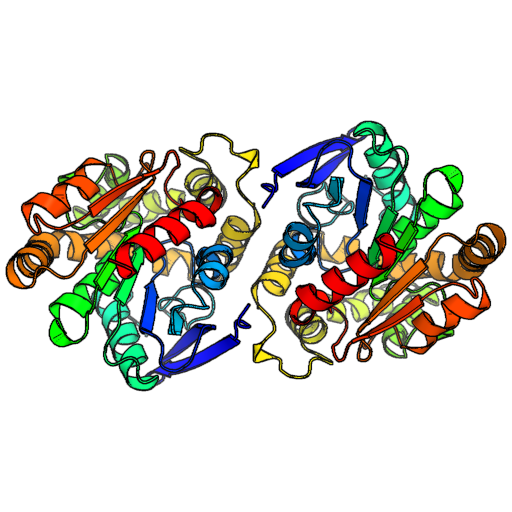 . GLN B 1 65 ? 4.594 -1.57 -15.453 1 98.5 65 GLN B O 1
ATOM 2797 N N . SER B 1 66 ? 3.672 -3.545 -15.039 1 98.81 66 SER B N 1
ATOM 2798 C CA . SER B 1 66 ? 4.195 -4.145 -16.266 1 98.81 66 SER B CA 1
ATOM 2799 C C . SER B 1 66 ? 3.35 -3.758 -17.469 1 98.81 66 SER B C 1
ATOM 2801 O O . SER B 1 66 ? 2.223 -3.281 -17.328 1 98.81 66 SER B O 1
ATOM 2803 N N . ASP B 1 67 ? 3.932 -3.998 -18.672 1 98.62 67 ASP B N 1
ATOM 2804 C CA . ASP B 1 67 ? 3.223 -3.656 -19.891 1 98.62 67 ASP B CA 1
ATOM 2805 C C . ASP B 1 67 ? 1.899 -4.414 -20 1 98.62 67 ASP B C 1
ATOM 2807 O O . ASP B 1 67 ? 1.818 -5.582 -19.609 1 98.62 67 ASP B O 1
ATOM 2811 N N . MET B 1 68 ? 0.948 -3.754 -20.562 1 98.5 68 MET B N 1
ATOM 2812 C CA . MET B 1 68 ? -0.332 -4.363 -20.906 1 98.5 68 MET B CA 1
ATOM 2813 C C . MET B 1 68 ? -0.725 -4.016 -22.344 1 98.5 68 MET B C 1
ATOM 2815 O O . MET B 1 68 ? -1.688 -3.281 -22.562 1 98.5 68 MET B O 1
ATOM 2819 N N . PRO B 1 69 ? 0.019 -4.562 -23.266 1 98 69 PRO B N 1
ATOM 2820 C CA . PRO B 1 69 ? -0.335 -4.258 -24.656 1 98 69 PRO B CA 1
ATOM 2821 C C . PRO B 1 69 ? -1.756 -4.688 -25.016 1 98 69 PRO B C 1
ATOM 2823 O O . PRO B 1 69 ? -2.338 -5.531 -24.328 1 98 69 PRO B O 1
ATOM 2826 N N . ALA B 1 70 ? -2.291 -4.07 -26.078 1 97.06 70 ALA B N 1
ATOM 2827 C CA . ALA B 1 70 ? -3.611 -4.453 -26.578 1 97.06 70 ALA B CA 1
ATOM 2828 C C . ALA B 1 70 ? -3.652 -5.934 -26.938 1 97.06 70 ALA B C 1
ATOM 2830 O O . ALA B 1 70 ? -2.621 -6.531 -27.266 1 97.06 70 ALA B O 1
ATOM 2831 N N . ARG B 1 71 ? -4.75 -6.473 -26.875 1 97.06 71 ARG B N 1
ATOM 2832 C CA . ARG B 1 71 ? -4.949 -7.91 -27.031 1 97.06 71 ARG B CA 1
ATOM 2833 C C . ARG B 1 71 ? -4.578 -8.359 -28.438 1 97.06 71 ARG B C 1
ATOM 2835 O O . ARG B 1 71 ? -4.34 -9.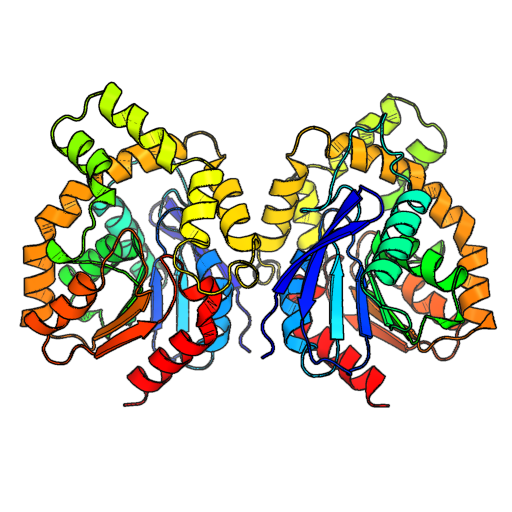547 -28.672 1 97.06 71 ARG B O 1
ATOM 2842 N N . ASP B 1 72 ? -4.539 -7.457 -29.422 1 96.38 72 ASP B N 1
ATOM 2843 C CA . ASP B 1 72 ? -4.145 -7.812 -30.781 1 96.38 72 ASP B CA 1
ATOM 2844 C C . ASP B 1 72 ? -2.625 -7.867 -30.906 1 96.38 72 ASP B C 1
ATOM 2846 O O . ASP B 1 72 ? -2.102 -8.398 -31.891 1 96.38 72 ASP B O 1
ATOM 2850 N N . LYS B 1 73 ? -1.863 -7.371 -29.922 1 97.12 73 LYS B N 1
ATOM 2851 C CA . LYS B 1 73 ? -0.405 -7.316 -29.953 1 97.12 73 LYS B CA 1
ATOM 2852 C C . LYS B 1 73 ? 0.211 -8.344 -29.016 1 97.12 73 LYS B C 1
ATOM 2854 O O . LYS B 1 73 ? 1.394 -8.672 -29.141 1 97.12 73 LYS B O 1
ATOM 2859 N N . PHE B 1 74 ? -0.557 -8.82 -28.062 1 97.81 74 PHE B N 1
ATOM 2860 C CA . PHE B 1 74 ? -0.105 -9.797 -27.078 1 97.81 74 PHE B CA 1
ATOM 2861 C C . PHE B 1 74 ? -1.232 -10.758 -26.719 1 97.81 74 PHE B C 1
ATOM 2863 O O . PHE B 1 74 ? -2.312 -10.32 -26.312 1 97.81 74 PHE B O 1
ATOM 2870 N N . SER B 1 75 ? -0.989 -12.055 -26.891 1 98 75 SER B N 1
ATOM 2871 C CA . SER B 1 75 ? -1.972 -13.055 -26.484 1 98 75 SER B CA 1
ATOM 2872 C C . SER B 1 75 ? -1.907 -13.297 -24.969 1 98 75 SER B C 1
ATOM 2874 O O . SER B 1 75 ? -0.928 -13.852 -24.469 1 98 75 SER B O 1
ATOM 2876 N N . TYR B 1 76 ? -2.963 -12.93 -24.344 1 98.56 76 TYR B N 1
ATOM 2877 C CA . TYR B 1 76 ? -2.986 -13.109 -22.891 1 98.56 76 TYR B CA 1
ATOM 2878 C C . TYR B 1 76 ? -3.377 -14.539 -22.531 1 98.56 76 TYR B C 1
ATOM 2880 O O . TYR B 1 76 ? -4.52 -14.797 -22.141 1 98.56 76 TYR B O 1
ATOM 2888 N N . THR B 1 77 ? -2.414 -15.398 -22.562 1 98.81 77 THR B N 1
ATOM 2889 C CA . THR B 1 77 ? -2.463 -16.781 -22.125 1 98.81 77 THR B CA 1
ATOM 2890 C C . THR B 1 77 ? -1.424 -17.047 -21.047 1 98.81 77 THR B C 1
ATOM 2892 O O . THR B 1 77 ? -0.436 -16.328 -20.938 1 98.81 77 THR B O 1
ATOM 2895 N N . PHE B 1 78 ? -1.68 -18.047 -20.281 1 98.81 78 PHE B N 1
ATOM 2896 C CA . PHE B 1 78 ? -0.723 -18.375 -19.234 1 98.81 78 PHE B CA 1
ATOM 2897 C C . PHE B 1 78 ? 0.597 -18.844 -19.828 1 98.81 78 PHE B C 1
ATOM 2899 O O . PHE B 1 78 ? 1.662 -18.609 -19.25 1 98.81 78 PHE B O 1
ATOM 2906 N N . ASP B 1 79 ? 0.55 -19.453 -21 1 98.81 79 ASP B N 1
ATOM 2907 C CA . ASP B 1 79 ? 1.777 -19.844 -21.688 1 98.81 79 ASP B CA 1
ATOM 2908 C C . ASP B 1 79 ? 2.604 -18.609 -22.062 1 98.81 79 ASP B C 1
ATOM 2910 O O . ASP B 1 79 ? 3.818 -18.594 -21.844 1 98.81 79 ASP B O 1
ATOM 2914 N N . ALA B 1 80 ? 1.96 -17.609 -22.594 1 98.81 80 ALA B N 1
ATOM 2915 C CA . ALA B 1 80 ? 2.643 -16.375 -22.984 1 98.81 80 ALA B CA 1
ATOM 2916 C C . ALA B 1 80 ? 3.199 -15.664 -21.75 1 98.81 80 ALA B C 1
ATOM 2918 O O . ALA B 1 80 ? 4.324 -15.156 -21.781 1 98.81 80 ALA B O 1
ATOM 2919 N N . ILE B 1 81 ? 2.408 -15.594 -20.703 1 98.81 81 ILE B N 1
ATOM 2920 C CA . ILE B 1 81 ? 2.834 -14.953 -19.469 1 98.81 81 ILE B CA 1
ATOM 2921 C C . ILE B 1 81 ? 4.059 -15.68 -18.906 1 98.81 81 ILE B C 1
ATOM 2923 O O . ILE B 1 81 ? 5.059 -15.047 -18.578 1 98.81 81 ILE B O 1
ATOM 2927 N N . ALA B 1 82 ? 4.016 -17.016 -18.891 1 98.88 82 ALA B N 1
ATOM 2928 C CA . ALA B 1 82 ? 5.145 -17.797 -18.406 1 98.88 82 ALA B CA 1
ATOM 2929 C C . ALA B 1 82 ? 6.387 -17.562 -19.25 1 98.88 82 ALA B C 1
ATOM 2931 O O . ALA B 1 82 ? 7.504 -17.516 -18.734 1 98.88 82 ALA B O 1
ATOM 2932 N N . GLY B 1 83 ? 6.152 -17.438 -20.547 1 98.81 83 GLY B N 1
ATOM 2933 C CA . GLY B 1 83 ? 7.266 -17.172 -21.453 1 98.81 83 GLY B CA 1
ATOM 2934 C C . GLY B 1 83 ? 7.977 -15.867 -21.141 1 98.81 83 GLY B C 1
ATOM 2935 O O . GLY B 1 83 ? 9.211 -15.812 -21.094 1 98.81 83 GLY B O 1
ATOM 2936 N N . VAL B 1 84 ? 7.223 -14.805 -20.922 1 98.88 84 VAL B N 1
ATOM 2937 C CA . VAL B 1 84 ? 7.797 -13.508 -20.609 1 98.88 84 VAL B CA 1
ATOM 2938 C C . VAL B 1 84 ? 8.547 -13.578 -19.281 1 98.88 84 VAL B C 1
ATOM 2940 O O . VAL B 1 84 ? 9.664 -13.062 -19.156 1 98.88 84 VAL B O 1
ATOM 2943 N N . ILE B 1 85 ? 7.988 -14.242 -18.281 1 98.94 85 ILE B N 1
ATOM 2944 C CA . ILE B 1 85 ? 8.594 -14.32 -16.953 1 98.94 85 ILE B CA 1
ATOM 2945 C C . ILE B 1 85 ? 9.844 -15.195 -17.016 1 98.94 85 ILE B C 1
ATOM 2947 O O . ILE B 1 85 ? 10.836 -14.922 -16.328 1 98.94 85 ILE B O 1
ATOM 2951 N N . ASP B 1 86 ? 9.766 -16.281 -17.781 1 98.88 86 ASP B N 1
ATOM 2952 C CA . ASP B 1 86 ? 10.953 -17.094 -17.984 1 98.88 86 ASP B CA 1
ATOM 2953 C C . ASP B 1 86 ? 12.109 -16.266 -18.531 1 98.88 86 ASP B C 1
ATOM 2955 O O . ASP B 1 86 ? 13.211 -16.297 -17.984 1 98.88 86 ASP B O 1
ATOM 2959 N N . ARG B 1 87 ? 11.852 -15.531 -19.609 1 98.81 87 ARG B N 1
ATOM 2960 C CA . ARG B 1 87 ? 12.852 -14.672 -20.219 1 98.81 87 ARG B CA 1
ATOM 2961 C C . ARG B 1 87 ? 13.305 -13.578 -19.25 1 98.81 87 ARG B C 1
ATOM 2963 O O . ARG B 1 87 ? 14.484 -13.219 -19.219 1 98.81 87 ARG B O 1
ATOM 2970 N N . PHE B 1 88 ? 12.406 -13.078 -18.469 1 98.94 88 PHE B N 1
ATOM 2971 C CA . PHE B 1 88 ? 12.719 -12.094 -17.438 1 98.94 88 PHE B CA 1
ATOM 2972 C C . PHE B 1 88 ? 13.781 -12.633 -16.484 1 98.94 88 PHE B C 1
ATOM 2974 O O . PHE B 1 88 ? 14.75 -11.93 -16.172 1 98.94 88 PHE B O 1
ATOM 2981 N N . THR B 1 89 ? 13.609 -13.883 -16.016 1 98.81 89 THR B N 1
ATOM 2982 C CA . THR B 1 89 ? 14.578 -14.461 -15.086 1 98.81 89 THR B CA 1
ATOM 2983 C C . THR B 1 89 ? 15.961 -14.539 -15.734 1 98.81 89 THR B C 1
ATOM 2985 O O . THR B 1 89 ? 16.984 -14.312 -15.078 1 98.81 89 THR B O 1
ATOM 2988 N N . GLU B 1 90 ? 16 -14.812 -17.016 1 98.56 90 GLU B N 1
ATOM 2989 C CA . GLU B 1 90 ? 17.281 -14.836 -17.734 1 98.56 90 GLU B CA 1
ATOM 2990 C C . GLU B 1 90 ? 17.891 -13.445 -17.797 1 98.56 90 GLU B C 1
ATOM 2992 O O . GLU B 1 90 ? 19.094 -13.281 -17.562 1 98.56 90 GLU B O 1
ATOM 2997 N N . VAL B 1 91 ? 17.109 -12.5 -18.109 1 98.56 91 VAL B N 1
ATOM 2998 C CA . VAL B 1 91 ? 17.562 -11.125 -18.328 1 98.56 91 VAL B CA 1
ATOM 2999 C C . VAL B 1 91 ? 18.172 -10.586 -17.031 1 98.56 91 VAL B C 1
ATOM 3001 O O . VAL B 1 91 ? 19.188 -9.883 -17.078 1 98.56 91 VAL B O 1
ATOM 3004 N N . ILE B 1 92 ? 17.641 -10.992 -15.914 1 97.69 92 ILE B N 1
ATOM 3005 C CA . ILE B 1 92 ? 18.094 -10.367 -14.68 1 97.69 92 ILE B CA 1
ATOM 3006 C C . ILE B 1 92 ? 19.062 -11.305 -13.961 1 97.69 92 ILE B C 1
ATOM 3008 O O . ILE B 1 92 ? 19.484 -11.023 -12.836 1 97.69 92 ILE B O 1
ATOM 3012 N N . GLY B 1 93 ? 19.297 -12.445 -14.438 1 96.75 93 GLY B N 1
ATOM 3013 C CA . GLY B 1 93 ? 20.297 -13.352 -13.906 1 96.75 93 GLY B CA 1
ATOM 3014 C C . GLY B 1 93 ? 19.781 -14.219 -12.773 1 96.75 93 GLY B C 1
ATOM 3015 O O . GLY B 1 93 ? 20.516 -14.531 -11.836 1 96.75 93 GLY B O 1
ATOM 3016 N N . PHE B 1 94 ? 18.562 -14.508 -12.812 1 96.75 94 PHE B N 1
ATOM 3017 C CA . PHE B 1 94 ? 17.953 -15.445 -11.875 1 96.75 94 PHE B CA 1
ATOM 3018 C C . PHE B 1 94 ? 17.984 -1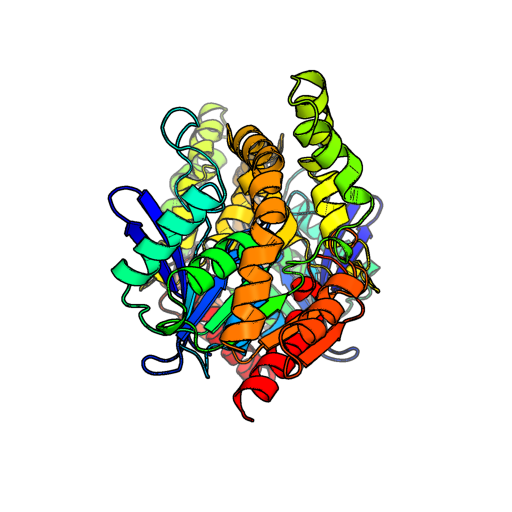6.859 -12.43 1 96.75 94 PHE B C 1
ATOM 3020 O O . PHE B 1 94 ? 16.953 -17.406 -12.805 1 96.75 94 PHE B O 1
ATOM 3027 N N . ASP B 1 95 ? 19.094 -17.547 -12.305 1 94.31 95 ASP B N 1
ATOM 3028 C CA . ASP B 1 95 ? 19.375 -18.812 -12.977 1 94.31 95 ASP B CA 1
ATOM 3029 C C . ASP B 1 95 ? 18.922 -20 -12.141 1 94.31 95 ASP B C 1
ATOM 3031 O O . ASP B 1 95 ? 18.641 -21.078 -12.68 1 94.31 95 ASP B O 1
ATOM 3035 N N . ARG B 1 96 ? 18.984 -19.906 -10.844 1 98 96 ARG B N 1
ATOM 3036 C CA . ARG B 1 96 ? 18.547 -20.906 -9.883 1 98 96 ARG B CA 1
ATOM 3037 C C . ARG B 1 96 ? 17.844 -20.266 -8.695 1 98 96 ARG B C 1
ATOM 3039 O O . ARG B 1 96 ? 18.406 -19.391 -8.023 1 98 96 ARG B O 1
ATOM 3046 N N . TYR B 1 97 ? 16.578 -20.672 -8.516 1 98.75 97 TYR B N 1
ATOM 3047 C CA . TYR B 1 97 ? 15.773 -19.922 -7.547 1 98.75 97 TYR B CA 1
ATOM 3048 C C . TYR B 1 97 ? 14.648 -20.781 -6.992 1 98.75 97 TYR B C 1
ATOM 3050 O O . TYR B 1 97 ? 14.227 -21.766 -7.625 1 98.75 97 TYR B O 1
ATOM 3058 N N . ALA B 1 98 ? 14.227 -20.5 -5.746 1 98.88 98 ALA B N 1
ATOM 3059 C CA . ALA B 1 98 ? 12.914 -20.938 -5.273 1 98.88 98 ALA B CA 1
ATOM 3060 C C . ALA B 1 98 ? 11.797 -20.078 -5.879 1 98.88 98 ALA B C 1
ATOM 3062 O O . ALA B 1 98 ? 12.008 -18.906 -6.184 1 98.88 98 ALA B O 1
ATOM 3063 N N . VAL B 1 99 ? 10.617 -20.672 -6.051 1 98.94 99 VAL B N 1
ATOM 3064 C CA . VAL B 1 99 ? 9.508 -19.922 -6.617 1 98.94 99 VAL B CA 1
ATOM 3065 C C . VAL B 1 99 ? 8.312 -19.953 -5.664 1 98.94 99 VAL B C 1
ATOM 3067 O O . VAL B 1 99 ? 7.969 -21.016 -5.137 1 98.94 99 VAL B O 1
ATOM 3070 N N . TYR B 1 100 ? 7.852 -18.797 -5.344 1 98.94 100 TYR B N 1
ATOM 3071 C CA . TYR B 1 100 ? 6.598 -18.594 -4.629 1 98.94 100 TYR B CA 1
ATOM 3072 C C . TYR B 1 100 ? 5.449 -18.359 -5.602 1 98.94 100 TYR B C 1
ATOM 3074 O O . TYR B 1 100 ? 5.492 -17.422 -6.41 1 98.94 100 TYR B O 1
ATOM 3082 N N . VAL B 1 101 ? 4.398 -19.188 -5.477 1 98.94 101 VAL B N 1
ATOM 3083 C CA . VAL B 1 101 ? 3.312 -19.047 -6.441 1 98.94 101 VAL B CA 1
ATOM 3084 C C . VAL B 1 101 ? 1.993 -18.828 -5.707 1 98.94 101 VAL B C 1
ATOM 3086 O O . VAL B 1 101 ? 1.738 -19.453 -4.672 1 98.94 101 VAL B O 1
ATOM 3089 N N . PHE B 1 102 ? 1.173 -17.938 -6.23 1 98.94 102 PHE B N 1
ATOM 3090 C CA . PHE B 1 102 ? -0.184 -17.672 -5.766 1 98.94 102 PHE B CA 1
ATOM 3091 C C . PHE B 1 102 ? -1.137 -17.5 -6.941 1 98.94 102 PHE B C 1
ATOM 3093 O O . PHE B 1 102 ? -0.92 -16.656 -7.805 1 98.94 102 PHE B O 1
ATOM 3100 N N . ASP B 1 103 ? -2.221 -18.344 -6.969 1 98.38 103 ASP B N 1
ATOM 3101 C CA . ASP B 1 103 ? -3.268 -18.172 -7.969 1 98.38 103 ASP B CA 1
ATOM 3102 C C . ASP B 1 103 ? -2.689 -18.172 -9.383 1 98.38 103 ASP B C 1
ATOM 3104 O O . ASP B 1 103 ? -2.104 -19.172 -9.805 1 98.38 103 ASP B O 1
ATOM 3108 N N . TYR B 1 104 ? -2.594 -17.047 -10.117 1 98.81 104 TYR B N 1
ATOM 3109 C CA . TYR B 1 104 ? -2.031 -16.984 -11.461 1 98.81 104 TYR B CA 1
ATOM 3110 C C . TYR B 1 104 ? -0.533 -17.25 -11.438 1 98.81 104 TYR B C 1
ATOM 3112 O O . TYR B 1 104 ? 0.052 -17.625 -12.461 1 98.81 104 TYR B O 1
ATOM 3120 N N . GLY B 1 105 ? 0.04 -17.062 -10.266 1 98.88 105 GLY B N 1
ATOM 3121 C CA . GLY B 1 105 ? 1.446 -17.406 -10.125 1 98.88 105 GLY B CA 1
ATOM 3122 C C . GLY B 1 105 ? 1.714 -18.906 -10.266 1 98.88 105 GLY B C 1
ATOM 3123 O O . GLY B 1 105 ? 2.816 -19.297 -10.648 1 98.88 105 GLY B O 1
ATOM 3124 N N . ALA B 1 106 ? 0.727 -19.688 -9.961 1 98.88 106 ALA B N 1
ATOM 3125 C CA . ALA B 1 106 ? 0.924 -21.141 -9.992 1 98.88 106 ALA B CA 1
ATOM 3126 C C . ALA B 1 106 ? 1.067 -21.641 -11.422 1 98.88 106 ALA B C 1
ATOM 3128 O O . ALA B 1 106 ? 2.078 -22.25 -11.773 1 98.88 106 ALA B O 1
ATOM 3129 N N . PRO B 1 107 ? 0.077 -21.359 -12.289 1 98.56 107 PRO B N 1
ATOM 3130 C CA . PRO B 1 107 ? 0.298 -21.828 -13.656 1 98.56 107 PRO B CA 1
ATOM 3131 C C . PRO B 1 107 ? 1.541 -21.219 -14.297 1 98.56 107 PRO B C 1
ATOM 3133 O O . PRO B 1 107 ? 2.197 -21.875 -15.117 1 98.56 107 PRO B O 1
ATOM 3136 N N . THR B 1 108 ? 1.916 -20.016 -13.898 1 98.88 108 THR B N 1
ATOM 3137 C CA . THR B 1 108 ? 3.127 -19.391 -14.406 1 98.88 108 THR B CA 1
ATOM 3138 C C . THR B 1 108 ? 4.371 -20.078 -13.867 1 98.88 108 THR B C 1
ATOM 3140 O O . THR B 1 108 ? 5.215 -20.547 -14.641 1 98.88 108 THR B O 1
ATOM 3143 N N . GLY B 1 109 ? 4.453 -20.234 -12.609 1 98.94 109 GLY B N 1
ATOM 3144 C CA . GLY B 1 109 ? 5.613 -20.812 -11.961 1 98.94 109 GLY B CA 1
ATOM 3145 C C . GLY B 1 109 ? 5.781 -22.297 -12.25 1 98.94 109 GLY B C 1
ATOM 3146 O O . GLY B 1 109 ? 6.906 -22.781 -12.406 1 98.94 109 GLY B O 1
ATOM 3147 N N . PHE B 1 110 ? 4.676 -23.062 -12.328 1 98.94 110 PHE B N 1
ATOM 3148 C CA . PHE B 1 110 ? 4.762 -24.5 -12.602 1 98.94 110 PHE B CA 1
ATOM 3149 C C . PHE B 1 110 ? 5.219 -24.75 -14.031 1 98.94 110 PHE B C 1
ATOM 3151 O O . PHE B 1 110 ? 5.926 -25.719 -14.297 1 98.94 110 PHE B O 1
ATOM 3158 N N . ARG B 1 111 ? 4.867 -23.859 -14.945 1 98.94 111 ARG B N 1
ATOM 3159 C CA . ARG B 1 111 ? 5.391 -23.969 -16.312 1 98.94 111 ARG B CA 1
ATOM 3160 C C . ARG B 1 111 ? 6.898 -23.75 -16.328 1 98.94 111 ARG B C 1
ATOM 3162 O O . ARG B 1 111 ? 7.617 -24.453 -17.047 1 98.94 111 ARG B O 1
ATOM 3169 N N . LEU B 1 112 ? 7.34 -22.766 -15.539 1 98.88 112 LEU B N 1
ATOM 3170 C CA . LEU B 1 112 ? 8.781 -22.547 -15.43 1 98.88 112 LEU B CA 1
ATOM 3171 C C . LEU B 1 112 ? 9.469 -23.781 -14.852 1 98.88 112 LEU B C 1
ATOM 3173 O O . LEU B 1 112 ? 10.531 -24.188 -15.336 1 98.88 112 LEU B O 1
ATOM 3177 N N . ALA B 1 113 ? 8.875 -24.406 -13.859 1 98.88 113 ALA B N 1
ATOM 3178 C CA . ALA B 1 113 ? 9.438 -25.562 -13.18 1 98.88 113 ALA B CA 1
ATOM 3179 C C . ALA B 1 113 ? 9.539 -26.75 -14.133 1 98.88 113 ALA B C 1
ATOM 3181 O O . ALA B 1 113 ? 10.555 -27.453 -14.164 1 98.88 113 ALA B O 1
ATOM 3182 N N . VAL B 1 114 ? 8.484 -26.969 -14.883 1 98.88 114 VAL B N 1
ATOM 3183 C CA . VAL B 1 114 ? 8.453 -28.078 -15.82 1 98.88 114 VAL B CA 1
ATOM 3184 C C . VAL B 1 114 ? 9.484 -27.859 -16.922 1 98.88 114 VAL B C 1
ATOM 3186 O O . VAL B 1 114 ? 10.18 -28.781 -17.344 1 98.88 114 VAL B O 1
ATOM 3189 N N . LYS B 1 115 ? 9.609 -26.609 -17.344 1 98.69 115 LYS B N 1
ATOM 3190 C CA . LYS B 1 115 ? 10.508 -26.281 -18.438 1 98.69 115 LYS B CA 1
ATOM 3191 C C . LYS B 1 115 ? 11.969 -26.359 -18.016 1 98.69 115 LYS B C 1
ATOM 3193 O O . LYS B 1 115 ? 12.828 -26.75 -18.797 1 98.69 115 LYS B O 1
ATOM 3198 N N . HIS B 1 116 ? 12.219 -25.922 -16.812 1 98.44 116 HIS B N 1
ATOM 3199 C CA . HIS B 1 116 ? 13.586 -25.859 -16.297 1 98.44 116 HIS B CA 1
ATOM 3200 C C . HIS B 1 116 ? 13.672 -26.469 -14.898 1 98.44 116 HIS B C 1
ATOM 3202 O O . HIS B 1 116 ? 13.977 -25.781 -13.93 1 98.44 116 HIS B O 1
ATOM 3208 N N . PRO B 1 117 ? 13.477 -27.797 -14.828 1 98.56 117 PRO B N 1
ATOM 3209 C CA . PRO B 1 117 ? 13.5 -28.391 -13.484 1 98.56 117 PRO B CA 1
ATOM 3210 C C . PRO B 1 117 ? 14.82 -28.141 -12.75 1 98.56 117 PRO B C 1
ATOM 3212 O O . PRO B 1 117 ? 14.836 -28.031 -11.523 1 98.56 117 PRO B O 1
ATOM 3215 N N . GLU B 1 118 ? 15.883 -27.891 -13.5 1 98.06 118 GLU B N 1
ATOM 3216 C CA . GLU B 1 118 ? 17.203 -27.719 -12.914 1 98.06 118 GLU B CA 1
ATOM 3217 C C . GLU B 1 118 ? 17.344 -26.328 -12.289 1 98.06 118 GLU B C 1
ATOM 3219 O O . GLU B 1 118 ? 18.234 -26.109 -11.469 1 98.06 118 GLU B O 1
ATOM 3224 N N . ARG B 1 119 ? 16.438 -25.422 -12.578 1 98.56 119 ARG B N 1
ATOM 3225 C CA . ARG B 1 119 ? 16.531 -24.062 -12.094 1 98.56 119 ARG B CA 1
ATOM 3226 C C . ARG B 1 119 ? 15.75 -23.875 -10.797 1 98.56 119 ARG B C 1
ATOM 3228 O O . ARG B 1 119 ? 15.914 -22.875 -10.094 1 98.56 119 ARG B O 1
ATOM 3235 N N . ILE B 1 120 ? 14.93 -24.828 -10.438 1 98.81 120 ILE B N 1
ATOM 3236 C CA . ILE B 1 120 ? 14.023 -24.672 -9.305 1 98.81 120 ILE B CA 1
ATOM 3237 C C . ILE B 1 120 ? 14.641 -25.297 -8.055 1 98.81 120 ILE B C 1
ATOM 3239 O O . ILE B 1 120 ? 14.914 -26.5 -8.023 1 98.81 120 ILE B O 1
ATOM 3243 N N . THR B 1 121 ? 14.828 -24.5 -7.039 1 98.69 121 THR B N 1
ATOM 3244 C CA . THR B 1 121 ? 15.438 -25 -5.816 1 98.69 121 THR B CA 1
ATOM 3245 C C . THR B 1 121 ? 14.367 -25.391 -4.801 1 98.69 121 THR B C 1
ATOM 3247 O O . THR B 1 121 ? 14.609 -26.234 -3.932 1 98.69 121 THR B O 1
ATOM 3250 N N . ALA B 1 122 ? 13.219 -24.797 -4.863 1 98.88 122 ALA B N 1
ATOM 3251 C CA . ALA B 1 122 ? 12.078 -25.062 -4 1 98.88 122 ALA B CA 1
ATOM 3252 C C . ALA B 1 122 ? 10.812 -24.391 -4.535 1 98.88 122 ALA B C 1
ATOM 3254 O O . ALA B 1 122 ? 10.891 -23.5 -5.375 1 98.88 122 ALA B O 1
ATOM 3255 N N . ILE B 1 123 ? 9.664 -24.844 -4.082 1 98.94 123 ILE B N 1
ATOM 3256 C CA . ILE B 1 123 ? 8.383 -24.25 -4.426 1 98.94 123 ILE B CA 1
ATOM 3257 C C . ILE B 1 123 ? 7.605 -23.922 -3.152 1 98.94 123 ILE B C 1
ATOM 3259 O O . ILE B 1 123 ? 7.461 -24.766 -2.273 1 98.94 123 ILE B O 1
ATOM 3263 N N . ILE B 1 124 ? 7.23 -22.75 -3.008 1 98.94 124 ILE B N 1
ATOM 3264 C CA . ILE B 1 124 ? 6.281 -22.297 -1.993 1 98.94 124 ILE B CA 1
ATOM 3265 C C . ILE B 1 124 ? 4.941 -21.969 -2.648 1 98.94 124 ILE B C 1
ATOM 3267 O O . ILE B 1 124 ? 4.848 -21.031 -3.449 1 98.94 124 ILE B O 1
ATOM 3271 N N . SER B 1 125 ? 3.92 -22.688 -2.318 1 98.94 125 SER B N 1
ATOM 3272 C CA . SER B 1 125 ? 2.607 -22.453 -2.914 1 98.94 125 SER B CA 1
ATOM 3273 C C . SER B 1 125 ? 1.643 -21.844 -1.901 1 98.94 125 SER B C 1
ATOM 3275 O O . SER B 1 125 ? 1.215 -22.516 -0.962 1 98.94 125 SER B O 1
ATOM 3277 N N . GLN B 1 126 ? 1.318 -20.641 -2.086 1 98.88 126 GLN B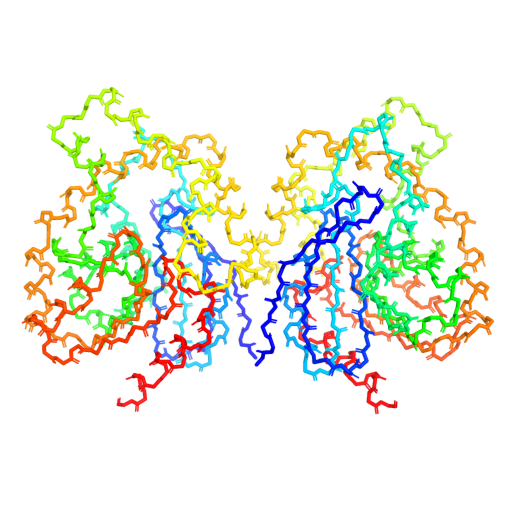 N 1
ATOM 3278 C CA . GLN B 1 126 ? 0.207 -20.016 -1.368 1 98.88 126 GLN B CA 1
ATOM 3279 C C . GLN B 1 126 ? -1.078 -20.078 -2.188 1 98.88 126 GLN B C 1
ATOM 3281 O O . GLN B 1 126 ? -1.347 -19.188 -3 1 98.88 126 GLN B O 1
ATOM 3286 N N . ASN B 1 127 ? -1.829 -21.047 -1.921 1 98.81 127 ASN B N 1
ATOM 3287 C CA . ASN B 1 127 ? -3.07 -21.266 -2.656 1 98.81 127 ASN B CA 1
ATOM 3288 C C . ASN B 1 127 ? -2.832 -21.297 -4.164 1 98.81 127 ASN B C 1
ATOM 3290 O O . ASN B 1 127 ? -3.611 -20.734 -4.93 1 98.81 127 ASN B O 1
ATOM 3294 N N . GLY B 1 128 ? -1.615 -21.797 -4.609 1 98.75 128 GLY B N 1
ATOM 3295 C CA . GLY B 1 128 ? -1.329 -22.141 -5.992 1 98.75 128 GLY B CA 1
ATOM 3296 C C . GLY B 1 128 ? -1.646 -23.594 -6.324 1 98.75 128 GLY B C 1
ATOM 3297 O O . GLY B 1 128 ? -0.886 -24.5 -5.969 1 98.75 128 GLY B O 1
ATOM 3298 N N . ASN B 1 129 ? -2.734 -23.797 -7.008 1 98.69 129 ASN B N 1
ATOM 3299 C CA . ASN B 1 129 ? -3.338 -25.125 -7.16 1 98.69 129 ASN B CA 1
ATOM 3300 C C . ASN B 1 129 ? -2.855 -25.812 -8.43 1 98.69 129 ASN B C 1
ATOM 3302 O O . ASN B 1 129 ? -2.545 -25.156 -9.422 1 98.69 129 ASN B O 1
ATOM 3306 N N . ALA B 1 130 ? -2.697 -27.156 -8.367 1 98.81 130 ALA B N 1
ATOM 3307 C CA . ALA B 1 130 ? -2.334 -27.969 -9.523 1 98.81 130 ALA B CA 1
ATOM 3308 C C . ALA B 1 130 ? -3.193 -29.219 -9.609 1 98.81 130 ALA B C 1
ATOM 3310 O O . ALA B 1 130 ? -2.801 -30.203 -10.234 1 98.81 130 ALA B O 1
ATOM 3311 N N . TYR B 1 131 ? -4.324 -29.25 -8.898 1 98.69 131 TYR B N 1
ATOM 3312 C CA . TYR B 1 131 ? -5.18 -30.438 -8.82 1 98.69 131 TYR B CA 1
ATOM 3313 C C . TYR B 1 131 ? -6.645 -30.062 -9 1 98.69 131 TYR B C 1
ATOM 3315 O O . TYR B 1 131 ? -7.113 -29.062 -8.438 1 98.69 131 TYR B O 1
ATOM 3323 N N . ALA B 1 132 ? -7.41 -30.922 -9.703 1 97.62 132 ALA B N 1
ATOM 3324 C CA . ALA B 1 132 ? -8.836 -30.688 -9.938 1 97.62 132 ALA B CA 1
ATOM 3325 C C . ALA B 1 132 ? -9.609 -30.656 -8.617 1 97.62 132 ALA B C 1
ATOM 3327 O O . ALA B 1 132 ? -10.578 -29.906 -8.477 1 97.62 132 ALA B O 1
ATOM 3328 N N . GLU B 1 133 ? -9.164 -31.438 -7.707 1 96.31 133 GLU B N 1
ATOM 3329 C CA . GLU B 1 133 ? -9.836 -31.531 -6.414 1 96.31 133 GLU B CA 1
ATOM 3330 C C . GLU B 1 133 ? -9.719 -30.219 -5.633 1 96.31 133 GLU B C 1
ATOM 3332 O O . GLU B 1 133 ? -10.469 -30 -4.676 1 96.31 133 GLU B O 1
ATOM 3337 N N . GLY B 1 134 ? -8.781 -29.391 -6.043 1 97.94 134 GLY B N 1
ATOM 3338 C CA . GLY B 1 134 ? -8.594 -28.125 -5.367 1 97.94 134 GLY B CA 1
ATOM 3339 C C . GLY B 1 134 ? -9.484 -27.016 -5.902 1 97.94 134 GLY B C 1
ATOM 3340 O O . GLY B 1 134 ? -9.547 -25.922 -5.336 1 97.94 134 GLY B O 1
ATOM 3341 N N . LEU B 1 135 ? -10.203 -27.234 -6.977 1 97.81 135 LEU B N 1
ATOM 3342 C CA . LEU B 1 135 ? -11.078 -26.234 -7.578 1 97.81 135 LEU B CA 1
ATOM 3343 C C . LEU B 1 135 ? -12.469 -26.281 -6.957 1 97.81 135 LEU B C 1
ATOM 3345 O O . LEU B 1 135 ? -13.086 -27.344 -6.898 1 97.81 135 LEU B O 1
ATOM 3349 N N . SER B 1 136 ? -12.938 -25.172 -6.516 1 97 136 SER B N 1
ATOM 3350 C CA . SER B 1 136 ? -14.258 -25.094 -5.891 1 97 136 SER B CA 1
ATOM 3351 C C . SER B 1 136 ? -15.359 -24.969 -6.938 1 97 136 SER B C 1
ATOM 3353 O O . SER B 1 136 ? -15.078 -24.938 -8.141 1 97 136 SER B O 1
ATOM 3355 N N . ASP B 1 137 ? -16.609 -24.859 -6.371 1 92.19 137 ASP B N 1
ATOM 3356 C CA . ASP B 1 137 ? -17.766 -24.594 -7.223 1 92.19 137 ASP B CA 1
ATOM 3357 C C . ASP B 1 137 ? -17.734 -23.156 -7.738 1 92.19 137 ASP B C 1
ATOM 3359 O O . ASP B 1 137 ? -18.469 -22.812 -8.672 1 92.19 137 ASP B O 1
ATOM 3363 N N . GLY B 1 138 ? -16.922 -22.406 -7.145 1 88.38 138 GLY B N 1
ATOM 3364 C CA . GLY B 1 138 ? -16.766 -21.031 -7.605 1 88.38 138 GLY B CA 1
ATOM 3365 C C . GLY B 1 138 ? -16.234 -20.938 -9.023 1 88.38 138 GLY B C 1
ATOM 3366 O O . GLY B 1 138 ? -16.328 -19.875 -9.656 1 88.38 138 GLY B O 1
ATOM 3367 N N . TRP B 1 139 ? -15.781 -22 -9.555 1 93.62 139 TRP B N 1
ATOM 3368 C CA . TRP B 1 139 ? -15.219 -22.031 -10.898 1 93.62 139 TRP B CA 1
ATOM 3369 C C . TRP B 1 139 ? -16.297 -22.312 -11.938 1 93.62 139 TRP B C 1
ATOM 3371 O O . TRP B 1 139 ? -16.031 -22.281 -13.141 1 93.62 139 TRP B O 1
ATOM 3381 N N . THR B 1 140 ? -17.547 -22.469 -11.508 1 92.88 140 THR B N 1
ATOM 3382 C CA . THR B 1 140 ? -18.625 -22.906 -12.383 1 92.88 140 THR B CA 1
ATOM 3383 C C . THR B 1 140 ? -18.828 -21.922 -13.531 1 92.88 140 THR B C 1
ATOM 3385 O O . THR B 1 140 ? -18.891 -22.328 -14.695 1 92.88 140 THR B O 1
ATOM 3388 N N . PRO B 1 141 ? -18.891 -20.625 -13.234 1 95.06 141 PRO B N 1
ATOM 3389 C CA . PRO B 1 141 ? -19.078 -19.703 -14.359 1 95.06 141 PRO B CA 1
ATOM 3390 C C . PRO B 1 141 ? -17.891 -19.703 -15.328 1 95.06 141 PRO B C 1
ATOM 3392 O O . PRO B 1 141 ? -18.062 -19.531 -16.531 1 95.06 141 PRO B O 1
ATOM 3395 N N . ILE B 1 142 ? -16.734 -19.875 -14.812 1 96.62 142 ILE B N 1
ATOM 3396 C CA . ILE B 1 142 ? -15.539 -19.922 -15.648 1 96.62 142 ILE B CA 1
ATOM 3397 C C . ILE B 1 142 ? -15.539 -21.188 -16.5 1 96.62 142 ILE B C 1
ATOM 3399 O O . ILE B 1 142 ? -15.227 -21.156 -17.688 1 96.62 142 ILE B O 1
ATOM 3403 N N . ARG B 1 143 ? -15.922 -22.312 -15.883 1 96.81 143 ARG B N 1
ATOM 3404 C CA . ARG B 1 143 ? -16.016 -23.578 -16.609 1 96.81 143 ARG B CA 1
ATOM 3405 C C . ARG B 1 143 ? -17.062 -23.5 -17.703 1 96.81 143 ARG B C 1
ATOM 3407 O O . ARG B 1 143 ? -16.891 -24.078 -18.781 1 96.81 143 ARG B O 1
ATOM 3414 N N . ALA B 1 144 ? -18.156 -22.797 -17.438 1 97.31 144 ALA B N 1
ATOM 3415 C CA . ALA B 1 144 ? -19.156 -22.594 -18.469 1 97.31 144 ALA B CA 1
ATOM 3416 C C . ALA B 1 144 ? -18.562 -21.875 -19.672 1 97.31 144 ALA B C 1
ATOM 3418 O O . ALA B 1 144 ? -18.875 -22.219 -20.812 1 97.31 144 ALA B O 1
ATOM 3419 N N . TYR B 1 145 ? -17.719 -20.906 -19.391 1 97.69 145 TYR B N 1
ATOM 3420 C CA . TYR B 1 145 ? -17.062 -20.156 -20.438 1 97.69 145 TYR B CA 1
ATOM 3421 C C . TYR B 1 145 ? -16.078 -21.047 -21.203 1 97.69 145 TYR B C 1
ATOM 3423 O O . TYR B 1 145 ? -15.93 -20.922 -22.422 1 97.69 145 TYR B O 1
ATOM 3431 N N . TRP B 1 146 ? -15.414 -21.984 -20.516 1 97.12 146 TRP B N 1
ATOM 3432 C CA . TRP B 1 146 ? -14.5 -22.938 -21.141 1 97.12 146 TRP B CA 1
ATOM 3433 C C . TRP B 1 146 ? -15.242 -23.828 -22.141 1 97.12 146 TRP B C 1
ATOM 3435 O O . TRP B 1 146 ? -14.742 -24.109 -23.234 1 97.12 146 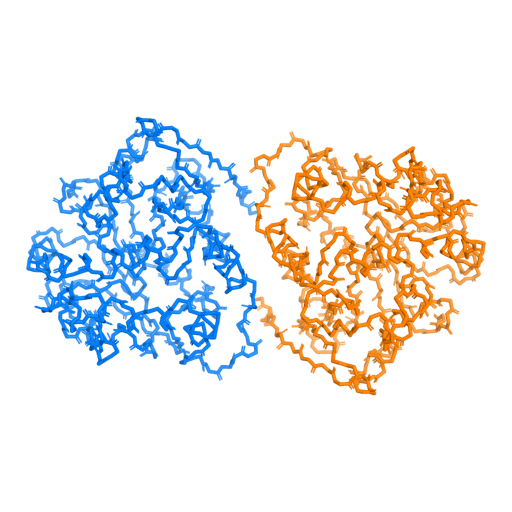TRP B O 1
ATOM 3445 N N . GLN B 1 147 ? -16.375 -24.266 -21.75 1 96.94 147 GLN B N 1
ATOM 3446 C CA . GLN B 1 147 ? -17.156 -25.219 -22.531 1 96.94 147 GLN B CA 1
ATOM 3447 C C . GLN B 1 147 ? -17.797 -24.531 -23.734 1 96.94 147 GLN B C 1
ATOM 3449 O O . GLN B 1 147 ? -17.891 -25.109 -24.812 1 96.94 147 GLN B O 1
ATOM 3454 N N . ASP B 1 148 ? -18.328 -23.328 -23.469 1 97.69 148 ASP B N 1
ATOM 3455 C CA . ASP B 1 148 ? -18.969 -22.531 -24.516 1 97.69 148 ASP B CA 1
ATOM 3456 C C . ASP B 1 148 ? -18.5 -21.078 -24.438 1 97.69 148 ASP B C 1
ATOM 3458 O O . ASP B 1 148 ? -19.125 -20.25 -23.781 1 97.69 148 ASP B O 1
ATOM 3462 N N . PRO B 1 149 ? -17.453 -20.812 -25.234 1 97.12 149 PRO B N 1
ATOM 3463 C CA . PRO B 1 149 ? -16.891 -19.453 -25.172 1 97.12 149 PRO B CA 1
ATOM 3464 C C . PRO B 1 149 ? -17.734 -18.422 -25.922 1 97.12 149 PRO B C 1
ATOM 3466 O O . PRO B 1 149 ? -17.203 -17.672 -26.734 1 97.12 149 PRO B O 1
ATOM 3469 N N . SER B 1 150 ? -19.031 -18.312 -25.562 1 97.81 150 SER B N 1
ATOM 3470 C CA . SER B 1 150 ? -19.938 -17.328 -26.141 1 97.81 150 SER B CA 1
ATOM 3471 C C . SER B 1 150 ? -19.766 -15.969 -25.469 1 97.81 150 SER B C 1
ATOM 3473 O O . SER B 1 150 ? -19.203 -15.875 -24.375 1 97.81 150 SER B O 1
ATOM 3475 N N . GLN B 1 151 ? -20.219 -14.93 -26.188 1 97.56 151 GLN B N 1
ATOM 3476 C CA . GLN B 1 151 ? -20.188 -13.586 -25.609 1 97.56 151 GLN B CA 1
ATOM 3477 C C . GLN B 1 151 ? -21 -13.531 -24.312 1 97.56 151 GLN B C 1
ATOM 3479 O O . GLN B 1 151 ? -20.641 -12.812 -23.391 1 97.56 151 GLN B O 1
ATOM 3484 N N . LYS B 1 152 ? -22.047 -14.289 -24.312 1 97.75 152 LYS B N 1
ATOM 3485 C CA . LYS B 1 152 ? -22.891 -14.344 -23.125 1 97.75 152 LYS B CA 1
ATOM 3486 C C . LYS B 1 152 ? -22.125 -14.875 -21.922 1 97.75 152 LYS B C 1
ATOM 3488 O O . LYS B 1 152 ? -22.141 -14.266 -20.844 1 97.75 152 LYS B O 1
ATOM 3493 N N . ASN B 1 153 ? -21.438 -16.031 -22.062 1 98.12 153 ASN B N 1
ATOM 3494 C CA . ASN B 1 153 ? -20.656 -16.609 -20.969 1 98.12 153 ASN B CA 1
ATOM 3495 C C . ASN B 1 153 ? -19.469 -15.742 -20.594 1 98.12 153 ASN B C 1
ATOM 3497 O O . ASN B 1 153 ? -19.109 -15.656 -19.422 1 98.12 153 ASN B O 1
ATOM 3501 N N . ARG B 1 154 ? -18.891 -15.102 -21.594 1 98 154 ARG B N 1
ATOM 3502 C CA . ARG B 1 154 ? -17.812 -14.164 -21.344 1 98 154 ARG B CA 1
ATOM 3503 C C . ARG B 1 154 ? -18.281 -12.984 -20.5 1 98 154 ARG B C 1
ATOM 3505 O O . ARG B 1 154 ? -17.641 -12.625 -19.5 1 98 154 ARG B O 1
ATOM 3512 N N . ASP B 1 155 ? -19.438 -12.398 -20.844 1 97.75 155 ASP B N 1
ATOM 3513 C CA . ASP B 1 155 ? -19.984 -11.242 -20.156 1 97.75 155 ASP B CA 1
ATOM 3514 C C . ASP B 1 155 ? -20.391 -11.594 -18.719 1 97.75 155 ASP B C 1
ATOM 3516 O O . ASP B 1 155 ? -20.297 -10.758 -17.828 1 97.75 155 ASP B O 1
ATOM 3520 N N . ALA B 1 156 ? -20.781 -12.836 -18.531 1 97.31 156 ALA B N 1
ATOM 3521 C CA . ALA B 1 156 ? -21.188 -13.281 -17.188 1 97.31 156 ALA B CA 1
ATOM 3522 C C . ALA B 1 156 ? -20.016 -13.195 -16.219 1 97.31 156 ALA B C 1
ATOM 3524 O O . ALA B 1 156 ? -20.219 -13.023 -15.008 1 97.31 156 ALA B O 1
ATOM 3525 N N . LEU B 1 157 ? -18.828 -13.234 -16.75 1 98.06 157 LEU B N 1
ATOM 3526 C CA . LEU B 1 157 ? -17.641 -13.242 -15.914 1 98.06 157 LEU B CA 1
ATOM 3527 C C . LEU B 1 157 ? -17.25 -11.828 -15.492 1 98.06 157 LEU B C 1
ATOM 3529 O O . LEU B 1 157 ? -16.391 -11.641 -14.633 1 98.06 157 LEU B O 1
ATOM 3533 N N . ARG B 1 158 ? -17.875 -10.812 -16.031 1 97.5 158 ARG B N 1
ATOM 3534 C CA . ARG B 1 158 ? -17.578 -9.422 -15.703 1 97.5 158 ARG B CA 1
ATOM 3535 C C . ARG B 1 158 ? -17.891 -9.141 -14.234 1 97.5 158 ARG B C 1
ATOM 3537 O O . ARG B 1 158 ? -17.281 -8.25 -13.633 1 97.5 158 ARG B O 1
ATOM 3544 N N . ALA B 1 159 ? -18.75 -9.93 -13.625 1 95.94 159 ALA B N 1
ATOM 3545 C CA . ALA B 1 159 ? -19.078 -9.789 -12.211 1 95.94 159 ALA B CA 1
ATOM 3546 C C . ALA B 1 159 ? -17.875 -10.039 -11.328 1 95.94 159 ALA B C 1
ATOM 3548 O O . ALA B 1 159 ? -17.766 -9.484 -10.234 1 95.94 159 ALA B O 1
ATOM 3549 N N . PHE B 1 160 ? -16.891 -10.836 -11.805 1 95.75 160 PHE B N 1
ATOM 3550 C CA . PHE B 1 160 ? -15.68 -11.172 -11.062 1 95.75 160 PHE B CA 1
ATOM 3551 C C . PHE B 1 160 ? -14.719 -9.992 -11.031 1 95.75 160 PHE B C 1
ATOM 3553 O O . PHE B 1 160 ? -13.758 -9.992 -10.25 1 95.75 160 PHE B O 1
ATOM 3560 N N . LEU B 1 161 ? -15.008 -8.977 -11.82 1 97.88 161 LEU B N 1
ATOM 3561 C CA . LEU B 1 161 ? -14.016 -7.93 -12.039 1 97.88 161 LEU B CA 1
ATOM 3562 C C . LEU B 1 161 ? -14.414 -6.648 -11.312 1 97.88 161 LEU B C 1
ATOM 3564 O O . LEU B 1 161 ? -13.711 -5.637 -11.406 1 97.88 161 LEU B O 1
ATOM 3568 N N . THR B 1 162 ? -15.523 -6.668 -10.516 1 97.56 162 THR B N 1
ATOM 3569 C CA . THR B 1 162 ? -16.031 -5.473 -9.852 1 97.56 162 THR B CA 1
ATOM 3570 C C . THR B 1 162 ? -15.281 -5.234 -8.539 1 97.56 162 THR B C 1
ATOM 3572 O O . THR B 1 162 ? -14.773 -6.176 -7.926 1 97.56 162 THR B O 1
ATOM 3575 N N . PRO B 1 163 ? -15.203 -3.977 -8.062 1 97.81 163 PRO B N 1
ATOM 3576 C CA . PRO B 1 163 ? -14.609 -3.678 -6.762 1 97.81 163 PRO B CA 1
ATOM 3577 C C . PRO B 1 163 ? -15.258 -4.461 -5.621 1 97.81 163 PRO B C 1
ATOM 3579 O O . PRO B 1 163 ? -14.578 -4.836 -4.66 1 97.81 163 PRO B O 1
ATOM 3582 N N . GLU B 1 164 ? -16.547 -4.707 -5.715 1 97.81 164 GLU B N 1
ATOM 3583 C CA . GLU B 1 164 ? -17.25 -5.48 -4.691 1 97.81 164 GLU B CA 1
ATOM 3584 C C . GLU B 1 164 ? -16.719 -6.91 -4.621 1 97.81 164 GLU B C 1
ATOM 3586 O O . GLU B 1 164 ? -16.531 -7.453 -3.529 1 97.81 164 GLU B O 1
ATOM 3591 N N . THR B 1 165 ? -16.484 -7.488 -5.762 1 97.75 165 THR B N 1
ATOM 3592 C CA . THR B 1 165 ? -15.93 -8.836 -5.805 1 97.75 165 THR B CA 1
ATOM 3593 C C . THR B 1 165 ? -14.5 -8.844 -5.273 1 97.75 165 THR B C 1
ATOM 3595 O O . THR B 1 165 ? -14.102 -9.773 -4.566 1 97.75 165 THR B O 1
ATOM 3598 N N . THR B 1 166 ? -13.711 -7.828 -5.641 1 98.56 166 THR B N 1
ATOM 3599 C CA . THR B 1 166 ? -12.352 -7.723 -5.105 1 98.56 166 THR B CA 1
ATOM 3600 C C . THR B 1 166 ? -12.383 -7.668 -3.582 1 98.56 166 THR B C 1
ATOM 3602 O O . THR B 1 166 ? -11.617 -8.375 -2.918 1 98.56 166 THR B O 1
ATOM 3605 N N . HIS B 1 167 ? -13.281 -6.848 -3.035 1 98.38 167 HIS B N 1
ATOM 3606 C CA . HIS B 1 167 ? -13.43 -6.758 -1.587 1 98.38 167 HIS B CA 1
ATOM 3607 C C . HIS B 1 167 ? -13.773 -8.109 -0.981 1 98.38 167 HIS B C 1
ATOM 3609 O O . HIS B 1 167 ? -13.195 -8.508 0.036 1 98.38 167 HIS B O 1
ATOM 3615 N N . TRP B 1 168 ? -14.68 -8.789 -1.612 1 98.38 168 TRP B N 1
ATOM 3616 C CA . TRP B 1 168 ? -15.078 -10.117 -1.146 1 98.38 168 TRP B CA 1
ATOM 3617 C C . TRP B 1 168 ? -13.898 -11.078 -1.162 1 98.38 168 TRP B C 1
ATOM 3619 O O . TRP B 1 168 ? -13.688 -11.836 -0.211 1 98.38 168 TRP B O 1
ATOM 3629 N N . GLN B 1 169 ? -13.047 -11.086 -2.215 1 98.06 169 GLN B N 1
ATOM 3630 C CA . GLN B 1 169 ? -11.875 -11.953 -2.314 1 98.06 169 GLN B CA 1
ATOM 3631 C C . GLN B 1 169 ? -10.906 -11.695 -1.166 1 98.06 169 GLN B C 1
ATOM 3633 O O . GLN B 1 169 ? -10.25 -12.625 -0.683 1 98.06 169 GLN B O 1
ATOM 3638 N N . TYR B 1 170 ? -10.82 -10.461 -0.757 1 98.69 170 TYR B N 1
ATOM 3639 C CA . TYR B 1 170 ? -9.875 -10.078 0.285 1 98.69 170 TYR B CA 1
ATOM 3640 C C . TYR B 1 170 ? -10.406 -10.445 1.665 1 98.69 170 TYR B C 1
ATOM 3642 O O . TYR B 1 170 ? -9.633 -10.789 2.562 1 98.69 170 TYR B O 1
ATOM 3650 N N . THR B 1 171 ? -11.703 -10.406 1.871 1 98.62 171 THR B N 1
ATOM 3651 C CA . THR B 1 171 ? -12.219 -10.453 3.234 1 98.62 171 THR B CA 1
ATOM 3652 C C . THR B 1 171 ? -12.852 -11.812 3.523 1 98.62 171 THR B C 1
ATOM 3654 O O . THR B 1 171 ? -12.883 -12.258 4.672 1 98.62 171 THR B O 1
ATOM 3657 N N . HIS B 1 172 ? -13.367 -12.477 2.488 1 98.31 172 HIS B N 1
ATOM 3658 C CA . HIS B 1 172 ? -14.016 -13.766 2.713 1 98.31 172 HIS B CA 1
ATOM 3659 C C . HIS B 1 172 ? -13.047 -14.773 3.328 1 98.31 172 HIS B C 1
ATOM 3661 O O . HIS B 1 172 ? -11.914 -14.906 2.867 1 98.31 172 HIS B O 1
ATOM 3667 N N . GLY B 1 173 ? -13.477 -15.438 4.348 1 98.38 173 GLY B N 1
ATOM 3668 C CA . GLY B 1 173 ? -12.703 -16.5 4.965 1 98.38 173 GLY B CA 1
ATOM 3669 C C . GLY B 1 173 ? -11.789 -16.016 6.078 1 98.38 173 GLY B C 1
ATOM 3670 O O . GLY B 1 173 ? -11.211 -16.812 6.812 1 98.38 173 GLY B O 1
ATOM 3671 N N . THR B 1 174 ? -11.602 -14.695 6.156 1 98.31 174 THR B N 1
ATOM 3672 C CA . THR B 1 174 ? -10.812 -14.156 7.262 1 98.31 174 THR B CA 1
ATOM 3673 C C . THR B 1 174 ? -11.594 -14.234 8.57 1 98.31 174 THR B C 1
ATOM 3675 O O . THR B 1 174 ? -12.828 -14.211 8.562 1 98.31 174 THR B O 1
ATOM 3678 N N . THR B 1 175 ? -10.891 -14.312 9.695 1 97.5 175 THR B N 1
ATOM 3679 C CA . THR B 1 175 ? -11.539 -14.367 11 1 97.5 175 THR B CA 1
ATOM 3680 C C . THR B 1 175 ? -11.977 -12.977 11.453 1 97.5 175 THR B C 1
ATOM 3682 O O . THR B 1 175 ? -12.898 -12.836 12.258 1 97.5 175 THR B O 1
ATOM 3685 N N . ASP B 1 176 ? -11.328 -11.977 11.008 1 96.75 176 ASP B N 1
ATOM 3686 C CA . ASP B 1 176 ? -11.625 -10.594 11.344 1 96.75 176 ASP B CA 1
ATOM 3687 C C . ASP B 1 176 ? -11.359 -9.664 10.164 1 96.75 176 ASP B C 1
ATOM 3689 O O . ASP B 1 176 ? -10.227 -9.219 9.961 1 96.75 176 ASP B O 1
ATOM 3693 N N . PRO B 1 177 ? -12.359 -9.273 9.469 1 97.38 177 PRO B N 1
ATOM 3694 C CA . PRO B 1 177 ? -12.188 -8.414 8.297 1 97.38 177 PRO B CA 1
ATOM 3695 C C . PRO B 1 177 ? -11.539 -7.074 8.633 1 97.38 177 PRO B C 1
ATOM 3697 O O . PRO B 1 177 ? -10.984 -6.41 7.754 1 97.38 177 PRO B O 1
ATOM 3700 N N . GLN B 1 178 ? -11.555 -6.633 9.906 1 97.06 178 GLN B N 1
ATOM 3701 C CA . GLN B 1 178 ? -10.969 -5.355 10.305 1 97.06 178 GLN B CA 1
ATOM 3702 C C . GLN B 1 178 ? -9.445 -5.43 10.289 1 97.06 178 GLN B C 1
ATOM 3704 O O . GLN B 1 178 ? -8.766 -4.406 10.391 1 97.06 178 GLN B O 1
ATOM 3709 N N . ARG B 1 179 ? -8.945 -6.625 10.086 1 97.12 179 ARG B N 1
ATOM 3710 C CA . ARG B 1 179 ? -7.496 -6.809 10.031 1 97.12 179 ARG B CA 1
ATOM 3711 C C . ARG B 1 179 ? -6.996 -6.793 8.594 1 97.12 179 ARG B C 1
ATOM 3713 O O . ARG B 1 179 ? -5.793 -6.887 8.344 1 97.12 179 ARG B O 1
ATOM 3720 N N . VAL B 1 180 ? -7.906 -6.652 7.652 1 98.25 180 VAL B N 1
ATOM 3721 C CA . VAL B 1 180 ? -7.539 -6.629 6.242 1 98.25 180 VAL B CA 1
ATOM 3722 C C . VAL B 1 180 ? -7.355 -5.184 5.777 1 98.25 180 VAL B C 1
ATOM 3724 O O . VAL B 1 180 ? -8.305 -4.398 5.785 1 98.25 180 VAL B O 1
ATOM 3727 N N . SER B 1 181 ? -6.156 -4.895 5.441 1 98 181 SER B N 1
ATOM 3728 C CA . SER B 1 181 ? -5.875 -3.561 4.926 1 98 181 SER B CA 1
ATOM 3729 C C . SER B 1 181 ? -6.652 -3.291 3.641 1 98 181 SER B C 1
ATOM 3731 O O . SER B 1 181 ? -6.68 -4.129 2.736 1 98 181 SER B O 1
ATOM 3733 N N . PRO B 1 182 ? -7.234 -2.154 3.502 1 98.25 182 PRO B N 1
ATOM 3734 C CA . PRO B 1 182 ? -7.895 -1.83 2.236 1 98.25 182 PRO B CA 1
ATOM 3735 C C . PRO B 1 182 ? -6.902 -1.468 1.131 1 98.25 182 PRO B C 1
ATOM 3737 O O . PRO B 1 182 ? -7.289 -1.348 -0.034 1 98.25 182 PRO B O 1
ATOM 3740 N N . ASP B 1 183 ? -5.629 -1.306 1.438 1 98.56 183 ASP B N 1
ATOM 3741 C CA . ASP B 1 183 ? -4.664 -0.768 0.483 1 98.56 183 ASP B CA 1
ATOM 3742 C C . ASP B 1 183 ? -4.453 -1.729 -0.685 1 98.56 183 ASP B C 1
ATOM 3744 O O . ASP B 1 183 ? -4.422 -1.309 -1.844 1 98.56 183 ASP B O 1
ATOM 3748 N N . GLY B 1 184 ? -4.328 -3.031 -0.374 1 98.56 184 GLY B N 1
ATOM 3749 C CA . GLY B 1 184 ? -4.125 -4.012 -1.43 1 98.56 184 GLY B CA 1
ATOM 3750 C C . GLY B 1 184 ? -5.27 -4.066 -2.422 1 98.56 184 GLY B C 1
ATOM 3751 O O . GLY B 1 184 ? -5.055 -4.004 -3.633 1 98.56 184 GLY B O 1
ATOM 3752 N N . GLN B 1 185 ? -6.477 -4.168 -1.9 1 98.62 185 GLN B N 1
ATOM 3753 C CA . GLN B 1 185 ? -7.637 -4.258 -2.785 1 98.62 185 GLN B CA 1
ATOM 3754 C C . GLN B 1 185 ? -7.82 -2.965 -3.576 1 98.62 185 GLN B C 1
ATOM 3756 O O . GLN B 1 185 ? -8.242 -2.996 -4.734 1 98.62 185 GLN B O 1
ATOM 3761 N N . ASN B 1 186 ? -7.52 -1.811 -2.957 1 98.75 186 ASN B N 1
ATOM 3762 C CA . ASN B 1 186 ? -7.695 -0.546 -3.666 1 98.75 186 ASN B CA 1
ATOM 3763 C C . ASN B 1 186 ? -6.641 -0.361 -4.75 1 98.75 186 ASN B C 1
ATOM 3765 O O . ASN B 1 186 ? -6.914 0.235 -5.793 1 98.75 186 ASN B O 1
ATOM 3769 N N . LEU B 1 187 ? -5.422 -0.854 -4.516 1 98.88 187 LEU B N 1
ATOM 3770 C CA . LEU B 1 187 ? -4.426 -0.885 -5.582 1 98.88 187 LEU B CA 1
ATOM 3771 C C . LEU B 1 187 ? -4.875 -1.793 -6.719 1 98.88 187 LEU B C 1
ATOM 3773 O O . LEU B 1 187 ? -4.715 -1.451 -7.895 1 98.88 187 LEU B O 1
ATOM 3777 N N . ASP B 1 188 ? -5.441 -2.953 -6.367 1 98.88 188 ASP B N 1
ATOM 3778 C CA . ASP B 1 188 ? -5.996 -3.826 -7.398 1 98.88 188 ASP B CA 1
ATOM 3779 C C . ASP B 1 188 ? -7.043 -3.092 -8.234 1 98.88 188 ASP B C 1
ATOM 3781 O O . ASP B 1 188 ? -6.996 -3.129 -9.469 1 98.88 188 ASP B O 1
ATOM 3785 N N . ASN B 1 189 ? -7.965 -2.451 -7.523 1 98.75 189 ASN B N 1
ATOM 3786 C CA . ASN B 1 189 ? -9.023 -1.722 -8.211 1 98.75 189 ASN B CA 1
ATOM 3787 C C . ASN B 1 189 ? -8.461 -0.594 -9.07 1 98.75 189 ASN B C 1
ATOM 3789 O O . ASN B 1 189 ? -8.984 -0.313 -10.148 1 98.75 189 ASN B O 1
ATOM 3793 N N . TYR B 1 190 ? -7.395 0.026 -8.594 1 98.69 190 TYR B N 1
ATOM 3794 C CA . TYR B 1 190 ? -6.719 1.067 -9.359 1 98.69 190 TYR B CA 1
ATOM 3795 C C . TYR B 1 190 ? -6.215 0.524 -10.695 1 98.69 190 TYR B C 1
ATOM 3797 O O . TYR B 1 190 ? -6.484 1.101 -11.75 1 98.69 190 TYR B O 1
ATOM 3805 N N . TYR B 1 191 ? -5.527 -0.599 -10.68 1 98.56 191 TYR B N 1
ATOM 3806 C CA . TYR B 1 191 ? -4.949 -1.178 -11.883 1 98.56 191 TYR B CA 1
ATOM 3807 C C . TYR B 1 191 ? -6.027 -1.779 -12.773 1 98.56 191 TYR B C 1
ATOM 3809 O O . TYR B 1 191 ? -5.914 -1.757 -14 1 98.56 191 TYR B O 1
ATOM 3817 N N . MET B 1 192 ? -7.105 -2.293 -12.156 1 98 192 MET B N 1
ATOM 3818 C CA . MET B 1 192 ? -8.188 -2.93 -12.906 1 98 192 MET B CA 1
ATOM 3819 C C . MET B 1 192 ? -9.047 -1.889 -13.617 1 98 192 MET B C 1
ATOM 3821 O O . MET B 1 192 ? -9.797 -2.219 -14.539 1 98 192 MET B O 1
ATOM 3825 N N . ALA B 1 193 ? -8.922 -0.623 -13.18 1 97.19 193 ALA B N 1
ATOM 3826 C CA . ALA B 1 193 ? -9.734 0.44 -13.766 1 97.19 193 ALA B CA 1
ATOM 3827 C C . ALA B 1 193 ? -9.141 0.922 -15.086 1 97.19 193 ALA B C 1
ATOM 3829 O O . ALA B 1 193 ? -9.789 1.663 -15.828 1 97.19 193 ALA B O 1
ATOM 3830 N N . ARG B 1 194 ? -7.922 0.489 -15.453 1 96.75 194 ARG B N 1
ATOM 3831 C CA . ARG B 1 194 ? -7.285 0.887 -16.703 1 96.75 194 ARG B CA 1
ATOM 3832 C C . ARG B 1 194 ? -8.055 0.349 -17.906 1 96.75 194 ARG B C 1
ATOM 3834 O O . ARG B 1 194 ? -8.578 -0.768 -17.875 1 96.75 194 ARG B O 1
ATOM 3841 N N . PRO B 1 195 ? -8.094 1.178 -18.969 1 96.75 195 PRO B N 1
ATOM 3842 C CA . PRO B 1 195 ? -8.758 0.672 -20.172 1 96.75 195 PRO B CA 1
ATOM 3843 C C . PRO B 1 195 ? -8.156 -0.639 -20.672 1 96.75 195 PRO B C 1
ATOM 3845 O O . PRO B 1 195 ? -6.938 -0.752 -20.812 1 96.75 195 PRO B O 1
ATOM 3848 N N . GLY B 1 196 ? -9 -1.656 -20.859 1 97.25 196 GLY B N 1
ATOM 3849 C CA . GLY B 1 196 ? -8.562 -2.92 -21.422 1 97.25 196 GLY B CA 1
ATOM 3850 C C . GLY B 1 196 ? -8.25 -3.975 -20.391 1 97.25 196 GLY B C 1
ATOM 3851 O O . GLY B 1 196 ? -8.148 -5.16 -20.703 1 97.25 196 GLY B O 1
ATOM 3852 N N . ALA B 1 197 ? -8.133 -3.592 -19.156 1 98.25 197 ALA B N 1
ATOM 3853 C CA . ALA B 1 197 ? -7.719 -4.523 -18.109 1 98.25 197 ALA B CA 1
ATOM 3854 C C . ALA B 1 197 ? -8.75 -5.633 -17.922 1 98.25 197 ALA B C 1
ATOM 3856 O O . ALA B 1 197 ? -8.391 -6.801 -17.734 1 98.25 197 ALA B O 1
ATOM 3857 N N . HIS B 1 198 ? -10.031 -5.25 -17.984 1 98.19 198 HIS B N 1
ATOM 3858 C CA . HIS B 1 198 ? -11.078 -6.25 -17.828 1 98.19 198 HIS B CA 1
ATOM 3859 C C . HIS B 1 198 ? -11.023 -7.289 -18.938 1 98.19 198 HIS B C 1
ATOM 3861 O O . HIS B 1 198 ? -11.156 -8.492 -18.688 1 98.19 198 HIS B O 1
ATOM 3867 N N . ASP B 1 199 ? -10.797 -6.836 -20.109 1 98 199 ASP B N 1
ATOM 3868 C CA . ASP B 1 199 ? -10.758 -7.75 -21.25 1 98 199 ASP B CA 1
ATOM 3869 C C . ASP B 1 199 ? -9.555 -8.688 -21.156 1 98 199 ASP B C 1
ATOM 3871 O O . ASP B 1 199 ? -9.641 -9.859 -21.531 1 98 199 ASP B O 1
ATOM 3875 N N . VAL B 1 200 ? -8.445 -8.164 -20.688 1 98.31 200 VAL B N 1
ATOM 3876 C CA . VAL B 1 200 ? -7.262 -8.984 -20.453 1 98.31 200 VAL B CA 1
ATOM 3877 C C . VAL B 1 200 ? -7.598 -10.109 -19.484 1 98.31 200 VAL B C 1
ATOM 3879 O O . VAL B 1 200 ? -7.254 -11.266 -19.719 1 98.31 200 VAL B O 1
ATOM 3882 N N . GLN B 1 201 ? -8.359 -9.758 -18.438 1 98.56 201 GLN B N 1
ATOM 3883 C CA . GLN B 1 201 ? -8.695 -10.758 -17.422 1 98.56 201 GLN B CA 1
ATOM 3884 C C . GLN B 1 201 ? -9.695 -11.773 -17.969 1 98.56 201 GLN B C 1
ATOM 3886 O O . GLN B 1 201 ? -9.625 -12.961 -17.641 1 98.56 201 GLN B O 1
ATOM 3891 N N . LEU B 1 202 ? -10.609 -11.297 -18.766 1 98.5 202 LEU B N 1
ATOM 3892 C CA . LEU B 1 202 ? -11.578 -12.211 -19.359 1 98.5 202 LEU B CA 1
ATOM 3893 C C . LEU B 1 202 ? -10.883 -13.219 -20.266 1 98.5 202 LEU B C 1
ATOM 3895 O O . LEU B 1 202 ? -11.266 -14.391 -20.312 1 98.5 202 LEU B O 1
ATOM 3899 N N . ASP B 1 203 ? -9.844 -12.75 -21 1 98.44 203 ASP B N 1
ATOM 3900 C CA . ASP B 1 203 ? -9.039 -13.672 -21.797 1 98.44 203 ASP B CA 1
ATOM 3901 C C . ASP B 1 203 ? -8.359 -14.711 -20.906 1 98.44 203 ASP B C 1
ATOM 3903 O O . ASP B 1 203 ? -8.352 -15.906 -21.234 1 98.44 203 ASP B O 1
ATOM 3907 N N . LEU B 1 204 ? -7.855 -14.312 -19.828 1 98.62 204 LEU B N 1
ATOM 3908 C CA . LEU B 1 204 ? -7.129 -15.211 -18.938 1 98.62 204 LEU B CA 1
ATOM 3909 C C . LEU B 1 204 ? -8.086 -16.172 -18.25 1 98.62 204 LEU B C 1
ATOM 3911 O O . LEU B 1 204 ? -7.75 -17.344 -18.016 1 98.62 204 LEU B O 1
ATOM 3915 N N . PHE B 1 205 ? -9.273 -15.672 -17.891 1 98.38 205 PHE B N 1
ATOM 3916 C CA . PHE B 1 205 ? -10.297 -16.578 -17.375 1 98.38 205 PHE B CA 1
ATOM 3917 C C . PHE B 1 205 ? -10.562 -17.703 -18.375 1 98.38 205 PHE B C 1
ATOM 3919 O O . PHE B 1 205 ? -10.672 -18.859 -17.984 1 98.38 205 PHE B O 1
ATOM 3926 N N . GLY B 1 206 ? -10.672 -17.328 -19.562 1 98.12 206 GLY B N 1
ATOM 3927 C CA . GLY B 1 206 ? -10.891 -18.312 -20.609 1 98.12 206 GLY B CA 1
ATOM 3928 C C . GLY B 1 206 ? -9.719 -19.266 -20.797 1 98.12 206 GLY B C 1
ATOM 3929 O O . GLY B 1 206 ? -9.906 -20.469 -21 1 98.12 206 GLY B O 1
ATOM 3930 N N . ASP B 1 207 ? -8.555 -18.75 -20.688 1 98.44 207 ASP B N 1
ATOM 3931 C CA . ASP B 1 207 ? -7.352 -19.547 -20.938 1 98.44 207 ASP B CA 1
ATOM 3932 C C . ASP B 1 207 ? -7.02 -20.453 -19.766 1 98.44 207 ASP B C 1
ATOM 3934 O O . ASP B 1 207 ? -6.156 -21.328 -19.859 1 98.44 207 ASP B O 1
ATOM 3938 N N . TYR B 1 208 ? -7.648 -20.266 -18.672 1 98.19 208 TYR B N 1
ATOM 3939 C CA . TYR B 1 208 ? -7.297 -21.062 -17.5 1 98.19 208 TYR B CA 1
ATOM 3940 C C . TYR B 1 208 ? -7.523 -22.547 -17.75 1 98.19 208 TYR B C 1
ATOM 3942 O O . TYR B 1 208 ? -6.883 -23.391 -17.125 1 98.19 208 TYR B O 1
ATOM 3950 N N . LYS B 1 209 ? -8.383 -22.891 -18.672 1 97.94 209 LYS B N 1
ATOM 3951 C CA . LYS B 1 209 ? -8.602 -24.297 -19.016 1 97.94 209 LYS B CA 1
ATOM 3952 C C . LYS B 1 209 ? -7.305 -24.953 -19.469 1 97.94 209 LYS B C 1
ATOM 3954 O O . LYS B 1 209 ? -7.129 -26.156 -19.281 1 97.94 209 LYS B O 1
ATOM 3959 N N . SER B 1 210 ? -6.383 -24.172 -20.031 1 98.19 210 SER B N 1
ATOM 3960 C CA . SER B 1 210 ? -5.102 -24.719 -20.453 1 98.19 210 SER B CA 1
ATOM 3961 C C . SER B 1 210 ? -4.262 -25.156 -19.266 1 98.19 210 SER B C 1
ATOM 3963 O O . SER B 1 210 ? -3.451 -26.078 -19.375 1 98.19 210 SER B O 1
ATOM 3965 N N . ASN B 1 211 ? -4.422 -24.484 -18.109 1 98.44 211 ASN B N 1
ATOM 3966 C CA . ASN B 1 211 ? -3.725 -24.875 -16.891 1 98.44 211 ASN B CA 1
ATOM 3967 C C . ASN B 1 211 ? -4.258 -26.203 -16.344 1 98.44 211 ASN B C 1
ATOM 3969 O O . ASN B 1 211 ? -3.48 -27.062 -15.93 1 98.44 211 ASN B O 1
ATOM 3973 N N . VAL B 1 212 ? -5.586 -26.312 -16.344 1 98.31 212 VAL B N 1
ATOM 3974 C CA . VAL B 1 212 ? -6.203 -27.547 -15.875 1 98.31 212 VAL B CA 1
ATOM 3975 C C . VAL B 1 212 ? -5.762 -28.719 -16.75 1 98.31 212 VAL B C 1
ATOM 3977 O O . VAL B 1 212 ? -5.457 -29.812 -16.234 1 98.31 212 VAL B O 1
ATOM 3980 N N . ALA B 1 213 ? -5.637 -28.484 -18.016 1 98.5 213 ALA B N 1
ATOM 3981 C CA . ALA B 1 213 ? -5.191 -29.5 -18.953 1 98.5 213 ALA B CA 1
ATOM 3982 C C . ALA B 1 213 ? -3.742 -29.906 -18.688 1 98.5 213 ALA B C 1
ATOM 3984 O O . ALA B 1 213 ? -3.32 -31 -19.031 1 98.5 213 ALA B O 1
ATOM 3985 N N . LEU B 1 214 ? -2.982 -29.047 -18.031 1 98.75 214 LEU B N 1
ATOM 3986 C CA . LEU B 1 214 ? -1.566 -29.281 -17.781 1 98.75 214 LEU B CA 1
ATOM 3987 C C . LEU B 1 214 ? -1.349 -29.875 -16.391 1 98.75 214 LEU B C 1
ATOM 3989 O O . LEU B 1 214 ? -0.22 -30.203 -16.016 1 98.75 214 LEU B O 1
ATOM 3993 N N . TYR B 1 215 ? -2.418 -30.078 -15.586 1 98.75 215 TYR B N 1
ATOM 3994 C CA . TYR B 1 215 ? -2.256 -30.609 -14.234 1 98.75 215 TYR B CA 1
ATOM 3995 C C . TYR B 1 215 ? -1.496 -31.938 -14.25 1 98.75 215 TYR B C 1
ATOM 3997 O O . TYR B 1 215 ? -0.57 -32.125 -13.461 1 98.75 215 TYR B O 1
ATOM 4005 N N . PRO B 1 216 ? -1.779 -32.844 -15.227 1 98.75 216 PRO B N 1
ATOM 4006 C CA . PRO B 1 216 ? -1.009 -34.094 -15.234 1 98.75 216 PRO B CA 1
ATOM 4007 C C . PRO B 1 216 ? 0.487 -33.875 -15.438 1 98.75 216 PRO B C 1
ATOM 4009 O O . PRO B 1 216 ? 1.31 -34.562 -14.828 1 98.75 216 PRO B O 1
ATOM 4012 N N . ALA B 1 217 ? 0.843 -32.906 -16.219 1 98.88 217 ALA B N 1
ATOM 4013 C CA . ALA B 1 217 ? 2.254 -32.594 -16.438 1 98.88 217 ALA B CA 1
ATOM 4014 C C . ALA B 1 217 ? 2.889 -32 -15.188 1 98.88 217 ALA B C 1
ATOM 4016 O O . ALA B 1 217 ? 4.027 -32.344 -14.852 1 98.88 217 ALA B O 1
ATOM 4017 N N . PHE B 1 218 ? 2.205 -31.109 -14.523 1 98.88 218 PHE B N 1
ATOM 4018 C CA . PHE B 1 218 ? 2.695 -30.547 -13.273 1 98.88 218 PHE B CA 1
ATOM 4019 C C . PHE B 1 218 ? 2.869 -31.625 -12.219 1 98.88 218 PHE B C 1
ATOM 4021 O O . PHE B 1 218 ? 3.898 -31.688 -11.539 1 98.88 218 PHE B O 1
ATOM 4028 N N . GLN B 1 219 ? 1.861 -32.5 -12.125 1 98.88 219 GLN B N 1
ATOM 4029 C CA . GLN B 1 219 ? 1.888 -33.594 -11.164 1 98.88 219 GLN B CA 1
ATOM 4030 C C . GLN B 1 219 ? 3.043 -34.531 -11.453 1 98.88 219 GLN B C 1
ATOM 4032 O O . GLN B 1 219 ? 3.725 -35 -10.531 1 98.88 219 GLN B O 1
ATOM 4037 N N . ASN B 1 220 ? 3.246 -34.812 -12.695 1 98.88 220 ASN B N 1
ATOM 4038 C CA . ASN B 1 220 ? 4.391 -35.625 -13.078 1 98.88 220 ASN B CA 1
ATOM 4039 C C . ASN B 1 220 ? 5.711 -35 -12.672 1 98.88 220 ASN B C 1
ATOM 4041 O O . ASN B 1 220 ? 6.625 -35.656 -12.203 1 98.88 220 ASN B O 1
ATOM 4045 N N . TYR B 1 221 ? 5.793 -33.688 -12.867 1 98.88 221 TYR B N 1
ATOM 4046 C CA . TYR B 1 221 ? 6.977 -32.938 -12.43 1 98.88 221 TYR B CA 1
ATOM 4047 C C . TYR B 1 221 ? 7.199 -33.125 -10.93 1 98.88 221 TYR B C 1
ATOM 4049 O O . TYR B 1 221 ? 8.32 -33.375 -10.484 1 98.88 221 TYR B O 1
ATOM 4057 N N . PHE B 1 222 ? 6.141 -32.938 -10.125 1 98.88 222 PHE B N 1
ATOM 4058 C CA . PHE B 1 222 ? 6.254 -33.094 -8.672 1 98.88 222 PHE B CA 1
ATOM 4059 C C . PHE B 1 222 ? 6.727 -34.469 -8.289 1 98.88 222 PHE B C 1
ATOM 4061 O O . PHE B 1 222 ? 7.527 -34.625 -7.367 1 98.88 222 PHE B O 1
ATOM 4068 N N . ARG B 1 223 ? 6.254 -35.5 -9.031 1 98.44 223 ARG B N 1
ATOM 4069 C CA . ARG B 1 223 ? 6.598 -36.875 -8.734 1 98.44 223 ARG B CA 1
ATOM 4070 C C . ARG B 1 223 ? 8.047 -37.156 -9.102 1 98.44 223 ARG B C 1
ATOM 4072 O O . ARG B 1 223 ? 8.75 -37.875 -8.367 1 98.44 223 ARG B O 1
ATOM 4079 N N . THR B 1 224 ? 8.438 -36.656 -10.164 1 98.62 224 THR B N 1
ATOM 4080 C CA . THR B 1 224 ? 9.727 -37 -10.75 1 98.62 224 THR B CA 1
ATOM 4081 C C . THR B 1 224 ? 10.859 -36.281 -10.055 1 98.62 224 THR B C 1
ATOM 4083 O O . THR B 1 224 ? 11.891 -36.844 -9.734 1 98.62 224 THR B O 1
ATOM 4086 N N . HIS B 1 225 ? 10.672 -35 -9.82 1 98.5 225 HIS B N 1
ATOM 4087 C CA . HIS B 1 225 ? 11.781 -34.188 -9.359 1 98.5 225 HIS B CA 1
ATOM 4088 C C . HIS B 1 225 ? 11.703 -33.969 -7.852 1 98.5 225 HIS B C 1
ATOM 4090 O O . HIS B 1 225 ? 12.711 -33.625 -7.219 1 98.5 225 HIS B O 1
ATOM 4096 N N . GLN B 1 226 ? 10.531 -34.031 -7.297 1 98.31 226 GLN B N 1
ATOM 4097 C CA . GLN B 1 226 ? 10.273 -33.906 -5.867 1 98.31 226 GLN B CA 1
ATOM 4098 C C . GLN B 1 226 ? 11.008 -32.688 -5.293 1 98.31 226 GLN B C 1
ATOM 4100 O O . GLN B 1 226 ? 11.727 -32.812 -4.301 1 98.31 226 GLN B O 1
ATOM 4105 N N . PRO B 1 227 ? 10.836 -31.531 -5.93 1 98.44 227 PRO B N 1
ATOM 4106 C CA . PRO B 1 227 ? 11.453 -30.344 -5.312 1 98.44 227 PRO B CA 1
ATOM 4107 C C . PRO B 1 227 ? 10.992 -30.141 -3.869 1 98.44 227 PRO B C 1
ATOM 4109 O O . PRO B 1 227 ? 9.867 -30.484 -3.516 1 98.44 227 PRO B O 1
ATOM 4112 N N . PRO B 1 228 ? 11.977 -29.625 -2.953 1 98.75 228 PRO B N 1
ATOM 4113 C CA . PRO B 1 228 ? 11.398 -29.141 -1.695 1 98.75 228 PRO B CA 1
ATOM 4114 C C . PRO B 1 228 ? 10.133 -28.312 -1.903 1 98.75 228 PRO B C 1
ATOM 4116 O O . PRO B 1 228 ? 10.109 -27.406 -2.74 1 98.75 228 PRO B O 1
ATOM 4119 N N . PHE B 1 229 ? 9.023 -28.688 -1.228 1 98.88 229 PHE B N 1
ATOM 4120 C CA . PHE B 1 229 ? 7.715 -28.109 -1.513 1 98.88 229 PHE B CA 1
ATOM 4121 C C . PHE B 1 229 ? 6.996 -27.734 -0.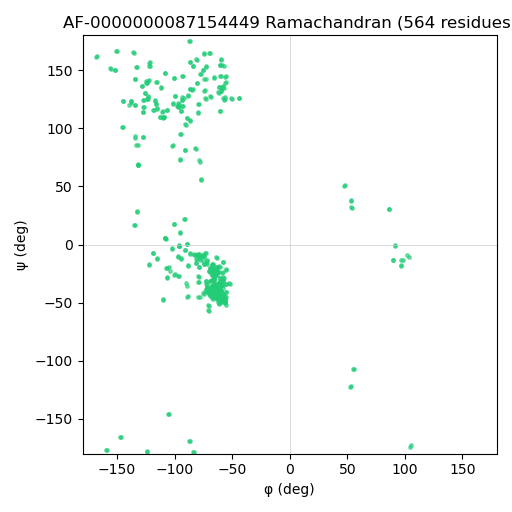222 1 98.88 229 PHE B C 1
ATOM 4123 O O . PHE B 1 229 ? 6.762 -28.594 0.633 1 98.88 229 PHE B O 1
ATOM 4130 N N . LEU B 1 230 ? 6.684 -26.453 -0.093 1 98.94 230 LEU B N 1
ATOM 4131 C CA . LEU B 1 230 ? 5.91 -25.938 1.031 1 98.94 230 LEU B CA 1
ATOM 4132 C C . LEU B 1 230 ? 4.609 -25.312 0.552 1 98.94 230 LEU B C 1
ATOM 4134 O O . LEU B 1 230 ? 4.633 -24.328 -0.198 1 98.94 230 LEU B O 1
ATOM 4138 N N . ALA B 1 231 ? 3.492 -25.891 0.941 1 98.94 231 ALA B N 1
ATOM 4139 C CA . ALA B 1 231 ? 2.199 -25.25 0.718 1 98.94 231 ALA B CA 1
ATOM 4140 C C . ALA B 1 231 ? 1.747 -24.484 1.955 1 98.94 231 ALA B C 1
ATOM 4142 O O . ALA B 1 231 ? 1.608 -25.062 3.037 1 98.94 231 ALA B O 1
ATOM 4143 N N . VAL B 1 232 ? 1.59 -23.203 1.84 1 98.88 232 VAL B N 1
ATOM 4144 C CA . VAL B 1 232 ? 1.002 -22.344 2.857 1 98.88 232 VAL B CA 1
ATOM 4145 C C . VAL B 1 232 ? -0.362 -21.844 2.387 1 98.88 232 VAL B C 1
ATOM 4147 O O . VAL B 1 232 ? -0.445 -20.953 1.542 1 98.88 232 VAL B O 1
ATOM 4150 N N . TRP B 1 233 ? -1.419 -22.328 2.992 1 98.88 233 TRP B N 1
ATOM 4151 C CA . TRP B 1 233 ? -2.734 -22.328 2.359 1 98.88 233 TRP B CA 1
ATOM 4152 C C . TRP B 1 233 ? -3.773 -21.672 3.266 1 98.88 233 TRP B C 1
ATOM 4154 O O . TRP B 1 233 ? -3.947 -22.094 4.414 1 98.88 233 TRP B O 1
ATOM 4164 N N . GLY B 1 234 ? -4.379 -20.531 2.744 1 98.81 234 GLY B N 1
ATOM 4165 C CA . GLY B 1 234 ? -5.594 -20.109 3.42 1 98.81 234 GLY B CA 1
ATOM 4166 C C . GLY B 1 234 ? -6.695 -21.141 3.385 1 98.81 234 GLY B C 1
ATOM 4167 O O . GLY B 1 234 ? -7.23 -21.453 2.318 1 98.81 234 GLY B O 1
ATOM 4168 N N . LYS B 1 235 ? -7.051 -21.641 4.449 1 98.31 235 LYS B N 1
ATOM 4169 C CA . LYS B 1 235 ? -7.922 -22.812 4.492 1 98.31 235 LYS B CA 1
ATOM 4170 C C . LYS B 1 235 ? -9.336 -22.453 4.047 1 98.31 235 LYS B C 1
ATOM 4172 O O . LYS B 1 235 ? -10.094 -23.328 3.607 1 98.31 235 LYS B O 1
ATOM 4177 N N . ASN B 1 236 ? -9.68 -21.156 4.16 1 98.56 236 ASN B N 1
ATOM 4178 C CA . ASN B 1 236 ? -11.039 -20.734 3.834 1 98.56 236 ASN B CA 1
ATOM 4179 C C . ASN B 1 236 ? -11.117 -20.109 2.445 1 98.56 236 ASN B C 1
ATOM 4181 O O . ASN B 1 236 ? -12.055 -19.375 2.145 1 98.56 236 ASN B O 1
ATOM 4185 N N . ASP B 1 237 ? -10.125 -20.344 1.624 1 98.5 237 ASP B N 1
ATOM 4186 C CA . ASP B 1 237 ? -10.109 -19.844 0.252 1 98.5 237 ASP B CA 1
ATOM 4187 C C . ASP B 1 237 ? -11.328 -20.344 -0.527 1 98.5 237 ASP B C 1
ATOM 4189 O O . ASP B 1 237 ? -11.562 -21.547 -0.61 1 98.5 237 ASP B O 1
ATOM 4193 N N . PRO B 1 238 ? -12.055 -19.438 -1.097 1 97.44 238 PRO B N 1
ATOM 4194 C CA . PRO B 1 238 ? -13.281 -19.844 -1.789 1 97.44 238 PRO B CA 1
ATOM 4195 C C . PRO B 1 238 ? -13.016 -20.422 -3.18 1 97.44 238 PRO B C 1
ATOM 4197 O O . PRO B 1 238 ? -13.922 -20.953 -3.816 1 97.44 238 PRO B O 1
ATOM 4200 N N . PHE B 1 239 ? -11.836 -20.359 -3.67 1 97.88 239 PHE B N 1
ATOM 4201 C CA . PHE B 1 239 ? -11.516 -20.797 -5.027 1 97.88 239 PHE B CA 1
ATOM 4202 C C . PHE B 1 239 ? -10.672 -22.062 -5.008 1 97.88 239 PHE B C 1
ATOM 4204 O O . PHE B 1 239 ? -10.914 -22.984 -5.789 1 97.88 239 PHE B O 1
ATOM 4211 N N . PHE B 1 240 ? -9.641 -22.047 -4.184 1 98.56 240 PHE B N 1
ATOM 4212 C CA . PHE B 1 240 ? -8.703 -23.156 -4.07 1 98.56 240 PHE B CA 1
ATOM 4213 C C . PHE B 1 240 ? -8.82 -23.828 -2.703 1 98.56 240 PHE B C 1
ATOM 4215 O O . PHE B 1 240 ? -8.312 -23.297 -1.707 1 98.56 240 PHE B O 1
ATOM 4222 N N . LEU B 1 241 ? -9.344 -25.016 -2.723 1 98.56 241 LEU B N 1
ATOM 4223 C CA . LEU B 1 241 ? -9.797 -25.703 -1.521 1 98.56 241 LEU B CA 1
ATOM 4224 C C . LEU B 1 241 ? -8.656 -26.469 -0.866 1 98.56 241 LEU B C 1
ATOM 4226 O O . LEU B 1 241 ? -7.672 -26.812 -1.531 1 98.56 241 LEU B O 1
ATOM 4230 N N . PRO B 1 242 ? -8.773 -26.75 0.445 1 98.62 242 PRO B N 1
ATOM 4231 C CA . PRO B 1 242 ? -7.742 -27.484 1.182 1 98.62 242 PRO B CA 1
ATOM 4232 C C . PRO B 1 242 ? -7.375 -28.812 0.515 1 98.62 242 PRO B C 1
ATOM 4234 O O . PRO B 1 242 ? -6.207 -29.203 0.507 1 98.62 242 PRO B O 1
ATOM 4237 N N . PRO B 1 243 ? -8.297 -29.516 -0.142 1 98.56 243 PRO B N 1
ATOM 4238 C CA . PRO B 1 243 ? -7.91 -30.75 -0.831 1 98.56 243 PRO B CA 1
ATOM 4239 C C . PRO B 1 243 ? -6.836 -30.516 -1.893 1 98.56 243 PRO B C 1
ATOM 4241 O O . PRO B 1 243 ? -6.023 -31.406 -2.158 1 98.56 243 PRO B O 1
ATOM 4244 N N . GLY B 1 244 ? -6.836 -29.344 -2.5 1 98.56 244 GLY B N 1
ATOM 4245 C CA . GLY B 1 244 ? -5.785 -29.016 -3.451 1 98.56 244 GLY B CA 1
ATOM 4246 C C . GLY B 1 244 ? -4.406 -28.984 -2.822 1 98.56 244 GLY B C 1
ATOM 4247 O O . GLY B 1 244 ? -3.434 -29.453 -3.412 1 98.56 244 GLY B O 1
ATOM 4248 N N . ALA B 1 245 ? -4.309 -28.406 -1.651 1 98.75 245 ALA B N 1
ATOM 4249 C CA . ALA B 1 245 ? -3.047 -28.359 -0.919 1 98.75 245 ALA B CA 1
ATOM 4250 C C . ALA B 1 245 ? -2.602 -29.766 -0.507 1 98.75 245 ALA B C 1
ATOM 4252 O O . ALA B 1 245 ? -1.431 -30.125 -0.66 1 98.75 245 ALA B O 1
ATOM 4253 N N . GLU B 1 246 ? -3.502 -30.562 -0.002 1 98.56 246 GLU B N 1
ATOM 4254 C CA . GLU B 1 246 ? -3.191 -31.906 0.475 1 98.56 246 GLU B CA 1
ATOM 4255 C C . GLU B 1 246 ? -2.76 -32.812 -0.672 1 98.56 246 GLU B C 1
ATOM 4257 O O . GLU B 1 246 ? -1.941 -33.719 -0.483 1 98.56 246 GLU B O 1
ATOM 4262 N N . ALA B 1 247 ? -3.297 -32.5 -1.83 1 98.75 247 ALA B N 1
ATOM 4263 C CA . ALA B 1 247 ? -3.053 -33.375 -2.99 1 98.75 247 ALA B CA 1
ATOM 4264 C C . ALA B 1 247 ? -1.584 -33.312 -3.402 1 98.75 247 ALA B C 1
ATOM 4266 O O . ALA B 1 247 ? -1.083 -34.25 -4.035 1 98.75 247 ALA B O 1
ATOM 4267 N N . PHE B 1 248 ? -0.86 -32.25 -3.037 1 98.81 248 PHE B N 1
ATOM 4268 C CA . PHE B 1 248 ? 0.557 -32.188 -3.377 1 98.81 248 PHE B CA 1
ATOM 4269 C C . PHE B 1 248 ? 1.303 -33.375 -2.801 1 98.81 248 PHE B C 1
ATOM 4271 O O . PHE B 1 248 ? 2.268 -33.875 -3.398 1 98.81 248 PHE B O 1
ATOM 4278 N N . LYS B 1 249 ? 0.875 -33.906 -1.67 1 98.56 249 LYS B N 1
ATOM 4279 C CA . LYS B 1 249 ? 1.535 -35 -0.979 1 98.56 249 LYS B CA 1
ATOM 4280 C C . LYS B 1 249 ? 1.399 -36.312 -1.765 1 98.56 249 LYS B C 1
ATOM 4282 O O . LYS B 1 249 ? 2.176 -37.25 -1.565 1 98.56 249 LYS B O 1
ATOM 4287 N N . ARG B 1 250 ? 0.399 -36.375 -2.576 1 98.38 250 ARG B N 1
ATOM 4288 C CA . ARG B 1 250 ? 0.214 -37.562 -3.406 1 98.38 250 ARG B CA 1
ATOM 4289 C C . ARG B 1 250 ? 1.361 -37.719 -4.398 1 98.38 250 ARG B C 1
ATOM 4291 O O . ARG B 1 250 ? 1.796 -38.844 -4.68 1 98.38 250 ARG B O 1
ATOM 4298 N N . ASP B 1 251 ? 1.841 -36.625 -4.93 1 98.62 251 ASP B N 1
ATOM 4299 C CA . ASP B 1 251 ? 2.855 -36.688 -5.98 1 98.62 251 ASP B CA 1
ATOM 4300 C C . ASP B 1 251 ? 4.234 -36.312 -5.422 1 98.62 251 ASP B C 1
ATOM 4302 O O . ASP B 1 251 ? 5.254 -36.625 -6.039 1 98.62 251 ASP B O 1
ATOM 4306 N N . ASN B 1 252 ? 4.348 -35.656 -4.336 1 98.62 252 ASN B N 1
ATOM 4307 C CA . ASN B 1 252 ? 5.555 -35.344 -3.58 1 98.62 252 ASN B CA 1
ATOM 4308 C C . ASN B 1 252 ? 5.367 -35.625 -2.088 1 98.62 252 ASN B C 1
ATOM 4310 O O . ASN B 1 252 ? 5.031 -34.719 -1.328 1 98.62 252 ASN B O 1
ATOM 4314 N N . PRO B 1 253 ? 5.566 -36.812 -1.629 1 98.12 253 PRO B N 1
ATOM 4315 C CA . PRO B 1 253 ? 5.277 -37.219 -0.247 1 98.12 253 PRO B CA 1
ATOM 4316 C C . PRO B 1 253 ? 6.043 -36.375 0.776 1 98.12 253 PRO B C 1
ATOM 4318 O O . PRO B 1 253 ? 5.711 -36.406 1.964 1 98.12 253 PRO B O 1
ATOM 4321 N N . LYS B 1 254 ? 7.082 -35.625 0.321 1 98 254 LYS B N 1
ATOM 4322 C CA . LYS B 1 254 ? 7.871 -34.812 1.226 1 98 254 LYS B CA 1
ATOM 4323 C C . LYS B 1 254 ? 7.293 -33.406 1.329 1 98 254 LYS B C 1
ATOM 4325 O O . LYS B 1 254 ? 7.77 -32.562 2.121 1 98 254 LYS B O 1
ATOM 4330 N N . ALA B 1 255 ? 6.266 -33.125 0.54 1 98.75 255 ALA B N 1
ATOM 4331 C CA . ALA B 1 255 ? 5.641 -31.797 0.584 1 98.75 255 ALA B CA 1
ATOM 4332 C C . ALA B 1 255 ? 5.117 -31.484 1.983 1 98.75 255 ALA B C 1
ATOM 4334 O O . ALA B 1 255 ? 4.57 -32.375 2.658 1 98.75 255 ALA B O 1
ATOM 4335 N N . VAL B 1 256 ? 5.375 -30.312 2.426 1 98.81 256 VAL B N 1
ATOM 4336 C CA . VAL B 1 256 ? 4.859 -29.812 3.699 1 98.81 256 VAL B CA 1
ATOM 4337 C C . VAL B 1 256 ? 3.646 -28.922 3.457 1 98.81 256 VAL B C 1
ATOM 4339 O O . VAL B 1 256 ? 3.689 -28.016 2.619 1 98.81 256 VAL B O 1
ATOM 4342 N N . VAL B 1 257 ? 2.557 -29.234 4.168 1 98.81 257 VAL B N 1
ATOM 4343 C CA . VAL B 1 257 ? 1.333 -28.453 4.02 1 98.81 257 VAL B CA 1
ATOM 4344 C C . VAL B 1 257 ? 0.982 -27.781 5.344 1 98.81 257 VAL B C 1
ATOM 4346 O O . VAL B 1 257 ? 0.909 -28.453 6.383 1 98.81 257 VAL B O 1
ATOM 4349 N N . ARG B 1 258 ? 0.856 -26.484 5.293 1 98.81 258 ARG B N 1
ATOM 4350 C CA . ARG B 1 258 ? 0.433 -25.688 6.445 1 98.81 258 ARG B CA 1
ATOM 4351 C C . ARG B 1 258 ? -0.806 -24.859 6.121 1 98.81 258 ARG B C 1
ATOM 4353 O O . ARG B 1 258 ? -0.818 -24.109 5.141 1 98.81 258 ARG B O 1
ATOM 4360 N N . PHE B 1 259 ? -1.82 -25 6.969 1 98.88 259 PHE B N 1
ATOM 4361 C CA . PHE B 1 259 ? -3.059 -24.25 6.789 1 98.88 259 PHE B CA 1
ATOM 4362 C C . PHE B 1 259 ? -3.107 -23.047 7.734 1 98.88 259 PHE B C 1
ATOM 4364 O O . PHE B 1 259 ? -2.637 -23.125 8.867 1 98.88 259 PHE B O 1
ATOM 4371 N N . PHE B 1 260 ? -3.633 -22.016 7.273 1 98.81 260 PHE B N 1
ATOM 4372 C CA . PHE B 1 260 ? -3.869 -20.797 8.047 1 98.81 260 PHE B CA 1
ATOM 4373 C C . PHE B 1 260 ? -5.348 -20.422 8.031 1 98.81 260 PHE B C 1
ATOM 4375 O O . PHE B 1 260 ? -6.031 -20.625 7.023 1 98.81 260 PHE B O 1
ATOM 4382 N N . ASP B 1 261 ? -5.848 -19.938 9.148 1 98.62 261 ASP B N 1
ATOM 4383 C CA . ASP B 1 261 ? -7.262 -19.609 9.289 1 98.62 261 ASP B CA 1
ATOM 4384 C C . ASP B 1 261 ? -7.586 -18.266 8.625 1 98.62 261 ASP B C 1
ATOM 4386 O O . ASP B 1 261 ? -7.855 -17.281 9.312 1 98.62 261 ASP B O 1
ATOM 4390 N N . THR B 1 262 ? -7.59 -18.266 7.383 1 98.62 262 THR B N 1
ATOM 4391 C CA . THR B 1 262 ? -7.855 -17.109 6.543 1 98.62 262 THR B CA 1
ATOM 4392 C C . THR B 1 262 ? -8.273 -17.531 5.137 1 98.62 262 THR B C 1
ATOM 4394 O O . THR B 1 262 ? -8.461 -18.719 4.879 1 98.62 262 THR B O 1
ATOM 4397 N N . GLY B 1 263 ? -8.477 -16.547 4.238 1 98.56 263 GLY B N 1
ATOM 4398 C CA . GLY B 1 263 ? -9.023 -16.812 2.918 1 98.56 263 GLY B CA 1
ATOM 4399 C C . GLY B 1 263 ? -7.984 -16.734 1.815 1 98.56 263 GLY B C 1
ATOM 4400 O O . GLY B 1 263 ? -6.855 -17.203 1.986 1 98.56 263 GLY B O 1
ATOM 4401 N N . HIS B 1 264 ? -8.406 -16.266 0.652 1 98.56 264 HIS B N 1
ATOM 4402 C CA . HIS B 1 264 ? -7.688 -16.297 -0.615 1 98.56 264 HIS B CA 1
ATOM 4403 C C . HIS B 1 264 ? -6.41 -15.469 -0.539 1 98.56 264 HIS B C 1
ATOM 4405 O O . HIS B 1 264 ? -5.34 -15.93 -0.946 1 98.56 264 HIS B O 1
ATOM 4411 N N . PHE B 1 265 ? -6.512 -14.266 0.004 1 98.69 265 PHE B N 1
ATOM 4412 C CA . PHE B 1 265 ? -5.355 -13.391 0.177 1 98.69 265 PHE B CA 1
ATOM 4413 C C . PHE B 1 265 ? -4.773 -13.539 1.578 1 98.69 265 PHE B C 1
ATOM 4415 O O . PHE B 1 265 ? -4.766 -12.586 2.355 1 98.69 265 PHE B O 1
ATOM 4422 N N . ALA B 1 266 ? -4.133 -14.641 1.775 1 98.75 266 ALA B N 1
ATOM 4423 C CA . ALA B 1 266 ? -3.695 -15.062 3.102 1 98.75 266 ALA B CA 1
ATOM 4424 C C . ALA B 1 266 ? -2.641 -14.117 3.662 1 98.75 266 ALA B C 1
ATOM 4426 O O . ALA B 1 266 ? -2.559 -13.922 4.879 1 98.75 266 ALA B O 1
ATOM 4427 N N . LEU B 1 267 ? -1.855 -13.43 2.803 1 98.56 267 LEU B N 1
ATOM 4428 C CA . LEU B 1 267 ? -0.772 -12.555 3.244 1 98.56 267 LEU B CA 1
ATOM 4429 C C . LEU B 1 267 ? -1.32 -11.305 3.93 1 98.56 267 LEU B C 1
ATOM 4431 O O . LEU B 1 267 ? -0.605 -10.641 4.68 1 98.56 267 LEU B O 1
ATOM 4435 N N . GLU B 1 268 ? -2.607 -10.953 3.676 1 97.88 268 GLU B N 1
ATOM 4436 C CA . GLU B 1 268 ? -3.186 -9.742 4.254 1 97.88 268 GLU B CA 1
ATOM 4437 C C . GLU B 1 268 ? -3.32 -9.867 5.766 1 97.88 268 GLU B C 1
ATOM 4439 O O . GLU B 1 268 ? -3.268 -8.859 6.48 1 97.88 268 GLU B O 1
ATOM 4444 N N . THR B 1 269 ? -3.441 -11.109 6.246 1 97.5 269 THR B N 1
ATOM 4445 C CA . THR B 1 269 ? -3.668 -11.289 7.676 1 97.5 269 THR B CA 1
ATOM 4446 C C . THR B 1 269 ? -2.574 -12.148 8.297 1 97.5 269 THR B C 1
ATOM 4448 O O . THR B 1 269 ? -2.369 -12.125 9.516 1 97.5 269 THR B O 1
ATOM 4451 N N . HIS B 1 270 ? -1.805 -12.906 7.469 1 98 2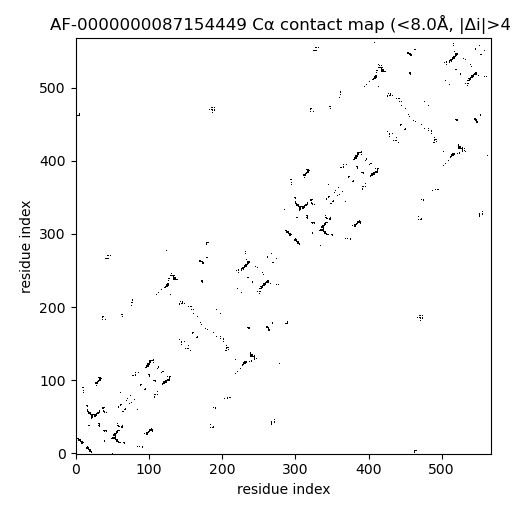70 HIS B N 1
ATOM 4452 C CA . HIS B 1 270 ? -0.908 -13.906 8.047 1 98 270 HIS B CA 1
ATOM 4453 C C . HIS B 1 270 ? 0.484 -13.812 7.426 1 98 270 HIS B C 1
ATOM 4455 O O . HIS B 1 270 ? 1.188 -14.82 7.316 1 98 270 HIS B O 1
ATOM 4461 N N . ALA B 1 271 ? 0.888 -12.656 6.977 1 97.69 271 ALA B N 1
ATOM 4462 C CA . ALA B 1 271 ? 2.188 -12.508 6.328 1 97.69 271 ALA B CA 1
ATOM 4463 C C . ALA B 1 271 ? 3.318 -12.93 7.262 1 97.69 271 ALA B C 1
ATOM 4465 O O . ALA B 1 271 ? 4.258 -13.609 6.844 1 97.69 271 ALA B O 1
ATOM 4466 N N . ALA B 1 272 ? 3.289 -12.5 8.516 1 96.75 272 ALA B N 1
ATOM 4467 C CA . ALA B 1 272 ? 4.348 -12.82 9.469 1 96.75 272 ALA B CA 1
ATOM 4468 C C . ALA B 1 272 ? 4.43 -14.328 9.711 1 96.75 272 ALA B C 1
ATOM 4470 O O . ALA B 1 272 ? 5.52 -14.898 9.742 1 96.75 272 ALA B O 1
ATOM 4471 N N . GLU B 1 273 ? 3.281 -14.977 9.883 1 98.06 273 GLU B N 1
ATOM 4472 C CA . GLU B 1 273 ? 3.234 -16.406 10.125 1 98.06 273 GLU B CA 1
ATOM 4473 C C . GLU B 1 273 ? 3.705 -17.203 8.906 1 98.06 273 GLU B C 1
ATOM 4475 O O . GLU B 1 273 ? 4.422 -18.188 9.039 1 98.06 273 GLU B O 1
ATOM 4480 N N . ILE B 1 274 ? 3.32 -16.781 7.773 1 98.75 274 ILE B N 1
ATOM 4481 C CA . ILE B 1 274 ? 3.727 -17.438 6.539 1 98.75 274 ILE B CA 1
ATOM 4482 C C . ILE B 1 274 ? 5.227 -17.266 6.324 1 98.75 274 ILE B C 1
ATOM 4484 O O . ILE B 1 274 ? 5.93 -18.203 5.973 1 98.75 274 ILE B O 1
ATOM 4488 N N . ALA B 1 275 ? 5.73 -16.031 6.574 1 98.5 275 ALA B N 1
ATOM 4489 C CA . ALA B 1 275 ? 7.168 -15.789 6.477 1 98.5 275 ALA B CA 1
ATOM 4490 C C . ALA B 1 275 ? 7.941 -16.703 7.43 1 98.5 275 ALA B C 1
ATOM 4492 O O . ALA B 1 275 ? 8.984 -17.25 7.062 1 98.5 275 ALA B O 1
ATOM 4493 N N . GLN B 1 276 ? 7.434 -16.828 8.625 1 98.25 276 GLN B N 1
ATOM 4494 C CA . GLN B 1 276 ? 8.062 -17.703 9.594 1 98.25 276 GLN B CA 1
ATOM 4495 C C . GLN B 1 276 ? 8.094 -19.156 9.094 1 98.25 276 GLN B C 1
ATOM 4497 O O . GLN B 1 276 ? 9.117 -19.844 9.219 1 98.25 276 GLN B O 1
ATOM 4502 N N . SER B 1 277 ? 6.996 -19.594 8.516 1 98.62 277 SER B N 1
ATOM 4503 C CA . SER B 1 277 ? 6.93 -20.938 7.953 1 98.62 277 SER B CA 1
ATOM 4504 C C . SER B 1 277 ? 7.969 -21.141 6.855 1 98.62 277 SER B C 1
ATOM 4506 O O . SER B 1 277 ? 8.602 -22.188 6.77 1 98.62 277 SER B O 1
ATOM 4508 N N . ILE B 1 278 ? 8.148 -20.141 6.055 1 98.69 278 ILE B N 1
ATOM 4509 C CA . ILE B 1 278 ? 9.109 -20.219 4.957 1 98.69 278 ILE B CA 1
ATOM 4510 C C . ILE B 1 278 ? 10.523 -20.281 5.516 1 98.69 278 ILE B C 1
ATOM 4512 O O . ILE B 1 278 ? 11.336 -21.109 5.086 1 98.69 278 ILE B O 1
ATOM 4516 N N . ARG B 1 279 ? 10.812 -19.406 6.477 1 97.94 279 ARG B N 1
ATOM 4517 C CA . ARG B 1 279 ? 12.141 -19.422 7.078 1 97.94 279 ARG B CA 1
ATOM 4518 C C . ARG B 1 279 ? 12.453 -20.766 7.719 1 97.94 279 ARG B C 1
ATOM 4520 O O . ARG B 1 279 ? 13.555 -21.297 7.562 1 97.94 279 ARG B O 1
ATOM 4527 N N . GLU B 1 280 ? 11.469 -21.312 8.453 1 97.69 280 GLU B N 1
ATOM 4528 C CA . GLU B 1 280 ? 11.641 -22.625 9.086 1 97.69 280 GLU B CA 1
ATOM 4529 C C . GLU B 1 280 ? 11.836 -23.719 8.055 1 97.69 280 GLU B C 1
ATOM 4531 O O . GLU B 1 280 ? 12.633 -24.641 8.266 1 97.69 280 GLU B O 1
ATOM 4536 N N . PHE B 1 281 ? 11.172 -23.625 6.984 1 97.94 281 PHE B N 1
ATOM 4537 C CA . PHE B 1 281 ? 11.234 -24.609 5.91 1 97.94 281 PHE B CA 1
ATOM 4538 C C . PHE B 1 281 ? 12.617 -24.625 5.27 1 97.94 281 PHE B C 1
ATOM 4540 O O . PHE B 1 281 ? 13.133 -25.688 4.93 1 97.94 281 PHE B O 1
ATOM 4547 N N . PHE B 1 282 ? 13.273 -23.469 5.102 1 95.56 282 PHE B N 1
ATOM 4548 C CA . PHE B 1 282 ? 14.562 -23.375 4.426 1 95.56 282 PHE B CA 1
ATOM 4549 C C . PHE B 1 282 ? 15.711 -23.578 5.41 1 95.56 282 PHE B C 1
ATOM 4551 O O . PHE B 1 282 ? 16.859 -23.75 5.004 1 95.56 282 PHE B O 1
ATOM 4558 N N . ASN B 1 283 ? 15.477 -23.453 6.73 1 87.38 283 ASN B N 1
ATOM 4559 C CA . ASN B 1 283 ? 16.516 -23.734 7.723 1 87.38 283 ASN B CA 1
ATOM 4560 C C . ASN B 1 283 ? 16.656 -25.234 7.957 1 87.38 283 ASN B C 1
ATOM 4562 O O . ASN B 1 283 ? 17.609 -25.672 8.602 1 87.38 283 ASN B O 1
ATOM 4566 N N . ARG B 1 284 ? 15.883 -26 7.504 1 71.38 284 ARG B N 1
ATOM 4567 C CA . ARG B 1 284 ? 15.977 -27.453 7.641 1 71.38 284 ARG B CA 1
ATOM 4568 C C . ARG B 1 284 ? 16.891 -28.047 6.566 1 71.38 284 ARG B C 1
ATOM 4570 O O . ARG B 1 284 ? 17.031 -27.484 5.48 1 71.38 284 ARG B O 1
#

Radius of gyration: 24.98 Å; Cα contacts (8 Å, |Δi|>4): 1170; chains: 2; bounding box: 48×75×58 Å

Secondary structure (DSSP, 8-state):
-PPPEEEEEEETTEEEEEEEEE-TTSPEEEEE--TT--GGGGTTTHHHHTTT-EEEEEPPTTSTTS----TTTS---HHHHHHHHHHHHHHTT--SEEEEE-TTHHHHHHHHHHH-GGGEEEEEESS---SGGGB-GGGHHHHHHHH---HHHHHHGGGGGSHHHHHHHHHTT-S-GGGS-HHHHHHHHHHHTSTTHHHHHHHHHHHHHHHHHTHHHHHHHHHHH---EEEEEETT-SSB-HHHHHHHHHH-TT-EEEEESS-S-THHHHHHHHHHHHHHHHH-/-PPPEEEEEEETTEEEEEEEEE-TTSPEEEEE--TT--GGGGTTTHHHHTTT-EEEEEPPTTSTTS----TTTS---HHHHHHHHHHHHHHHT--SEEEEE-TTHHHHHHHHHHH-GGGEEEEEESS---SGGGB-GGGHHHHHHHH---HHHHHHGGGGGSHHHHHHHHHTT-S-GGGS-HHHHHHHHHHHTSTTHHHHHHHHHHHHHHHHHTHHHHHHHHHHH---EEEEEETT-SSB-HHHHHHHHHH-TT-EEEEESS-S-THHHHHHHHHHHHHHHHH-